Protein AF-0000000081802935 (afdb_homodimer)

Organism: Hyalella azteca (NCBI:txid294128)

Nearest PDB structures (foldseek):
  7zl1-assembly1_B  TM=8.829E-01  e=3.192E-15  Homo sapiens
  4pbo-assembly1_A  TM=8.922E-01  e=1.931E-14  Danio rerio
  6n44-assembly3_C  TM=5.858E-01  e=1.082E-03  Ovis aries
  6n44-assembly4_G-3  TM=5.837E-01  e=2.979E-03  Ovis aries
  6n44-assembly4_F  TM=5.702E-01  e=2.979E-03  Ovis aries

pLDDT: mean 83.43, std 23.5, range [22.34, 98.88]

Radius of gyration: 29.26 Å; Cα contacts (8 Å, |Δi|>4): 1319; chains: 2; bounding box: 99×101×83 Å

InterPro domains:
  IPR001759 Pentraxin domain [PF00354] (55-205)
  IPR001759 Pentraxin domain [PR00895] (57-71)
  IPR001759 Pentraxin domain [PR00895] (126-144)
  IPR001759 Pentraxin domain [PR00895] (154-173)
  IPR001759 Pentraxin domain [PS51828] (30-249)
  IPR001759 Pentraxin domain [SM00159] (28-249)
  IPR013320 Concanavalin A-like lectin/glucanase domain superfamily [SSF49899] (53-204)
  IPR051360 Neuronal Pentraxin and Related [PTHR19277] (35-244)

Secondary structure (DSSP, 8-state):
-----------------------------TT--EEEEE----SS--EEEE--PPPPBSEEEEEEEEEES-TTS-EEEEEEES-TTS---SEEEEEEGGGTEEEEEETTEEEEEEE-PPPPTT--EEEEEEEETTT-EEEEEETTEEEEEEE-GGGTT--BPSS-EEEESS-HHHHHHTTT---S-S--EEEEEEEEESS---SSHHHHHHHHHHHH--S-----SSEETTTS-EEEETTEEEEEE-SSTT--/-----------------------------TT--EEEE-----SS--EEEE--PPPPBSEEEEEEEEEES-TTS-EEEEEEES-TTS---SEEEEEEGGGTEEEEEETTEEEEEEE-PPPPTT--EEEEEEEETTT-EEEEEETTEEEEEEE-GGGTT--BPSS-EEEESS-HHHHHHTTT---S-S--EEEEEEEEESS---SSHHHHHHHHHHHH--S-----SSEETTTS-EEEETTEEEEEE-SSTT--

Structure (mmCIF, N/CA/C/O backbone):
data_AF-0000000081802935-model_v1
#
loop_
_entity.id
_entity.type
_entity.pdbx_description
1 polymer 'Pentraxin-related protein PTX3-like'
#
loop_
_atom_site.group_PDB
_atom_site.id
_atom_site.type_symbol
_atom_site.label_atom_id
_atom_site.label_alt_id
_atom_site.label_comp_id
_atom_site.label_asym_id
_atom_site.label_entity_id
_atom_site.label_seq_id
_atom_site.pdbx_PDB_ins_code
_atom_site.Cartn_x
_atom_site.Cartn_y
_atom_site.Cartn_z
_atom_site.occupancy
_atom_site.B_iso_or_equiv
_atom_site.auth_seq_id
_atom_site.auth_comp_id
_atom_site.auth_asym_id
_atom_site.auth_atom_id
_atom_site.pdbx_PDB_model_num
ATOM 1 N N . MET A 1 1 ? 71.75 4.586 55.125 1 24.58 1 MET A N 1
ATOM 2 C CA . MET A 1 1 ? 70.375 4.246 55.312 1 24.58 1 MET A CA 1
ATOM 3 C C . MET A 1 1 ? 69.562 4.336 54.031 1 24.58 1 MET A C 1
ATOM 5 O O . MET A 1 1 ? 69.375 5.43 53.5 1 24.58 1 MET A O 1
ATOM 9 N N . MET A 1 2 ? 69.875 3.359 53.094 1 26.55 2 MET A N 1
ATOM 10 C CA . MET A 1 2 ? 69.5 3.166 51.688 1 26.55 2 MET A CA 1
ATOM 11 C C . MET A 1 2 ? 68 3.018 51.531 1 26.55 2 MET A C 1
ATOM 13 O O . MET A 1 2 ? 67.375 2.172 52.188 1 26.55 2 MET A O 1
ATOM 17 N N . ILE A 1 3 ? 67.312 4.129 51.281 1 27.7 3 ILE A N 1
ATOM 18 C CA . ILE A 1 3 ? 65.875 4.406 51.094 1 27.7 3 ILE A CA 1
ATOM 19 C C . ILE A 1 3 ? 65.312 3.531 49.969 1 27.7 3 ILE A C 1
ATOM 21 O O . ILE A 1 3 ? 65.75 3.654 48.812 1 27.7 3 ILE A O 1
ATOM 25 N N . VAL A 1 4 ? 65.188 2.189 50.219 1 25.77 4 VAL A N 1
ATOM 26 C CA . VAL A 1 4 ? 64.688 1.19 49.312 1 25.77 4 VAL A CA 1
ATOM 27 C C . VAL A 1 4 ? 63.281 1.629 48.812 1 25.77 4 VAL A C 1
ATOM 29 O O . VAL A 1 4 ? 62.406 1.929 49.594 1 25.77 4 VAL A O 1
ATOM 32 N N . ASN A 1 5 ? 63.25 2.406 47.719 1 23.14 5 ASN A N 1
ATOM 33 C CA . ASN A 1 5 ? 62.156 2.947 46.969 1 23.14 5 ASN A CA 1
ATOM 34 C C . ASN A 1 5 ? 61.188 1.846 46.531 1 23.14 5 ASN A C 1
ATOM 36 O O . ASN A 1 5 ? 61.531 0.995 45.719 1 23.14 5 ASN A O 1
ATOM 40 N N . CYS A 1 6 ? 60.594 1.143 47.531 1 23.02 6 CYS A N 1
ATOM 41 C CA . CYS A 1 6 ? 59.594 0.101 47.25 1 23.02 6 CYS A CA 1
ATOM 42 C C . CYS A 1 6 ? 58.562 0.59 46.281 1 23.02 6 CYS A C 1
ATOM 44 O O . CYS A 1 6 ? 57.844 1.569 46.531 1 23.02 6 CYS A O 1
ATOM 46 N N . SER A 1 7 ? 58.875 0.511 44.969 1 22.84 7 SER A N 1
ATOM 47 C CA . SER A 1 7 ? 58.062 0.754 43.781 1 22.84 7 SER A CA 1
ATOM 48 C C . SER A 1 7 ? 56.75 0.011 43.875 1 22.84 7 SER A C 1
ATOM 50 O O . SER A 1 7 ? 56.719 -1.215 44 1 22.84 7 SER A O 1
ATOM 52 N N . LEU A 1 8 ? 55.781 0.571 44.625 1 23.53 8 LEU A N 1
ATOM 53 C CA . LEU A 1 8 ? 54.406 0.115 44.75 1 23.53 8 LEU A CA 1
ATOM 54 C C . LEU A 1 8 ? 53.781 -0.191 43.406 1 23.53 8 LEU A C 1
ATOM 56 O O . LEU A 1 8 ? 53.688 0.694 42.562 1 23.53 8 LEU A O 1
ATOM 60 N N . ILE A 1 9 ? 54.25 -1.286 42.812 1 24.98 9 ILE A N 1
ATOM 61 C CA . ILE A 1 9 ? 53.625 -1.734 41.562 1 24.98 9 ILE A CA 1
ATOM 62 C C . ILE A 1 9 ? 52.125 -1.859 41.781 1 24.98 9 ILE A C 1
ATOM 64 O O . ILE A 1 9 ? 51.656 -2.656 42.625 1 24.98 9 ILE A O 1
ATOM 68 N N . LEU A 1 10 ? 51.438 -0.684 41.781 1 22.34 10 LEU A N 1
ATOM 69 C CA . LEU A 1 10 ? 49.969 -0.64 41.781 1 22.34 10 LEU A CA 1
ATOM 70 C C . LEU A 1 10 ? 49.406 -1.601 40.75 1 22.34 10 LEU A C 1
ATOM 72 O O . LEU A 1 10 ? 49.688 -1.452 39.531 1 22.34 10 LEU A O 1
ATOM 76 N N . LEU A 1 11 ? 49.438 -2.871 41.156 1 24.11 11 LEU A N 1
ATOM 77 C CA . LEU A 1 11 ? 48.688 -3.848 40.375 1 24.11 11 LEU A CA 1
ATOM 78 C C . LEU A 1 11 ? 47.281 -3.33 40.062 1 24.11 11 LEU A C 1
ATOM 80 O O . LEU A 1 11 ? 46.5 -3.08 40.969 1 24.11 11 LEU A O 1
ATOM 84 N N . MET A 1 12 ? 47.25 -2.428 39.062 1 23.48 12 MET A N 1
ATOM 85 C CA . MET A 1 12 ? 45.969 -2.018 38.5 1 23.48 12 MET A CA 1
ATOM 86 C C . MET A 1 12 ? 45.094 -3.23 38.188 1 23.48 12 MET A C 1
ATOM 88 O O . MET A 1 12 ? 45.469 -4.109 37.406 1 23.48 12 MET A O 1
ATOM 92 N N . ALA A 1 13 ? 44.562 -3.854 39.281 1 24.55 13 ALA A N 1
ATOM 93 C CA . ALA A 1 13 ? 43.469 -4.809 39.062 1 24.55 13 ALA A CA 1
ATOM 94 C C . ALA A 1 13 ? 42.469 -4.289 38.031 1 24.55 13 ALA A C 1
ATOM 96 O O . ALA A 1 13 ? 41.844 -3.26 38.219 1 24.55 13 ALA A O 1
ATOM 97 N N . VAL A 1 14 ? 42.906 -4.383 36.781 1 26.78 14 VAL A N 1
ATOM 98 C CA . VAL A 1 14 ? 41.938 -4.199 35.688 1 26.78 14 VAL A CA 1
ATOM 99 C C . VAL A 1 14 ? 40.719 -5.062 35.938 1 26.78 14 VAL A C 1
ATOM 101 O O . VAL A 1 14 ? 40.781 -6.293 35.906 1 26.78 14 VAL A O 1
ATOM 104 N N . LEU A 1 15 ? 39.969 -4.754 37.031 1 26.61 15 LEU A N 1
ATOM 105 C CA . LEU A 1 15 ? 38.625 -5.352 37.094 1 26.61 15 LEU A CA 1
ATOM 106 C C . LEU A 1 15 ? 37.938 -5.312 35.75 1 26.61 15 LEU A C 1
ATOM 108 O O . LEU A 1 15 ? 37.688 -4.234 35.219 1 26.61 15 LEU A O 1
ATOM 112 N N . ILE A 1 16 ? 38.375 -6.262 34.906 1 27.19 16 ILE A N 1
ATOM 113 C CA . ILE A 1 16 ? 37.594 -6.566 33.75 1 27.19 16 ILE A CA 1
ATOM 114 C C . ILE A 1 16 ? 36.125 -6.754 34.125 1 27.19 16 ILE A C 1
ATOM 116 O O . ILE A 1 16 ? 35.781 -7.746 34.781 1 27.19 16 ILE A O 1
ATOM 120 N N . GLN A 1 17 ? 35.5 -5.781 34.875 1 25.23 17 GLN A N 1
ATOM 121 C CA . GLN A 1 17 ? 34.031 -5.895 34.906 1 25.23 17 GLN A CA 1
ATOM 122 C C . GLN A 1 17 ? 33.5 -6.16 33.5 1 25.23 17 GLN A C 1
ATOM 124 O O . GLN A 1 17 ? 33.562 -5.297 32.625 1 25.23 17 GLN A O 1
ATOM 129 N N . GLY A 1 18 ? 33.688 -7.387 33.062 1 27.3 18 GLY A N 1
ATOM 130 C CA . GLY A 1 18 ? 32.875 -7.84 31.922 1 27.3 18 GLY A CA 1
ATOM 131 C C . GLY A 1 18 ? 31.422 -7.457 32.062 1 27.3 18 GLY A C 1
ATOM 132 O O . GLY A 1 18 ? 30.688 -8.023 32.875 1 27.3 18 GLY A O 1
ATOM 133 N N . GLN A 1 19 ? 31.172 -6.121 32.094 1 26.55 19 GLN A N 1
ATOM 134 C CA . GLN A 1 19 ? 29.766 -5.793 31.922 1 26.55 19 GLN A CA 1
ATOM 135 C C . GLN A 1 19 ? 29.172 -6.551 30.75 1 26.55 19 GLN A C 1
ATOM 137 O O . GLN A 1 19 ? 29.578 -6.34 29.594 1 26.55 19 GLN A O 1
ATOM 142 N N . PHE A 1 20 ? 28.859 -7.809 31.016 1 26.83 20 PHE A N 1
ATOM 143 C CA . PHE A 1 20 ? 27.859 -8.422 30.156 1 26.83 20 PHE A CA 1
ATOM 144 C C . PHE A 1 20 ? 26.688 -7.48 29.906 1 26.83 20 PHE A C 1
ATOM 146 O O . PHE A 1 20 ? 25.812 -7.34 30.766 1 26.83 20 PHE A O 1
ATOM 153 N N . GLN A 1 21 ? 26.969 -6.34 29.422 1 25.42 21 GLN A N 1
ATOM 154 C CA . GLN A 1 21 ? 25.797 -5.652 28.891 1 25.42 21 GLN A CA 1
ATOM 155 C C . GLN A 1 21 ? 24.969 -6.59 28.031 1 25.42 21 GLN A C 1
ATOM 157 O O . GLN A 1 21 ? 25.391 -6.988 26.938 1 25.42 21 GLN A O 1
ATOM 162 N N . SER A 1 22 ? 24.328 -7.488 28.734 1 28.14 22 SER A N 1
ATOM 163 C CA . SER A 1 22 ? 23.203 -8.117 28.031 1 28.14 22 SER A CA 1
ATOM 164 C C . SER A 1 22 ? 22.469 -7.105 27.156 1 28.14 22 SER A C 1
ATOM 166 O O . SER A 1 22 ? 21.797 -6.211 27.672 1 28.14 22 SER A O 1
ATOM 168 N N . SER A 1 23 ? 23.188 -6.625 26.219 1 28.7 23 SER A N 1
ATOM 169 C CA . SER A 1 23 ? 22.406 -5.895 25.234 1 28.7 23 SER A CA 1
ATOM 170 C C . SER A 1 23 ? 21.094 -6.609 24.938 1 28.7 23 SER A C 1
ATOM 172 O O . SER A 1 23 ? 21.094 -7.695 24.344 1 28.7 23 SER A O 1
ATOM 174 N N . ILE A 1 24 ? 20.328 -6.652 25.984 1 29.48 24 ILE A N 1
ATOM 175 C CA . ILE A 1 24 ? 18.969 -7.02 25.625 1 29.48 24 ILE A CA 1
ATOM 176 C C . ILE A 1 24 ? 18.625 -6.473 24.25 1 29.48 24 ILE A C 1
ATOM 178 O O . ILE A 1 24 ? 18.531 -5.258 24.062 1 29.48 24 ILE A O 1
ATOM 182 N N . ARG A 1 25 ? 19.281 -7.082 23.281 1 31.66 25 ARG A N 1
ATOM 183 C CA . ARG A 1 25 ? 18.719 -6.762 21.969 1 31.66 25 ARG A CA 1
ATOM 184 C C . ARG A 1 25 ? 17.203 -6.652 22.031 1 31.66 25 ARG A C 1
ATOM 186 O O . ARG A 1 25 ? 16.531 -7.562 22.531 1 31.66 25 ARG A O 1
ATOM 193 N N . PRO A 1 26 ? 16.75 -5.434 22.297 1 33.34 26 PRO A N 1
ATOM 194 C CA . PRO A 1 26 ? 15.289 -5.414 22.312 1 33.34 26 PRO A CA 1
ATOM 195 C C . PRO A 1 26 ? 14.688 -6.543 21.469 1 33.34 26 PRO A C 1
ATOM 197 O O . PRO A 1 26 ? 15.219 -6.891 20.422 1 33.34 26 PRO A O 1
ATOM 200 N N . ARG A 1 27 ? 14.211 -7.449 22.094 1 32.41 27 ARG A N 1
ATOM 201 C CA . ARG A 1 27 ? 13.531 -8.539 21.406 1 32.41 27 ARG A CA 1
ATOM 202 C C . ARG A 1 27 ? 12.789 -8.031 20.172 1 32.41 27 ARG A C 1
ATOM 204 O O . ARG A 1 27 ? 11.914 -7.164 20.281 1 32.41 27 ARG A O 1
ATOM 211 N N . GLN A 1 28 ? 13.469 -7.84 19.094 1 36.47 28 GLN A N 1
ATOM 212 C CA . GLN A 1 28 ? 12.805 -7.574 17.828 1 36.47 28 GLN A CA 1
ATOM 213 C C . GLN A 1 28 ? 11.453 -8.273 17.75 1 36.47 28 GLN A C 1
ATOM 215 O O . GLN A 1 28 ? 11.359 -9.492 17.906 1 36.47 28 GLN A O 1
ATOM 220 N N . CYS A 1 29 ? 10.609 -7.945 18.578 1 40.19 29 CYS A N 1
ATOM 221 C CA . CYS A 1 29 ? 9.312 -8.438 18.109 1 40.19 29 CYS A CA 1
ATOM 222 C C . CYS A 1 29 ? 9.352 -8.734 16.609 1 40.19 29 CYS A C 1
ATOM 224 O O . CYS A 1 29 ? 9.375 -7.816 15.789 1 40.19 29 CYS A O 1
ATOM 226 N N . ASP A 1 30 ? 10.109 -9.461 16.047 1 46.31 30 ASP A N 1
ATOM 227 C CA . ASP A 1 30 ? 10.508 -9.984 14.75 1 46.31 30 ASP A CA 1
ATOM 228 C C . ASP A 1 30 ? 9.391 -9.789 13.719 1 46.31 30 ASP A C 1
ATOM 230 O O . ASP A 1 30 ? 9.633 -9.836 12.516 1 46.31 30 ASP A O 1
ATOM 234 N N . GLY A 1 31 ? 8.172 -9.188 14.117 1 48.97 31 GLY A N 1
ATOM 235 C CA . GLY A 1 31 ? 7.082 -9.359 13.172 1 48.97 31 GLY A CA 1
ATOM 236 C C . GLY A 1 31 ? 6.363 -8.062 12.852 1 48.97 31 GLY A C 1
ATOM 237 O O . GLY A 1 31 ? 5.414 -8.047 12.07 1 48.97 31 GLY A O 1
ATOM 238 N N . VAL A 1 32 ? 6.719 -6.895 13.75 1 51.94 32 VAL A N 1
ATOM 239 C CA . VAL A 1 32 ? 5.805 -5.766 13.594 1 51.94 32 VAL A CA 1
ATOM 240 C C . VAL A 1 32 ? 6.188 -4.965 12.352 1 51.94 32 VAL A C 1
ATOM 242 O O . VAL A 1 32 ? 7.305 -4.449 12.258 1 51.94 32 VAL A O 1
ATOM 245 N N . VAL A 1 33 ? 5.582 -5.156 11.172 1 64.12 33 VAL A N 1
ATOM 246 C CA . VAL A 1 33 ? 5.945 -4.402 9.969 1 64.12 33 VAL A CA 1
ATOM 247 C C . VAL A 1 33 ? 4.812 -3.449 9.602 1 64.12 33 VAL A C 1
ATOM 249 O O . VAL A 1 33 ? 3.652 -3.686 9.945 1 64.12 33 VAL A O 1
ATOM 252 N N . TYR A 1 34 ? 5.145 -2.086 9.555 1 79.88 34 TYR A N 1
ATOM 253 C CA . TYR A 1 34 ? 4.238 -1.259 8.766 1 79.88 34 TYR A CA 1
ATOM 254 C C . TYR A 1 34 ? 4.91 -0.784 7.48 1 79.88 34 TYR A C 1
ATOM 256 O O . TYR A 1 34 ? 6.023 -1.206 7.164 1 79.88 34 TYR A O 1
ATOM 264 N N . MET A 1 35 ? 4.137 -0.127 6.773 1 89.81 35 MET A N 1
ATOM 265 C CA . MET A 1 35 ? 4.609 0.248 5.445 1 89.81 35 MET A CA 1
ATOM 266 C C . MET A 1 35 ? 4.977 1.727 5.395 1 89.81 35 MET A C 1
ATOM 268 O O . MET A 1 35 ? 4.566 2.504 6.258 1 89.81 35 MET A O 1
ATOM 272 N N . LYS A 1 36 ? 5.844 2.029 4.5 1 95.12 36 LYS A N 1
ATOM 273 C CA . LYS A 1 36 ? 6.078 3.412 4.094 1 95.12 36 LYS A CA 1
ATOM 274 C C . LYS A 1 36 ? 5.793 3.604 2.605 1 95.12 36 LYS A C 1
ATOM 276 O O . LYS A 1 36 ? 5.891 2.656 1.822 1 95.12 36 LYS A O 1
ATOM 281 N N . MET A 1 37 ? 5.355 4.754 2.297 1 96.75 37 MET A N 1
ATOM 282 C CA . MET A 1 37 ? 5.188 5.105 0.89 1 96.75 37 MET A CA 1
ATOM 283 C C . MET A 1 37 ? 6.395 5.887 0.376 1 96.75 37 MET A C 1
ATOM 285 O O . MET A 1 37 ? 6.98 6.684 1.108 1 96.75 37 MET A O 1
ATOM 289 N N . THR A 1 38 ? 6.793 5.648 -0.879 1 97 38 THR A N 1
ATOM 290 C CA . THR A 1 38 ? 7.941 6.324 -1.473 1 97 38 THR A CA 1
ATOM 291 C C . THR A 1 38 ? 7.629 6.777 -2.895 1 97 38 THR A C 1
ATOM 293 O O . THR A 1 38 ? 8.07 6.16 -3.863 1 97 38 THR A O 1
ATOM 296 N N . PRO A 1 39 ? 6.895 7.879 -3.025 1 95.31 39 PRO A N 1
ATOM 297 C CA . PRO A 1 39 ? 6.645 8.406 -4.371 1 95.31 39 PRO A CA 1
ATOM 298 C C . PRO A 1 39 ? 7.891 9.023 -5.004 1 95.31 39 PRO A C 1
ATOM 300 O O . PRO A 1 39 ? 8.703 9.641 -4.305 1 95.31 39 PRO A O 1
ATOM 303 N N . HIS A 1 40 ? 8.062 8.906 -6.328 1 90.81 40 HIS A N 1
ATOM 304 C CA . HIS A 1 40 ? 9.148 9.531 -7.082 1 90.81 40 HIS A CA 1
ATOM 305 C C . HIS A 1 40 ? 8.602 10.547 -8.086 1 90.81 40 HIS A C 1
ATOM 307 O O . HIS A 1 40 ? 9.367 11.344 -8.641 1 90.81 40 HIS A O 1
ATOM 313 N N . GLN A 1 41 ? 7.355 10.562 -8.203 1 86.5 41 GLN A N 1
ATOM 314 C CA . GLN A 1 41 ? 6.625 11.5 -9.047 1 86.5 41 GLN A CA 1
ATOM 315 C C . GLN A 1 41 ? 7.184 11.516 -10.469 1 86.5 41 GLN A C 1
ATOM 317 O O . GLN A 1 41 ? 7.316 12.578 -11.078 1 86.5 41 GLN A O 1
ATOM 322 N N . ARG A 1 42 ? 7.594 10.289 -10.898 1 75.31 42 ARG A N 1
ATOM 323 C CA . ARG A 1 42 ? 8.102 10.203 -12.258 1 75.31 42 ARG A CA 1
ATOM 324 C C . ARG A 1 42 ? 7.008 9.766 -13.227 1 75.31 42 ARG A C 1
ATOM 326 O O . ARG A 1 42 ? 6.203 8.891 -12.906 1 75.31 42 ARG A O 1
ATOM 333 N N . MET A 1 43 ? 6.828 10.453 -14.297 1 65.75 43 MET A N 1
ATOM 334 C CA . MET A 1 43 ? 5.922 10.164 -15.398 1 65.75 43 MET A CA 1
ATOM 335 C C . MET A 1 43 ? 4.473 10.406 -14.992 1 65.75 43 MET A C 1
ATOM 337 O O . MET A 1 43 ? 3.75 11.148 -15.656 1 65.75 43 MET A O 1
ATOM 341 N N . TYR A 1 44 ? 4.082 9.594 -13.773 1 73.69 44 TYR A N 1
ATOM 342 C CA . TYR A 1 44 ? 2.719 9.773 -13.289 1 73.69 44 TYR A CA 1
ATOM 343 C C . TYR A 1 44 ? 2.717 10.336 -11.867 1 73.69 44 TYR A C 1
ATOM 345 O O . TYR A 1 44 ? 3.682 10.148 -11.117 1 73.69 44 TYR A O 1
ATOM 353 N N . VAL A 1 45 ? 1.647 11.133 -11.633 1 85.31 45 VAL A N 1
ATOM 354 C CA . VAL A 1 45 ? 1.477 11.594 -10.258 1 85.31 45 VAL A CA 1
ATOM 355 C C . VAL A 1 45 ? 1.244 10.398 -9.336 1 85.31 45 VAL A C 1
ATOM 357 O O . VAL A 1 45 ? 0.44 9.516 -9.648 1 85.31 45 VAL A O 1
ATOM 360 N N . GLN A 1 46 ? 2.033 10.375 -8.305 1 90.88 46 GLN A N 1
ATOM 361 C CA . GLN A 1 46 ? 1.928 9.305 -7.324 1 90.88 46 GLN A CA 1
ATOM 362 C C . GLN A 1 46 ? 1.406 9.828 -5.988 1 90.88 46 GLN A C 1
ATOM 364 O O . GLN A 1 46 ? 1.871 10.852 -5.496 1 90.88 46 GLN A O 1
ATOM 369 N N . TYR A 1 47 ? 0.418 9.133 -5.504 1 92.69 47 TYR A N 1
ATOM 370 C CA . TYR A 1 47 ? -0.157 9.531 -4.227 1 92.69 47 TYR A CA 1
ATOM 371 C C . TYR A 1 47 ? -0.979 8.398 -3.619 1 92.69 47 TYR A C 1
ATOM 373 O O . TYR A 1 47 ? -1.178 7.359 -4.254 1 92.69 47 TYR A O 1
ATOM 381 N N . GLU A 1 48 ? -1.336 8.594 -2.385 1 95 48 GLU A N 1
ATOM 382 C CA . GLU A 1 48 ? -2.26 7.688 -1.716 1 95 48 GLU A CA 1
ATOM 383 C C . GLU A 1 48 ? -3.461 8.438 -1.148 1 95 48 GLU A C 1
ATOM 385 O O . GLU A 1 48 ? -3.322 9.562 -0.664 1 95 48 GLU A O 1
ATOM 390 N N . GLN A 1 49 ? -4.578 7.848 -1.314 1 94.25 49 GLN A N 1
ATOM 391 C CA . GLN A 1 49 ? -5.816 8.367 -0.749 1 94.25 49 GLN A CA 1
ATOM 392 C C . GLN A 1 49 ? -6.242 7.559 0.477 1 94.25 49 GLN A C 1
ATOM 394 O O . GLN A 1 49 ? -6.25 6.328 0.444 1 94.25 49 GLN A O 1
ATOM 399 N N . PHE A 1 50 ? -6.504 8.266 1.563 1 96.88 50 PHE A N 1
ATOM 400 C CA . PHE A 1 50 ? -7.062 7.594 2.73 1 96.88 50 PHE A CA 1
ATOM 401 C C . PHE A 1 50 ? -8.531 7.262 2.514 1 96.88 50 PHE A C 1
ATOM 403 O O . PHE A 1 50 ? -9.328 8.141 2.158 1 96.88 50 PHE A O 1
ATOM 410 N N . ALA A 1 51 ? -8.852 5.996 2.695 1 96.19 51 ALA A N 1
ATOM 411 C CA . ALA A 1 51 ? -10.258 5.605 2.674 1 96.19 51 ALA A CA 1
ATOM 412 C C . ALA A 1 51 ? -10.938 5.93 4 1 96.19 51 ALA A C 1
ATOM 414 O O . ALA A 1 51 ? -11.117 5.051 4.844 1 96.19 51 ALA A O 1
ATOM 415 N N . THR A 1 52 ? -11.32 7.164 4.176 1 96.69 52 THR A N 1
ATOM 416 C CA . THR A 1 52 ? -11.93 7.641 5.41 1 96.69 52 THR A CA 1
ATOM 417 C C . THR A 1 52 ? -13.062 8.625 5.109 1 96.69 52 THR A C 1
ATOM 419 O O . THR A 1 52 ? -13.109 9.211 4.023 1 96.69 52 THR A O 1
ATOM 422 N N . ASN A 1 53 ? -13.984 8.703 6.039 1 94.88 53 ASN A N 1
ATOM 423 C CA . ASN A 1 53 ? -15.008 9.742 6 1 94.88 53 ASN A CA 1
ATOM 424 C C . ASN A 1 53 ? -14.633 10.938 6.871 1 94.88 53 ASN A C 1
ATOM 426 O O . ASN A 1 53 ? -14.383 10.781 8.07 1 94.88 53 ASN A O 1
ATOM 430 N N . VAL A 1 54 ? -14.602 12.047 6.199 1 96.62 54 VAL A N 1
ATOM 431 C CA . VAL A 1 54 ? -14.25 13.266 6.926 1 96.62 54 VAL A CA 1
ATOM 432 C C . VAL A 1 54 ? -15.516 14.047 7.258 1 96.62 54 VAL A C 1
ATOM 434 O O . VAL A 1 54 ? -16.266 14.445 6.359 1 96.62 54 VAL A O 1
ATOM 437 N N . SER A 1 55 ? -15.781 14.195 8.5 1 97.06 55 SER A N 1
ATOM 438 C CA . SER A 1 55 ? -16.875 15.055 8.945 1 97.06 55 SER A CA 1
ATOM 439 C C . SER A 1 55 ? -16.5 16.531 8.852 1 97.06 55 SER A C 1
ATOM 441 O O . SER A 1 55 ? -15.367 16.859 8.484 1 97.06 55 SER A O 1
ATOM 443 N N . GLN A 1 56 ? -17.484 17.312 9.023 1 97.62 56 GLN A N 1
ATOM 444 C CA . GLN A 1 56 ? -17.125 18.719 9.109 1 97.62 56 GLN A CA 1
ATOM 445 C C . GLN A 1 56 ? -16.156 18.969 10.258 1 97.62 56 GLN A C 1
ATOM 447 O O . GLN A 1 56 ? -16.328 18.438 11.359 1 97.62 56 GLN A O 1
ATOM 452 N N . LEU A 1 57 ? -15.172 19.812 10 1 98.06 57 LEU A N 1
ATOM 453 C CA . LEU A 1 57 ? -14.133 20.016 11 1 98.06 57 LEU A CA 1
ATOM 454 C C . LEU A 1 57 ? -13.984 21.5 11.328 1 98.06 57 LEU A C 1
ATOM 456 O O . LEU A 1 57 ? -14.055 22.344 10.43 1 98.06 57 LEU A O 1
ATOM 460 N N . ASP A 1 58 ? -13.75 21.828 12.57 1 97.69 58 ASP A N 1
ATOM 461 C CA . ASP A 1 58 ? -13.359 23.172 12.992 1 97.69 58 ASP A CA 1
ATOM 462 C C . ASP A 1 58 ? -11.906 23.203 13.453 1 97.69 58 ASP A C 1
ATOM 464 O O . ASP A 1 58 ? -11.32 24.281 13.602 1 97.69 58 ASP A O 1
ATOM 468 N N . GLU A 1 59 ? -11.391 22.016 13.727 1 98.44 59 GLU A N 1
ATOM 469 C CA . GLU A 1 59 ? -10 21.828 14.109 1 98.44 59 GLU A CA 1
ATOM 470 C C . GLU A 1 59 ? -9.375 20.641 13.391 1 98.44 59 GLU A C 1
ATOM 472 O O . GLU A 1 59 ? -10.078 19.688 13.039 1 98.44 59 GLU A O 1
ATOM 477 N N . ILE A 1 60 ? -8.062 20.734 13.203 1 98.62 60 ILE A N 1
ATOM 478 C CA . ILE A 1 60 ? -7.375 19.609 12.586 1 98.62 60 ILE A CA 1
ATOM 479 C C . ILE A 1 60 ? -5.91 19.594 13.016 1 98.62 60 ILE A C 1
ATOM 481 O O . ILE A 1 60 ? -5.316 20.656 13.234 1 98.62 60 ILE A O 1
ATOM 485 N N . SER A 1 61 ? -5.363 18.453 13.156 1 98.81 61 SER A N 1
ATOM 486 C CA . SER A 1 61 ? -3.926 18.266 13.32 1 98.81 61 SER A CA 1
ATOM 487 C C . SER A 1 61 ? -3.436 17.047 12.555 1 98.81 61 SER A C 1
ATOM 489 O O . SER A 1 61 ? -4.207 16.109 12.305 1 98.81 61 SER A O 1
ATOM 491 N N . THR A 1 62 ? -2.268 17.047 12.148 1 98.81 62 THR A N 1
ATOM 492 C CA . THR A 1 62 ? -1.618 15.906 11.5 1 98.81 62 THR A CA 1
ATOM 493 C C . THR A 1 62 ? -0.166 15.781 11.945 1 98.81 62 THR A C 1
ATOM 495 O O . THR A 1 62 ? 0.514 16.797 12.156 1 98.81 62 THR A O 1
ATOM 498 N N . CYS A 1 63 ? 0.302 14.602 12.156 1 98.5 63 CYS A N 1
ATOM 499 C CA . CYS A 1 63 ? 1.692 14.266 12.445 1 98.5 63 CYS A CA 1
ATOM 500 C C . CYS A 1 63 ? 2.201 13.18 11.508 1 98.5 63 CYS A C 1
ATOM 502 O O . CYS A 1 63 ? 1.452 12.273 11.141 1 98.5 63 CYS A O 1
ATOM 504 N N . PHE A 1 64 ? 3.432 13.258 11.164 1 98 64 PHE A N 1
ATOM 505 C CA . PHE A 1 64 ? 3.969 12.266 10.242 1 98 64 PHE A CA 1
ATOM 506 C C . PHE A 1 64 ? 5.492 12.305 10.234 1 98 64 PHE A C 1
ATOM 508 O O . PHE A 1 64 ? 6.098 13.281 10.68 1 98 64 PHE A O 1
ATOM 515 N N . TRP A 1 65 ? 6.121 11.273 9.766 1 97.56 65 TRP A N 1
ATOM 516 C CA . TRP A 1 65 ? 7.535 11.219 9.422 1 97.56 65 TRP A CA 1
ATOM 517 C C . TRP A 1 65 ? 7.734 11.375 7.914 1 97.56 65 TRP A C 1
ATOM 519 O O . TRP A 1 65 ? 7.016 10.758 7.121 1 97.56 65 TRP A O 1
ATOM 529 N N . MET A 1 66 ? 8.68 12.195 7.57 1 97.56 66 MET A N 1
ATOM 530 C CA . MET A 1 66 ? 8.93 12.445 6.156 1 97.56 66 MET A CA 1
ATOM 531 C C . MET A 1 66 ? 10.43 12.453 5.859 1 97.56 66 MET A C 1
ATOM 533 O O . MET A 1 66 ? 11.234 12.844 6.707 1 97.56 66 MET A O 1
ATOM 537 N N . MET A 1 67 ? 10.789 11.906 4.75 1 97.81 67 MET A N 1
ATOM 538 C CA . MET A 1 67 ? 12.117 11.984 4.148 1 97.81 67 MET A CA 1
ATOM 539 C C . MET A 1 67 ? 12.039 12.461 2.703 1 97.81 67 MET A C 1
ATOM 541 O O . MET A 1 67 ? 11.211 11.969 1.93 1 97.81 67 MET A O 1
ATOM 545 N N . VAL A 1 68 ? 12.852 13.461 2.35 1 97.06 68 VAL A N 1
ATOM 546 C CA . VAL A 1 68 ? 12.805 13.992 0.991 1 97.06 68 VAL A CA 1
ATOM 547 C C . VAL A 1 68 ? 14.109 13.688 0.267 1 97.06 68 VAL A C 1
ATOM 549 O O . VAL A 1 68 ? 15.18 13.664 0.884 1 97.06 68 VAL A O 1
ATOM 552 N N . ASP A 1 69 ? 14.008 13.453 -1.006 1 96.44 69 ASP A N 1
ATOM 553 C CA . ASP A 1 69 ? 15.188 13.242 -1.84 1 96.44 69 ASP A CA 1
ATOM 554 C C . ASP A 1 69 ? 15.914 14.555 -2.1 1 96.44 69 ASP A C 1
ATOM 556 O O . ASP A 1 69 ? 17.141 14.617 -2.029 1 96.44 69 ASP A O 1
ATOM 560 N N . ASN A 1 70 ? 15.156 15.617 -2.379 1 95.44 70 ASN A N 1
ATOM 561 C CA . ASN A 1 70 ? 15.633 16.984 -2.602 1 95.44 70 ASN A CA 1
ATOM 562 C C . ASN A 1 70 ? 14.938 17.969 -1.675 1 95.44 70 ASN A C 1
ATOM 564 O O . ASN A 1 70 ? 13.758 18.281 -1.858 1 95.44 70 ASN A O 1
ATOM 568 N N . PRO A 1 71 ? 15.648 18.531 -0.757 1 95.75 71 PRO A N 1
ATOM 569 C CA . PRO A 1 71 ? 15.031 19.406 0.243 1 95.75 71 PRO A CA 1
ATOM 570 C C . PRO A 1 71 ? 14.578 20.734 -0.339 1 95.75 71 PRO A C 1
ATOM 572 O O . PRO A 1 71 ? 13.875 21.5 0.328 1 95.75 71 PRO A O 1
ATOM 575 N N . LEU A 1 72 ? 14.992 21.016 -1.525 1 95 72 LEU A N 1
ATOM 576 C CA . LEU A 1 72 ? 14.617 22.281 -2.135 1 95 72 LEU A CA 1
ATOM 577 C C . LEU A 1 72 ? 13.281 22.156 -2.867 1 95 72 LEU A C 1
ATOM 579 O O . LEU A 1 72 ? 12.648 23.172 -3.189 1 95 72 LEU A O 1
ATOM 583 N N . ARG A 1 73 ? 12.844 20.891 -3.127 1 93.12 73 ARG A N 1
ATOM 584 C CA . ARG A 1 73 ? 11.625 20.656 -3.898 1 93.12 73 ARG A CA 1
ATOM 585 C C . ARG A 1 73 ? 10.391 20.734 -3.014 1 93.12 73 ARG A C 1
ATOM 587 O O . ARG A 1 73 ? 10.391 20.25 -1.882 1 93.12 73 ARG A O 1
ATOM 594 N N . PRO A 1 74 ? 9.383 21.312 -3.537 1 93 74 PRO A N 1
ATOM 595 C CA . PRO A 1 74 ? 8.141 21.328 -2.766 1 93 74 PRO A CA 1
ATOM 596 C C . PRO A 1 74 ? 7.551 19.922 -2.564 1 93 74 PRO A C 1
ATOM 598 O O . PRO A 1 74 ? 7.867 19 -3.318 1 93 74 PRO A O 1
ATOM 601 N N . ALA A 1 75 ? 6.781 19.797 -1.545 1 94.81 75 ALA A N 1
ATOM 602 C CA . ALA A 1 75 ? 6.062 18.562 -1.241 1 94.81 75 ALA A CA 1
ATOM 603 C C . ALA A 1 75 ? 4.719 18.844 -0.58 1 94.81 75 ALA A C 1
ATOM 605 O O . ALA A 1 75 ? 4.648 19.609 0.381 1 94.81 75 ALA A O 1
ATOM 606 N N . THR A 1 76 ? 3.701 18.25 -1.15 1 95 76 THR A N 1
ATOM 607 C CA . THR A 1 76 ? 2.391 18.359 -0.521 1 95 76 THR A CA 1
ATOM 608 C C . THR A 1 76 ? 2.113 17.141 0.358 1 95 76 THR A C 1
ATOM 610 O O . THR A 1 76 ? 1.962 16.031 -0.146 1 95 76 THR A O 1
ATOM 613 N N . MET A 1 77 ? 1.978 17.391 1.593 1 97.25 77 MET A N 1
ATOM 614 C CA . MET A 1 77 ? 1.899 16.281 2.533 1 97.25 77 MET A CA 1
ATOM 615 C C . MET A 1 77 ? 0.448 15.898 2.807 1 97.25 77 MET A C 1
ATOM 617 O O . MET A 1 77 ? 0.151 14.742 3.105 1 97.25 77 MET A O 1
ATOM 621 N N . LEU A 1 78 ? -0.423 16.844 2.75 1 97.06 78 LEU A N 1
ATOM 622 C CA . LEU A 1 78 ? -1.838 16.609 3.006 1 97.06 78 LEU A CA 1
ATOM 623 C C . LEU A 1 78 ? -2.711 17.484 2.117 1 97.06 78 LEU A C 1
ATOM 625 O O . LEU A 1 78 ? -2.475 18.688 2.006 1 97.06 78 LEU A O 1
ATOM 629 N N . ASN A 1 79 ? -3.617 16.891 1.507 1 94.25 79 ASN A N 1
ATOM 630 C CA . ASN A 1 79 ? -4.594 17.609 0.693 1 94.25 79 ASN A CA 1
ATOM 631 C C . ASN A 1 79 ? -5.996 17.016 0.857 1 94.25 79 ASN A C 1
ATOM 633 O O . ASN A 1 79 ? -6.16 15.797 0.902 1 94.25 79 ASN A O 1
ATOM 637 N N . TYR A 1 80 ? -6.938 17.828 1.051 1 95.06 80 TYR A N 1
ATOM 638 C CA . TYR A 1 80 ? -8.344 17.469 1.179 1 95.06 80 TYR A CA 1
ATOM 639 C C . TYR A 1 80 ? -9.219 18.375 0.319 1 95.06 80 TYR A C 1
ATOM 641 O O . TYR A 1 80 ? -9.102 19.594 0.378 1 95.06 80 TYR A O 1
ATOM 649 N N . ALA A 1 81 ? -10.109 17.672 -0.483 1 91.44 81 ALA A N 1
ATOM 650 C CA . ALA A 1 81 ? -10.977 18.438 -1.375 1 91.44 81 ALA A CA 1
ATOM 651 C C . ALA A 1 81 ? -12.289 17.703 -1.637 1 91.44 81 ALA A C 1
ATOM 653 O O . ALA A 1 81 ? -12.32 16.469 -1.696 1 91.44 81 ALA A O 1
ATOM 654 N N . LEU A 1 82 ? -13.508 18.297 -1.626 1 84.88 82 LEU A N 1
ATOM 655 C CA . LEU A 1 82 ? -14.812 17.719 -1.926 1 84.88 82 LEU A CA 1
ATOM 656 C C . LEU A 1 82 ? -14.875 17.234 -3.371 1 84.88 82 LEU A C 1
ATOM 658 O O . LEU A 1 82 ? -15.273 16.094 -3.633 1 84.88 82 LEU A O 1
ATOM 662 N N . ASP A 1 83 ? -15.062 18.094 -4.375 1 64.56 83 ASP A N 1
ATOM 663 C CA . ASP A 1 83 ? -15.266 17.719 -5.77 1 64.56 83 ASP A CA 1
ATOM 664 C C . ASP A 1 83 ? -14.117 18.234 -6.648 1 64.56 83 ASP A C 1
ATOM 666 O O . ASP A 1 83 ? -13.578 19.312 -6.402 1 64.56 83 ASP A O 1
ATOM 670 N N . GLU A 1 84 ? -13.594 17.172 -7.312 1 57.88 84 GLU A N 1
ATOM 671 C CA . GLU A 1 84 ? -12.539 17.516 -8.266 1 57.88 84 GLU A CA 1
ATOM 672 C C . GLU A 1 84 ? -12.906 18.766 -9.078 1 57.88 84 GLU A C 1
ATOM 674 O O . GLU A 1 84 ? -12.031 19.5 -9.523 1 57.88 84 GLU A O 1
ATOM 679 N N . GLU A 1 85 ? -14.18 18.891 -9.18 1 53.81 85 GLU A N 1
ATOM 680 C CA . GLU A 1 85 ? -14.586 19.953 -10.102 1 53.81 85 GLU A CA 1
ATOM 681 C C . GLU A 1 85 ? -14.438 21.312 -9.445 1 53.81 85 GLU A C 1
ATOM 683 O O . GLU A 1 85 ? -14.328 22.328 -10.141 1 53.81 85 GLU A O 1
ATOM 688 N N . VAL A 1 86 ? -14.492 21.25 -8.125 1 54.78 86 VAL A N 1
ATOM 689 C CA . VAL A 1 86 ? -14.453 22.547 -7.469 1 54.78 86 VAL A CA 1
ATOM 690 C C . VAL A 1 86 ? -13 22.938 -7.195 1 54.78 86 VAL A C 1
ATOM 692 O O . VAL A 1 86 ? -12.219 22.141 -6.672 1 54.78 86 VAL A O 1
ATOM 695 N N . ASN A 1 87 ? -12.398 23.734 -7.91 1 57.16 87 ASN A N 1
ATOM 696 C CA . ASN A 1 87 ? -11.039 24.25 -7.965 1 57.16 87 ASN A CA 1
ATOM 697 C C . ASN A 1 87 ? -10.57 24.734 -6.594 1 57.16 87 ASN A C 1
ATOM 699 O O . ASN A 1 87 ? -9.68 25.578 -6.496 1 57.16 87 ASN A O 1
ATOM 703 N N . THR A 1 88 ? -11.297 24.375 -5.496 1 70.06 88 THR A N 1
ATOM 704 C CA . THR A 1 88 ? -10.766 24.844 -4.223 1 70.06 88 THR A CA 1
ATOM 705 C C . THR A 1 88 ? -10.469 23.672 -3.293 1 70.06 88 THR A C 1
ATOM 707 O O . THR A 1 88 ? -11.352 22.844 -3.018 1 70.06 88 THR A O 1
ATOM 710 N N . ASP A 1 89 ? -9.18 23.641 -2.895 1 84.75 89 ASP A N 1
ATOM 711 C CA . ASP A 1 89 ? -8.781 22.656 -1.882 1 84.75 89 ASP A CA 1
ATOM 712 C C . ASP A 1 89 ? -9.188 23.125 -0.485 1 84.75 89 ASP A C 1
ATOM 714 O O . ASP A 1 89 ? -9.016 24.297 -0.138 1 84.75 89 ASP A O 1
ATOM 718 N N . ASN A 1 90 ? -9.75 22.281 0.23 1 92.12 90 ASN A N 1
ATOM 719 C CA . ASN A 1 90 ? -10.211 22.609 1.575 1 92.12 90 ASN A CA 1
ATOM 720 C C . ASN A 1 90 ? -9.086 22.5 2.6 1 92.12 90 ASN A C 1
ATOM 722 O O . ASN A 1 90 ? -9.133 23.141 3.648 1 92.12 90 ASN A O 1
ATOM 726 N N . ILE A 1 91 ? -8.141 21.641 2.385 1 96.38 91 ILE A N 1
ATOM 727 C CA . ILE A 1 91 ? -6.895 21.594 3.148 1 96.38 91 ILE A CA 1
ATOM 728 C C . ILE A 1 91 ? -5.715 21.406 2.201 1 96.38 91 ILE A C 1
ATOM 730 O O . ILE A 1 91 ? -5.738 20.516 1.34 1 96.38 91 ILE A O 1
ATOM 734 N N . THR A 1 92 ? -4.73 22.25 2.33 1 95.44 92 THR A N 1
ATOM 735 C CA . THR A 1 92 ? -3.451 22.031 1.663 1 95.44 92 THR A CA 1
ATOM 736 C C . THR A 1 92 ? -2.291 22.297 2.617 1 95.44 92 THR A C 1
ATOM 738 O O . THR A 1 92 ? -2.088 23.438 3.055 1 95.44 92 THR A O 1
ATOM 741 N N . LEU A 1 93 ? -1.614 21.297 2.998 1 97.88 93 LEU A N 1
ATOM 742 C CA . LEU A 1 93 ? -0.377 21.391 3.764 1 97.88 93 LEU A CA 1
ATOM 743 C C . LEU A 1 93 ? 0.834 21.109 2.881 1 97.88 93 LEU A C 1
ATOM 745 O O . LEU A 1 93 ? 0.993 19.984 2.381 1 97.88 93 LEU A O 1
ATOM 749 N N . GLN A 1 94 ? 1.736 22.109 2.746 1 96.5 94 GLN A N 1
ATOM 750 C CA . GLN A 1 94 ? 2.826 21.984 1.787 1 96.5 94 GLN A CA 1
ATOM 751 C C . GLN A 1 94 ? 4.148 22.469 2.385 1 96.5 94 GLN A C 1
ATOM 753 O O . GLN A 1 94 ? 4.18 23.453 3.107 1 96.5 94 GLN A O 1
ATOM 758 N N . TYR A 1 95 ? 5.168 21.672 2.08 1 97.19 95 TYR A N 1
ATOM 759 C CA . TYR A 1 95 ? 6.543 22.109 2.309 1 97.19 95 TYR A CA 1
ATOM 760 C C . TYR A 1 95 ? 7.098 22.828 1.089 1 97.19 95 TYR A C 1
ATOM 762 O O . TYR A 1 95 ? 7.094 22.297 -0.019 1 97.19 95 TYR A O 1
ATOM 770 N N . ARG A 1 96 ? 7.504 24.016 1.34 1 95.62 96 ARG A N 1
ATOM 771 C CA . ARG A 1 96 ? 8.148 24.797 0.293 1 95.62 96 ARG A CA 1
ATOM 772 C C . ARG A 1 96 ? 9.664 24.828 0.485 1 95.62 96 ARG A C 1
ATOM 774 O O . ARG A 1 96 ? 10.203 25.797 1.044 1 95.62 96 ARG A O 1
ATOM 781 N N . GLY A 1 97 ? 10.32 23.922 -0.074 1 94.31 97 GLY A N 1
ATOM 782 C CA . GLY A 1 97 ? 11.719 23.641 0.218 1 94.31 97 GLY A CA 1
ATOM 783 C C . GLY A 1 97 ? 12.648 24.781 -0.142 1 94.31 97 GLY A C 1
ATOM 784 O O . GLY A 1 97 ? 13.562 25.109 0.618 1 94.31 97 GLY A O 1
ATOM 785 N N . SER A 1 98 ? 12.414 25.375 -1.252 1 93.38 98 SER A N 1
ATOM 786 C CA . SER A 1 98 ? 13.305 26.453 -1.694 1 93.38 98 SER A CA 1
ATOM 787 C C . SER A 1 98 ? 13.234 27.656 -0.765 1 93.38 98 SER A C 1
ATOM 789 O O . SER A 1 98 ? 14.203 28.406 -0.64 1 93.38 98 SER A O 1
ATOM 791 N N . GLU A 1 99 ? 12.125 27.844 -0.094 1 94.69 99 GLU A N 1
ATOM 792 C CA . GLU A 1 99 ? 11.93 28.969 0.818 1 94.69 99 GLU A CA 1
ATOM 793 C C . GLU A 1 99 ? 12.086 28.531 2.271 1 94.69 99 GLU A C 1
ATOM 795 O O . GLU A 1 99 ? 12.008 29.359 3.186 1 94.69 99 GLU A O 1
ATOM 800 N N . SER A 1 100 ? 12.211 27.203 2.48 1 92.75 100 SER A N 1
ATOM 801 C CA . SER A 1 100 ? 12.297 26.641 3.822 1 92.75 100 SER A CA 1
ATOM 802 C C . SER A 1 100 ? 11.086 27.016 4.668 1 92.75 100 SER A C 1
ATOM 804 O O . SER A 1 100 ? 11.234 27.5 5.789 1 92.75 100 SER A O 1
ATOM 806 N N . LEU A 1 101 ? 9.961 26.875 4.059 1 96.69 101 LEU A N 1
ATOM 807 C CA . LEU A 1 101 ? 8.727 27.234 4.738 1 96.69 101 LEU A CA 1
ATOM 808 C C . LEU A 1 101 ? 7.699 26.109 4.633 1 96.69 101 LEU A C 1
ATOM 810 O O . LEU A 1 101 ? 7.711 25.328 3.672 1 96.69 101 LEU A O 1
ATOM 814 N N . TRP A 1 102 ? 6.844 26.062 5.648 1 98 102 TRP A N 1
ATOM 815 C CA . TRP A 1 102 ? 5.594 25.312 5.594 1 98 102 TRP A CA 1
ATOM 816 C C . TRP A 1 102 ? 4.41 26.234 5.352 1 98 102 TRP A C 1
ATOM 818 O O . TRP A 1 102 ? 4.352 27.328 5.914 1 98 102 TRP A O 1
ATOM 828 N N . THR A 1 103 ? 3.5 25.766 4.578 1 97.94 103 THR A N 1
ATOM 829 C CA . THR A 1 103 ? 2.275 26.547 4.398 1 97.94 103 THR A CA 1
ATOM 830 C C . THR A 1 103 ? 1.046 25.672 4.648 1 97.94 103 THR A C 1
ATOM 832 O O . THR A 1 103 ? 1.028 24.5 4.285 1 97.94 103 THR A O 1
ATOM 835 N N . LEU A 1 104 ? 0.079 26.25 5.289 1 98.38 104 LEU A N 1
ATOM 836 C CA . LEU A 1 104 ? -1.243 25.641 5.422 1 98.38 104 LEU A CA 1
ATOM 837 C C . LEU A 1 104 ? -2.32 26.562 4.867 1 98.38 104 LEU A C 1
ATOM 839 O O . LEU A 1 104 ? -2.408 27.734 5.262 1 98.38 104 LEU A O 1
ATOM 843 N N . ASP A 1 105 ? -3.064 26.047 3.951 1 96.88 105 ASP A N 1
ATOM 844 C CA . ASP A 1 105 ? -4.254 26.719 3.451 1 96.88 105 ASP A CA 1
ATOM 845 C C . ASP A 1 105 ? -5.523 25.969 3.842 1 96.88 105 ASP A C 1
ATOM 847 O O . ASP A 1 105 ? -5.582 24.75 3.744 1 96.88 105 ASP A O 1
ATOM 851 N N . ILE A 1 106 ? -6.5 26.734 4.312 1 97.19 106 ILE A N 1
ATOM 852 C CA . ILE A 1 106 ? -7.832 26.203 4.586 1 97.19 106 ILE A CA 1
ATOM 853 C C . ILE A 1 106 ? -8.852 26.906 3.693 1 97.19 106 ILE A C 1
ATOM 855 O O . ILE A 1 106 ? -8.922 28.141 3.662 1 97.19 106 ILE A O 1
ATOM 859 N N . ASN A 1 107 ? -9.57 26.141 2.963 1 93.12 107 ASN A N 1
ATOM 860 C CA . ASN A 1 107 ? -10.578 26.656 2.039 1 93.12 107 ASN A CA 1
ATOM 861 C C . ASN A 1 107 ? -9.984 27.656 1.059 1 93.12 107 ASN A C 1
ATOM 863 O O . ASN A 1 107 ? -10.57 28.703 0.808 1 93.12 107 ASN A O 1
ATOM 867 N N . GLY A 1 108 ? -8.773 27.328 0.666 1 91.06 108 GLY A N 1
ATOM 868 C CA . GLY A 1 108 ? -8.117 28.141 -0.353 1 91.06 108 GLY A CA 1
ATOM 869 C C . GLY A 1 108 ? -7.469 29.391 0.202 1 91.06 108 GLY A C 1
ATOM 870 O O . GLY A 1 108 ? -6.902 30.188 -0.55 1 91.06 108 GLY A O 1
ATOM 871 N N . GLN A 1 109 ? -7.551 29.578 1.486 1 95.62 109 GLN A N 1
ATOM 872 C CA . GLN A 1 109 ? -6.98 30.766 2.119 1 95.62 109 GLN A CA 1
ATOM 873 C C . GLN A 1 109 ? -5.824 30.391 3.041 1 95.62 109 GLN A C 1
ATOM 875 O O . GLN A 1 109 ? -5.91 29.422 3.795 1 95.62 109 GLN A O 1
ATOM 880 N N . ASN A 1 110 ? -4.84 31.203 3.014 1 97.5 110 ASN A N 1
ATOM 881 C CA . ASN A 1 110 ? -3.639 30.891 3.785 1 97.5 110 ASN A CA 1
ATOM 882 C C . ASN A 1 110 ? -3.863 31.109 5.277 1 97.5 110 ASN A C 1
ATOM 884 O O . ASN A 1 110 ? -4.363 32.156 5.688 1 97.5 110 ASN A O 1
ATOM 888 N N . VAL A 1 111 ? -3.502 30.172 6 1 98.5 111 VAL A N 1
ATOM 889 C CA . VAL A 1 111 ? -3.578 30.266 7.453 1 98.5 111 VAL A CA 1
ATOM 890 C C . VAL A 1 111 ? -2.219 30.672 8.016 1 98.5 111 VAL A C 1
ATOM 892 O O . VAL A 1 111 ? -2.127 31.609 8.812 1 98.5 111 VAL A O 1
ATOM 895 N N . TYR A 1 112 ? -1.165 29.969 7.574 1 98.44 112 TYR A N 1
ATOM 896 C CA . TYR A 1 112 ? 0.159 30.359 8.047 1 98.44 112 TYR A CA 1
ATOM 897 C C . TYR A 1 112 ? 1.222 30.047 6.996 1 98.44 112 TYR A C 1
ATOM 899 O O . TYR A 1 112 ? 1.011 29.219 6.113 1 98.44 112 TYR A O 1
ATOM 907 N N . ARG A 1 113 ? 2.34 30.703 7.066 1 97.94 113 ARG A N 1
ATOM 908 C CA . ARG A 1 113 ? 3.66 30.453 6.5 1 97.94 113 ARG A CA 1
ATOM 909 C C . ARG A 1 113 ? 4.723 30.391 7.59 1 97.94 113 ARG A C 1
ATOM 911 O O . ARG A 1 113 ? 5.148 31.438 8.102 1 97.94 113 ARG A O 1
ATOM 918 N N . SER A 1 114 ? 4.977 29.219 7.957 1 97.44 114 SER A N 1
ATOM 919 C CA . SER A 1 114 ? 5.887 29.016 9.078 1 97.44 114 SER A CA 1
ATOM 920 C C . SER A 1 114 ? 7.277 28.609 8.594 1 97.44 114 SER A C 1
ATOM 922 O O . SER A 1 114 ? 7.414 27.859 7.633 1 97.44 114 SER A O 1
ATOM 924 N N . LYS A 1 115 ? 8.242 29.094 9.297 1 93.81 115 LYS A N 1
ATOM 925 C CA . LYS A 1 115 ? 9.602 28.641 9.023 1 93.81 115 LYS A CA 1
ATOM 926 C C . LYS A 1 115 ? 9.766 27.156 9.289 1 93.81 115 LYS A C 1
ATOM 928 O O . LYS A 1 115 ? 9.125 26.609 10.188 1 93.81 115 LYS A O 1
ATOM 933 N N . ALA A 1 116 ? 10.508 26.531 8.438 1 92.19 116 ALA A N 1
ATOM 934 C CA . ALA A 1 116 ? 10.898 25.125 8.625 1 92.19 116 ALA A CA 1
ATOM 935 C C . ALA A 1 116 ? 12.398 25.016 8.906 1 92.19 116 ALA A C 1
ATOM 937 O O . ALA A 1 116 ? 13.203 25.734 8.312 1 92.19 116 ALA A O 1
ATOM 938 N N . ARG A 1 117 ? 12.688 24.328 9.883 1 91.62 117 ARG A N 1
ATOM 939 C CA . ARG A 1 117 ? 14.109 24.016 10 1 91.62 117 ARG A CA 1
ATOM 940 C C . ARG A 1 117 ? 14.609 23.25 8.773 1 91.62 117 ARG A C 1
ATOM 942 O O . ARG A 1 117 ? 13.898 22.391 8.242 1 91.62 117 ARG A O 1
ATOM 949 N N . ARG A 1 118 ? 15.727 23.562 8.398 1 88.12 118 ARG A N 1
ATOM 950 C CA . ARG A 1 118 ? 16.281 23.016 7.164 1 88.12 118 ARG A CA 1
ATOM 951 C C . ARG A 1 118 ? 16.281 21.484 7.199 1 88.12 118 ARG A C 1
ATOM 953 O O . ARG A 1 118 ? 16.75 20.891 8.164 1 88.12 118 ARG A O 1
ATOM 960 N N . LEU A 1 119 ? 15.828 21 6.133 1 94.19 119 LEU A N 1
ATOM 961 C CA . LEU A 1 119 ? 15.844 19.547 5.98 1 94.19 119 LEU A CA 1
ATOM 962 C C . LEU A 1 119 ? 17.094 19.094 5.242 1 94.19 119 LEU A C 1
ATOM 964 O O . LEU A 1 119 ? 17.672 19.844 4.449 1 94.19 119 LEU A O 1
ATOM 968 N N . GLN A 1 120 ? 17.531 17.953 5.598 1 94.94 120 GLN A N 1
ATOM 969 C CA . GLN A 1 120 ? 18.609 17.297 4.863 1 94.94 120 GLN A CA 1
ATOM 970 C C . GLN A 1 120 ? 18.094 16.172 3.979 1 94.94 120 GLN A C 1
ATOM 972 O O . GLN A 1 120 ? 17.188 15.445 4.375 1 94.94 120 GLN A O 1
ATOM 977 N N . ALA A 1 121 ? 18.688 16.109 2.785 1 96.5 121 ALA A N 1
ATOM 978 C CA . ALA A 1 121 ? 18.297 15.062 1.85 1 96.5 121 ALA A CA 1
ATOM 979 C C . ALA A 1 121 ? 18.469 13.68 2.475 1 96.5 121 ALA A C 1
ATOM 981 O O . ALA A 1 121 ? 19.469 13.398 3.121 1 96.5 121 ALA A O 1
ATOM 982 N N . ARG A 1 122 ? 17.438 12.852 2.375 1 95.88 122 ARG A N 1
ATOM 983 C CA . ARG A 1 122 ? 17.453 11.43 2.729 1 95.88 122 ARG A CA 1
ATOM 984 C C . ARG A 1 122 ? 17.609 11.25 4.234 1 95.88 122 ARG A C 1
ATOM 986 O O . ARG A 1 122 ? 18.234 10.297 4.691 1 95.88 122 ARG A O 1
ATOM 993 N N . MET A 1 123 ? 17.156 12.289 4.945 1 97.25 123 MET A N 1
ATOM 994 C CA . MET A 1 123 ? 17.078 12.195 6.398 1 97.25 123 MET A CA 1
ATOM 995 C C . MET A 1 123 ? 15.633 12.344 6.871 1 97.25 123 MET A C 1
ATOM 997 O O . MET A 1 123 ? 14.922 13.25 6.438 1 97.25 123 MET A O 1
ATOM 1001 N N . TRP A 1 124 ? 15.312 11.438 7.781 1 97.56 124 TRP A N 1
ATOM 1002 C CA . TRP A 1 124 ? 13.945 11.445 8.305 1 97.56 124 TRP A CA 1
ATOM 1003 C C . TRP A 1 124 ? 13.766 12.547 9.344 1 97.56 124 TRP A C 1
ATOM 1005 O O . TRP A 1 124 ? 14.648 12.773 10.172 1 97.56 124 TRP A O 1
ATOM 1015 N N . SER A 1 125 ? 12.633 13.172 9.32 1 97.12 125 SER A N 1
ATOM 1016 C CA . SER A 1 125 ? 12.203 14.133 10.336 1 97.12 125 SER A CA 1
ATOM 1017 C C . SER A 1 125 ? 10.719 13.992 10.648 1 97.12 125 SER A C 1
ATOM 1019 O O . SER A 1 125 ? 9.938 13.602 9.781 1 97.12 125 SER A O 1
ATOM 1021 N N . HIS A 1 126 ? 10.398 14.281 11.852 1 98.06 126 HIS A N 1
ATOM 1022 C CA . HIS A 1 126 ? 9.016 14.203 12.305 1 98.06 126 HIS A CA 1
ATOM 1023 C C . HIS A 1 126 ? 8.375 15.586 12.336 1 98.06 126 HIS A C 1
ATOM 1025 O O . HIS A 1 126 ? 9 16.562 12.773 1 98.06 126 HIS A O 1
ATOM 1031 N N . PHE A 1 127 ? 7.105 15.648 11.93 1 98.5 127 PHE A N 1
ATOM 1032 C CA . PHE A 1 127 ? 6.402 16.922 11.891 1 98.5 127 PHE A CA 1
ATOM 1033 C C . PHE A 1 127 ? 4.996 16.781 12.469 1 98.5 127 PHE A C 1
ATOM 1035 O O . PHE A 1 127 ? 4.352 15.75 12.297 1 98.5 127 PHE A O 1
ATOM 1042 N N . CYS A 1 128 ? 4.516 17.812 13.078 1 98.75 128 CYS A N 1
ATOM 1043 C CA . CYS A 1 128 ? 3.104 17.984 13.398 1 98.75 128 CYS A CA 1
ATOM 1044 C C . CYS A 1 128 ? 2.627 19.391 13.031 1 98.75 128 CYS A C 1
ATOM 1046 O O . CYS A 1 128 ? 3.344 20.375 13.25 1 98.75 128 CYS A O 1
ATOM 1048 N N . HIS A 1 129 ? 1.526 19.469 12.422 1 98.88 129 HIS A N 1
ATOM 1049 C CA . HIS A 1 129 ? 0.853 20.719 12.062 1 98.88 129 HIS A CA 1
ATOM 1050 C C . HIS A 1 129 ? -0.567 20.75 12.617 1 98.88 129 HIS A C 1
ATOM 1052 O O . HIS A 1 129 ? -1.258 19.734 12.633 1 98.88 129 HIS A O 1
ATOM 1058 N N . SER A 1 130 ? -1.021 21.938 13.008 1 98.81 130 SER A N 1
ATOM 1059 C CA . SER A 1 130 ? -2.34 21.984 13.625 1 98.81 130 SER A CA 1
ATOM 1060 C C . SER A 1 130 ? -2.967 23.375 13.477 1 98.81 130 SER A C 1
ATOM 1062 O O . SER A 1 130 ? -2.258 24.375 13.391 1 98.81 130 SER A O 1
ATOM 1064 N N . TRP A 1 131 ? -4.273 23.359 13.438 1 98.81 131 TRP A N 1
ATOM 1065 C CA . TRP A 1 131 ? -5.055 24.578 13.289 1 98.81 131 TRP A CA 1
ATOM 1066 C C . TRP A 1 131 ? -6.418 24.438 13.961 1 98.81 131 TRP A C 1
ATOM 1068 O O . TRP A 1 131 ? -7.035 23.375 13.906 1 98.81 131 TRP A O 1
ATOM 1078 N N . SER A 1 132 ? -6.844 25.547 14.555 1 98.75 132 SER A N 1
ATOM 1079 C CA . SER A 1 132 ? -8.18 25.625 15.133 1 98.75 132 SER A CA 1
ATOM 1080 C C . SER A 1 132 ? -8.992 26.75 14.508 1 98.75 132 SER A C 1
ATOM 1082 O O . SER A 1 132 ? -8.664 27.922 14.68 1 98.75 132 SER A O 1
ATOM 1084 N N . GLY A 1 133 ? -10.047 26.391 13.891 1 98.25 133 GLY A N 1
ATOM 1085 C CA . GLY A 1 133 ? -10.969 27.391 13.367 1 98.25 133 GLY A CA 1
ATOM 1086 C C . GLY A 1 133 ? -11.789 28.062 14.453 1 98.25 133 GLY A C 1
ATOM 1087 O O . GLY A 1 133 ? -12.398 29.109 14.211 1 98.25 133 GLY A O 1
ATOM 1088 N N . GLU A 1 134 ? -11.828 27.516 15.586 1 97.44 134 GLU A N 1
ATOM 1089 C CA . GLU A 1 134 ? -12.539 28.109 16.719 1 97.44 134 GLU A CA 1
ATOM 1090 C C . GLU A 1 134 ? -11.82 29.359 17.234 1 97.44 134 GLU A C 1
ATOM 1092 O O . GLU A 1 134 ? -12.453 30.391 17.469 1 97.44 134 GLU A O 1
ATOM 1097 N N . THR A 1 135 ? -10.484 29.266 17.328 1 97.62 135 THR A N 1
ATOM 1098 C CA . THR A 1 135 ? -9.719 30.328 17.953 1 97.62 135 THR A CA 1
ATOM 1099 C C . THR A 1 135 ? -8.852 31.047 16.922 1 97.62 135 THR A C 1
ATOM 1101 O O . THR A 1 135 ? -8.352 32.156 17.172 1 97.62 135 THR A O 1
ATOM 1104 N N . GLY A 1 136 ? -8.586 30.375 15.805 1 98.31 136 GLY A N 1
ATOM 1105 C CA . GLY A 1 136 ? -7.648 30.891 14.82 1 98.31 136 GLY A CA 1
ATOM 1106 C C . GLY A 1 136 ? -6.215 30.5 15.102 1 98.31 136 GLY A C 1
ATOM 1107 O O . GLY A 1 136 ? -5.312 30.812 14.32 1 98.31 136 GLY A O 1
ATOM 1108 N N . GLU A 1 137 ? -5.957 29.734 16.172 1 98.62 137 GLU A N 1
ATOM 1109 C CA . GLU A 1 137 ? -4.609 29.359 16.578 1 98.62 137 GLU A CA 1
ATOM 1110 C C . GLU A 1 137 ? -4.043 28.281 15.664 1 98.62 137 GLU A C 1
ATOM 1112 O O . GLU A 1 137 ? -4.785 27.438 15.156 1 98.62 137 GLU A O 1
ATOM 1117 N N . TRP A 1 138 ? -2.764 28.297 15.477 1 98.75 138 TRP A N 1
ATOM 1118 C CA . TRP A 1 138 ? -2.062 27.25 14.727 1 98.75 138 TRP A CA 1
ATOM 1119 C C . TRP A 1 138 ? -0.697 26.969 15.344 1 98.75 138 TRP A C 1
ATOM 1121 O O . TRP A 1 138 ? -0.173 27.781 16.109 1 98.75 138 TRP A O 1
ATOM 1131 N N . SER A 1 139 ? -0.162 25.828 15.133 1 98.75 139 SER A N 1
ATOM 1132 C CA . SER A 1 139 ? 1.149 25.438 15.633 1 98.75 139 SER A CA 1
ATOM 1133 C C . SER A 1 139 ? 1.871 24.516 14.656 1 98.75 139 SER A C 1
ATOM 1135 O O . SER A 1 139 ? 1.237 23.719 13.961 1 98.75 139 SER A O 1
ATOM 1137 N N . VAL A 1 140 ? 3.158 24.625 14.57 1 98.69 140 VAL A N 1
ATOM 1138 C CA . VAL A 1 140 ? 4.043 23.828 13.727 1 98.69 140 VAL A CA 1
ATOM 1139 C C . VAL A 1 140 ? 5.172 23.25 14.57 1 98.69 140 VAL A C 1
ATOM 1141 O O . VAL A 1 140 ? 5.844 23.969 15.305 1 98.69 140 VAL A O 1
ATOM 1144 N N . TRP A 1 141 ? 5.293 21.969 14.484 1 98.56 141 TRP A N 1
ATOM 1145 C CA . TRP A 1 141 ? 6.273 21.25 15.289 1 98.56 141 TRP A CA 1
ATOM 1146 C C . TRP A 1 141 ? 7.219 20.438 14.406 1 98.56 141 TRP A C 1
ATOM 1148 O O . TRP A 1 141 ? 6.805 19.891 13.383 1 98.56 141 TRP A O 1
ATOM 1158 N N . GLN A 1 142 ? 8.445 20.344 14.805 1 97.88 142 GLN A N 1
ATOM 1159 C CA . GLN A 1 142 ? 9.453 19.531 14.141 1 97.88 142 GLN A CA 1
ATOM 1160 C C . GLN A 1 142 ? 10.305 18.766 15.156 1 97.88 142 GLN A C 1
ATOM 1162 O O . GLN A 1 142 ? 10.867 19.375 16.078 1 97.88 142 GLN A O 1
ATOM 1167 N N . SER A 1 143 ? 10.297 17.438 14.977 1 96.44 143 SER A N 1
ATOM 1168 C CA . SER A 1 143 ? 11.078 16.531 15.828 1 96.44 143 SER A CA 1
ATOM 1169 C C . SER A 1 143 ? 10.75 16.75 17.297 1 96.44 143 SER A C 1
ATOM 1171 O O . SER A 1 143 ? 11.656 16.891 18.125 1 96.44 143 SER A O 1
ATOM 1173 N N . GLY A 1 144 ? 9.477 16.969 17.562 1 97.12 144 GLY A N 1
ATOM 1174 C CA . GLY A 1 144 ? 8.977 17.016 18.922 1 97.12 144 GLY A CA 1
ATOM 1175 C C . GLY A 1 144 ? 9.039 18.406 19.531 1 97.12 144 GLY A C 1
ATOM 1176 O O . GLY A 1 144 ? 8.625 18.609 20.688 1 97.12 144 GLY A O 1
ATOM 1177 N N . GLN A 1 145 ? 9.523 19.344 18.781 1 96.75 145 GLN A N 1
ATOM 1178 C CA . GLN A 1 145 ? 9.695 20.688 19.297 1 96.75 145 GLN A CA 1
ATOM 1179 C C . GLN A 1 145 ? 8.82 21.688 18.547 1 96.75 145 GLN A C 1
ATOM 1181 O O . GLN A 1 145 ? 8.695 21.609 17.328 1 96.75 145 GLN A O 1
ATOM 1186 N N . LEU A 1 146 ? 8.328 22.609 19.312 1 97.94 146 LEU A N 1
ATOM 1187 C CA . LEU A 1 146 ? 7.566 23.688 18.703 1 97.94 146 LEU A CA 1
ATOM 1188 C C . LEU A 1 146 ? 8.477 24.594 17.875 1 97.94 146 LEU A C 1
ATOM 1190 O O . LEU A 1 146 ? 9.461 25.125 18.391 1 97.94 146 LEU A O 1
ATOM 1194 N N . VAL A 1 147 ? 8.203 24.719 16.641 1 98 147 VAL A N 1
ATOM 1195 C CA . VAL A 1 147 ? 8.992 25.594 15.773 1 98 147 VAL A CA 1
ATOM 1196 C C . VAL A 1 147 ? 8.383 26.984 15.742 1 98 147 VAL A C 1
ATOM 1198 O O . VAL A 1 147 ? 9.086 27.984 15.922 1 98 147 VAL A O 1
ATOM 1201 N N . GLU A 1 148 ? 7.086 27 15.469 1 98.12 148 GLU A N 1
ATOM 1202 C CA . GLU A 1 148 ? 6.363 28.266 15.398 1 98.12 148 GLU A CA 1
ATOM 1203 C C . GLU A 1 148 ? 4.887 28.094 15.734 1 98.12 148 GLU A C 1
ATOM 1205 O O . GLU A 1 148 ? 4.344 26.984 15.586 1 98.12 148 GLU A O 1
ATOM 1210 N N . SER A 1 149 ? 4.234 29.094 16.297 1 98.12 149 SER A N 1
ATOM 1211 C CA . SER A 1 149 ? 2.799 29.141 16.547 1 98.12 149 SER A CA 1
ATOM 1212 C C . SER A 1 149 ? 2.252 30.547 16.406 1 98.12 149 SER A C 1
ATOM 1214 O O . SER A 1 149 ? 3.016 31.516 16.391 1 98.12 149 SER A O 1
ATOM 1216 N N . GLY A 1 150 ? 1.012 30.672 16.156 1 98.12 150 GLY A N 1
ATOM 1217 C CA . GLY A 1 150 ? 0.395 31.984 16.016 1 98.12 150 GLY A CA 1
ATOM 1218 C C . GLY A 1 150 ? -1.119 31.922 15.953 1 98.12 150 GLY A C 1
ATOM 1219 O O . GLY A 1 150 ? -1.719 30.875 16.234 1 98.12 150 GLY A O 1
ATOM 1220 N N . ILE A 1 151 ? -1.657 33.125 15.734 1 98.31 151 ILE A N 1
ATOM 1221 C CA . ILE A 1 151 ? -3.104 33.25 15.586 1 98.31 151 ILE A CA 1
ATOM 1222 C C . ILE A 1 151 ? -3.43 33.938 14.258 1 98.31 151 ILE A C 1
ATOM 1224 O O . ILE A 1 151 ? -2.873 35 13.938 1 98.31 151 ILE A O 1
ATOM 1228 N N . ASN A 1 152 ? -4.145 33.281 13.469 1 98.5 152 ASN A N 1
ATOM 1229 C CA . ASN A 1 152 ? -4.773 33.906 12.305 1 98.5 152 ASN A CA 1
ATOM 1230 C C . ASN A 1 152 ? -6.227 34.281 12.586 1 98.5 152 ASN A C 1
ATOM 1232 O O . ASN A 1 152 ? -7.125 33.438 12.43 1 98.5 152 ASN A O 1
ATOM 1236 N N . LYS A 1 153 ? -6.457 35.531 12.922 1 98.06 153 LYS A N 1
ATOM 1237 C CA . LYS A 1 153 ? -7.77 36 13.375 1 98.06 153 LYS A CA 1
ATOM 1238 C C . LYS A 1 153 ? -8.812 35.844 12.266 1 98.06 153 LYS A C 1
ATOM 1240 O O . LYS A 1 153 ? -9.984 35.562 12.547 1 98.06 153 LYS A O 1
ATOM 1245 N N . ALA A 1 154 ? -8.359 35.969 11.078 1 98.06 154 ALA A N 1
ATOM 1246 C CA . ALA A 1 154 ? -9.289 35.906 9.945 1 98.06 154 ALA A CA 1
ATOM 1247 C C . ALA A 1 154 ? -9.883 34.531 9.797 1 98.06 154 ALA A C 1
ATOM 1249 O O . ALA A 1 154 ? -10.969 34.375 9.234 1 98.06 154 ALA A O 1
ATOM 1250 N N . SER A 1 155 ? -9.188 33.5 10.305 1 98 155 SER A N 1
ATOM 1251 C CA . SER A 1 155 ? -9.633 32.125 10.086 1 98 155 SER A CA 1
ATOM 1252 C C . SER A 1 155 ? -10.586 31.672 11.18 1 98 155 SER A C 1
ATOM 1254 O O . SER A 1 155 ? -11.109 30.562 11.133 1 98 155 SER A O 1
ATOM 1256 N N . ARG A 1 156 ? -10.844 32.625 12.156 1 97.88 156 ARG A N 1
ATOM 1257 C CA . ARG A 1 156 ? -11.789 32.281 13.219 1 97.88 156 ARG A CA 1
ATOM 1258 C C . ARG A 1 156 ? -13.18 32.031 12.648 1 97.88 156 ARG A C 1
ATOM 1260 O O . ARG A 1 156 ? -13.672 32.812 11.828 1 97.88 156 ARG A O 1
ATOM 1267 N N . GLY A 1 157 ? -13.773 30.922 13.07 1 97.69 157 GLY A N 1
ATOM 1268 C CA . GLY A 1 157 ? -15.109 30.594 12.617 1 97.69 157 GLY A CA 1
ATOM 1269 C C . GLY A 1 157 ? -15.125 29.75 11.352 1 97.69 157 GLY A C 1
ATOM 1270 O O . GLY A 1 157 ? -16.172 29.234 10.953 1 97.69 157 GLY A O 1
ATOM 1271 N N . TRP A 1 158 ? -13.953 29.656 10.641 1 97.56 158 TRP A N 1
ATOM 1272 C CA . TRP A 1 158 ? -13.898 28.812 9.445 1 97.56 158 TRP A CA 1
ATOM 1273 C C . TRP A 1 158 ? -14.18 27.359 9.789 1 97.56 158 TRP A C 1
ATOM 1275 O O . TRP A 1 158 ? -13.875 26.906 10.898 1 97.56 158 TRP A O 1
ATOM 1285 N N . LYS A 1 159 ? -14.867 26.703 8.859 1 97.69 159 LYS A N 1
ATOM 1286 C CA . LYS A 1 159 ? -15.109 25.266 8.938 1 97.69 159 LYS A CA 1
ATOM 1287 C C . LYS A 1 159 ? -14.633 24.547 7.672 1 97.69 159 LYS A C 1
ATOM 1289 O O . LYS A 1 159 ? -14.703 25.109 6.574 1 97.69 159 LYS A O 1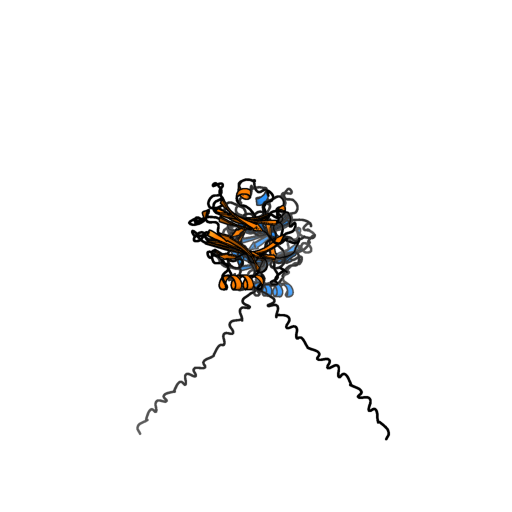
ATOM 1294 N N . ILE A 1 160 ? -14.102 23.375 7.844 1 96.75 160 ILE A N 1
ATOM 1295 C CA . ILE A 1 160 ? -13.781 22.516 6.711 1 96.75 160 ILE A CA 1
ATOM 1296 C C . ILE A 1 160 ? -14.977 21.609 6.398 1 96.75 160 ILE A C 1
ATOM 1298 O O . ILE A 1 160 ? -15.438 20.859 7.258 1 96.75 160 ILE A O 1
ATOM 1302 N N . PRO A 1 161 ? -15.508 21.656 5.184 1 95.56 161 PRO A N 1
ATOM 1303 C CA . PRO A 1 161 ? -16.719 20.891 4.875 1 95.56 161 PRO A CA 1
ATOM 1304 C C . PRO A 1 161 ? -16.469 19.375 4.887 1 95.56 161 PRO A C 1
ATOM 1306 O O . PRO A 1 161 ? -15.344 18.938 4.684 1 95.56 161 PRO A O 1
ATOM 1309 N N . ALA A 1 162 ? -17.578 18.609 5.098 1 95.69 162 ALA A N 1
ATOM 1310 C CA . ALA A 1 162 ? -17.547 17.156 5.117 1 95.69 162 ALA A CA 1
ATOM 1311 C C . ALA A 1 162 ? -17.625 16.578 3.705 1 95.69 162 ALA A C 1
ATOM 1313 O O . ALA A 1 162 ? -18.016 17.281 2.768 1 95.69 162 ALA A O 1
ATOM 1314 N N . GLY A 1 163 ? -17.188 15.336 3.59 1 92 163 GLY A N 1
ATOM 1315 C CA . GLY A 1 163 ? -17.531 14.555 2.406 1 92 163 GLY A CA 1
ATOM 1316 C C . GLY A 1 163 ? -16.469 14.625 1.326 1 92 163 GLY A C 1
ATOM 1317 O O . GLY A 1 163 ? -16.703 14.211 0.189 1 92 163 GLY A O 1
ATOM 1318 N N . GLY A 1 164 ? -15.297 15.18 1.646 1 91.81 164 GLY A N 1
ATOM 1319 C CA . GLY A 1 164 ? -14.242 15.266 0.647 1 91.81 164 GLY A CA 1
ATOM 1320 C C . GLY A 1 164 ? -13.328 14.055 0.643 1 91.81 164 GLY A C 1
ATOM 1321 O O . GLY A 1 164 ? -13.641 13.031 1.26 1 91.81 164 GLY A O 1
ATOM 1322 N N . VAL A 1 165 ? -12.25 14.211 -0.201 1 92.25 165 VAL A N 1
ATOM 1323 C CA . VAL A 1 165 ? -11.242 13.164 -0.342 1 92.25 165 VAL A CA 1
ATOM 1324 C C . VAL A 1 165 ? -9.93 13.625 0.286 1 92.25 165 VAL A C 1
ATOM 1326 O O . VAL A 1 165 ? -9.461 14.727 0.017 1 92.25 165 VAL A O 1
ATOM 1329 N N . LEU A 1 166 ? -9.398 12.773 1.163 1 95.12 166 LEU A N 1
ATOM 1330 C CA . LEU A 1 166 ? -8.156 13.055 1.861 1 95.12 166 LEU A CA 1
ATOM 1331 C C . LEU A 1 166 ? -6.988 12.312 1.213 1 95.12 166 LEU A C 1
ATOM 1333 O O . LEU A 1 166 ? -7.008 11.086 1.105 1 95.12 166 LEU A O 1
ATOM 1337 N N . VAL A 1 167 ? -5.934 13.102 0.824 1 94.38 167 VAL A N 1
ATOM 1338 C CA . VAL A 1 167 ? -4.832 12.531 0.059 1 94.38 167 VAL A CA 1
ATOM 1339 C C . VAL A 1 167 ? -3.5 12.961 0.673 1 94.38 167 VAL A C 1
ATOM 1341 O O . VAL A 1 167 ? -3.41 14.023 1.298 1 94.38 167 VAL A O 1
ATOM 1344 N N . THR A 1 168 ? -2.494 12.078 0.477 1 96.19 168 THR A N 1
ATOM 1345 C CA . THR A 1 168 ? -1.134 12.43 0.869 1 96.19 168 THR A CA 1
ATOM 1346 C C . THR A 1 168 ? -0.165 12.219 -0.291 1 96.19 168 THR A C 1
ATOM 1348 O O . THR A 1 168 ? -0.393 11.359 -1.148 1 96.19 168 THR A O 1
ATOM 1351 N N . GLY A 1 169 ? 0.84 13 -0.369 1 94.94 169 GLY A N 1
ATOM 1352 C CA . GLY A 1 169 ? 1.925 12.836 -1.323 1 94.94 169 GLY A CA 1
ATOM 1353 C C . GLY A 1 169 ? 1.745 13.672 -2.576 1 94.94 169 GLY A C 1
ATOM 1354 O O . GLY A 1 169 ? 2.654 13.766 -3.404 1 94.94 169 GLY A O 1
ATOM 1355 N N . GLN A 1 170 ? 0.547 14.227 -2.711 1 89.69 170 GLN A N 1
ATOM 1356 C CA . GLN A 1 170 ? 0.292 15.016 -3.914 1 89.69 170 GLN A CA 1
ATOM 1357 C C . GLN A 1 170 ? -0.89 15.961 -3.713 1 89.69 170 GLN A C 1
ATOM 1359 O O . GLN A 1 170 ? -1.652 15.812 -2.756 1 89.69 170 GLN A O 1
ATOM 1364 N N . HIS A 1 171 ? -0.983 16.812 -4.645 1 82.62 171 HIS A N 1
ATOM 1365 C CA . HIS A 1 171 ? -2.131 17.719 -4.719 1 82.62 171 HIS A CA 1
ATOM 1366 C C . HIS A 1 171 ? -3.186 17.172 -5.68 1 82.62 171 HIS A C 1
ATOM 1368 O O . HIS A 1 171 ? -2.873 16.828 -6.824 1 82.62 171 HIS A O 1
ATOM 1374 N N . GLN A 1 172 ? -4.395 17.016 -5.258 1 70.69 172 GLN A N 1
ATOM 1375 C CA . GLN A 1 172 ? -5.469 16.406 -6.023 1 70.69 172 GLN A CA 1
ATOM 1376 C C . GLN A 1 172 ? -5.664 17.109 -7.367 1 70.69 172 GLN A C 1
ATOM 1378 O O . GLN A 1 172 ? -6.023 16.469 -8.359 1 70.69 172 GLN A O 1
ATOM 1383 N N . ASN A 1 173 ? -5.672 18.391 -7.312 1 61.34 173 ASN A N 1
ATOM 1384 C CA . ASN A 1 173 ? -5.945 19.094 -8.555 1 61.34 173 ASN A CA 1
ATOM 1385 C C . ASN A 1 173 ? -4.988 18.672 -9.664 1 61.34 173 ASN A C 1
ATOM 1387 O O . ASN A 1 173 ? -5.34 18.734 -10.844 1 61.34 173 ASN A O 1
ATOM 1391 N N . THR A 1 174 ? -3.848 18.344 -9.297 1 51.88 174 THR A N 1
ATOM 1392 C CA . THR A 1 174 ? -2.896 17.891 -10.312 1 51.88 174 THR A CA 1
ATOM 1393 C C . THR A 1 174 ? -3.354 16.578 -10.93 1 51.88 174 THR A C 1
ATOM 1395 O O . THR A 1 174 ? -3.143 16.344 -12.125 1 51.88 174 THR A O 1
ATOM 1398 N N . ILE A 1 175 ? -4.09 15.852 -10.219 1 52.62 175 ILE A N 1
ATOM 1399 C CA . ILE A 1 175 ? -4.531 14.539 -10.664 1 52.62 175 ILE A CA 1
ATOM 1400 C C . ILE A 1 175 ? -5.527 14.695 -11.812 1 52.62 175 ILE A C 1
ATOM 1402 O O . ILE A 1 175 ? -5.414 14.016 -12.836 1 52.62 175 ILE A O 1
ATOM 1406 N N . VAL A 1 176 ? -6.422 15.57 -11.547 1 51.25 176 VAL A N 1
ATOM 1407 C CA . VAL A 1 176 ? -7.508 15.742 -12.508 1 51.25 176 VAL A CA 1
ATOM 1408 C C . VAL A 1 176 ? -7.027 16.594 -13.68 1 51.25 176 VAL A C 1
ATOM 1410 O O . VAL A 1 176 ? -7.32 16.281 -14.836 1 51.25 176 VAL A O 1
ATOM 1413 N N . ASN A 1 177 ? -6.289 17.578 -13.297 1 47.69 177 ASN A N 1
ATOM 1414 C CA . ASN A 1 177 ? -6.059 18.609 -14.305 1 47.69 177 ASN A CA 1
ATOM 1415 C C . ASN A 1 177 ? -4.883 18.25 -15.211 1 47.69 177 ASN A C 1
ATOM 1417 O O . ASN A 1 177 ? -4.797 18.734 -16.344 1 47.69 177 ASN A O 1
ATOM 1421 N N . ASN A 1 178 ? -3.863 17.578 -14.625 1 43.5 178 ASN A N 1
ATOM 1422 C CA . ASN A 1 178 ? -2.658 17.422 -15.43 1 43.5 178 ASN A CA 1
ATOM 1423 C C . ASN A 1 178 ? -2.523 16.016 -15.984 1 43.5 178 ASN A C 1
ATOM 1425 O O . ASN A 1 178 ? -1.411 15.5 -16.125 1 43.5 178 ASN A O 1
ATOM 1429 N N . ARG A 1 179 ? -3.57 15.68 -16.297 1 46.69 179 ARG A N 1
ATOM 1430 C CA . ARG A 1 179 ? -3.59 14.375 -16.953 1 46.69 179 ARG A CA 1
ATOM 1431 C C . ARG A 1 179 ? -2.701 13.383 -16.219 1 46.69 179 ARG A C 1
ATOM 1433 O O . ARG A 1 179 ? -1.967 12.617 -16.844 1 46.69 179 ARG A O 1
ATOM 1440 N N . GLY A 1 180 ? -2.51 13.859 -14.969 1 56.69 180 GLY A N 1
ATOM 1441 C CA . GLY A 1 180 ? -1.797 12.859 -14.18 1 56.69 180 GLY A CA 1
ATOM 1442 C C . GLY A 1 180 ? -0.323 13.18 -14.016 1 56.69 180 GLY A C 1
ATOM 1443 O O . GLY A 1 180 ? 0.419 12.398 -13.414 1 56.69 180 GLY A O 1
ATOM 1444 N N . MET A 1 181 ? 0.135 14.43 -14.492 1 50.88 181 MET A N 1
ATOM 1445 C CA . MET A 1 181 ? 1.556 14.758 -14.43 1 50.88 181 MET A CA 1
ATOM 1446 C C . MET A 1 181 ? 1.858 15.633 -13.219 1 50.88 181 MET A C 1
ATOM 1448 O O . MET A 1 181 ? 1.058 16.5 -12.852 1 50.88 181 MET A O 1
ATOM 1452 N N . ASP A 1 182 ? 2.963 15.359 -12.688 1 63.06 182 ASP A N 1
ATOM 1453 C CA . ASP A 1 182 ? 3.393 16.109 -11.508 1 63.06 182 ASP A CA 1
ATOM 1454 C C . ASP A 1 182 ? 3.787 17.531 -11.875 1 63.06 182 ASP A C 1
ATOM 1456 O O . ASP A 1 182 ? 4.547 17.75 -12.82 1 63.06 182 ASP A O 1
ATOM 1460 N N . ASN A 1 183 ? 3.193 18.406 -11.195 1 64.12 183 ASN A N 1
ATOM 1461 C CA . ASN A 1 183 ? 3.531 19.812 -11.391 1 64.12 183 ASN A CA 1
ATOM 1462 C C . ASN A 1 183 ? 4.59 20.281 -10.391 1 64.12 183 ASN A C 1
ATOM 1464 O O . ASN A 1 183 ? 4.777 21.484 -10.195 1 64.12 183 ASN A O 1
ATOM 1468 N N . GLY A 1 184 ? 5.211 19.328 -9.891 1 76.19 184 GLY A N 1
ATOM 1469 C CA . GLY A 1 184 ? 6.332 19.688 -9.039 1 76.19 184 GLY A CA 1
ATOM 1470 C C . GLY A 1 184 ? 5.934 19.891 -7.59 1 76.19 184 GLY A C 1
ATOM 1471 O O . GLY A 1 184 ? 6.664 20.531 -6.824 1 76.19 184 GLY A O 1
ATOM 1472 N N . GLU A 1 185 ? 4.832 19.422 -7.195 1 85.19 185 GLU A N 1
ATOM 1473 C CA . GLU A 1 185 ? 4.379 19.672 -5.832 1 85.19 185 GLU A CA 1
ATOM 1474 C C . GLU A 1 185 ? 4.199 18.375 -5.051 1 85.19 185 GLU A C 1
ATOM 1476 O O . GLU A 1 185 ? 3.82 18.406 -3.877 1 85.19 185 GLU A O 1
ATOM 1481 N N . GLY A 1 186 ? 4.512 17.344 -5.715 1 91.75 186 GLY A N 1
ATOM 1482 C CA . GLY A 1 186 ? 4.379 16.062 -5.059 1 91.75 186 GLY A CA 1
ATOM 1483 C C . GLY A 1 186 ? 5.602 15.672 -4.246 1 91.75 186 GLY A C 1
ATOM 1484 O O . GLY A 1 186 ? 6.703 16.156 -4.512 1 91.75 186 GLY A O 1
ATOM 1485 N N . LEU A 1 187 ? 5.422 14.891 -3.314 1 95.62 187 LEU A N 1
ATOM 1486 C CA . LEU A 1 187 ? 6.512 14.383 -2.484 1 95.62 187 LEU A CA 1
ATOM 1487 C C . LEU A 1 187 ? 7.434 13.477 -3.293 1 95.62 187 LEU A C 1
ATOM 1489 O O . LEU A 1 187 ? 6.969 12.539 -3.945 1 95.62 187 LEU A O 1
ATOM 1493 N N . GLU A 1 188 ? 8.633 13.828 -3.416 1 95.94 188 GLU A N 1
ATOM 1494 C CA . GLU A 1 188 ? 9.695 12.898 -3.795 1 95.94 188 GLU A CA 1
ATOM 1495 C C . GLU A 1 188 ? 10.508 12.469 -2.578 1 95.94 188 GLU A C 1
ATOM 1497 O O . GLU A 1 188 ? 11.25 13.273 -2.008 1 95.94 188 GLU A O 1
ATOM 1502 N N . GLY A 1 189 ? 10.312 11.258 -2.119 1 97.12 189 GLY A N 1
ATOM 1503 C CA . GLY A 1 189 ? 10.859 10.742 -0.875 1 97.12 189 GLY A CA 1
ATOM 1504 C C . GLY A 1 189 ? 9.977 9.688 -0.229 1 97.12 189 GLY A C 1
ATOM 1505 O O . GLY A 1 189 ? 9.445 8.812 -0.913 1 97.12 189 GLY A O 1
ATOM 1506 N N . SER A 1 190 ? 9.938 9.766 1.157 1 97.75 190 SER A N 1
ATOM 1507 C CA . SER A 1 190 ? 9.172 8.75 1.867 1 97.75 190 SER A CA 1
ATOM 1508 C C . SER A 1 190 ? 8.32 9.367 2.971 1 97.75 190 SER A C 1
ATOM 1510 O O . SER A 1 190 ? 8.641 10.445 3.475 1 97.75 190 SER A O 1
ATOM 1512 N N . LEU A 1 191 ? 7.266 8.758 3.24 1 97.94 191 LEU A N 1
ATOM 1513 C CA . LEU A 1 191 ? 6.332 9.156 4.289 1 97.94 191 LEU A CA 1
ATOM 1514 C C . LEU A 1 191 ? 5.805 7.941 5.039 1 97.94 191 LEU A C 1
ATOM 1516 O O . LEU A 1 191 ? 5.504 6.914 4.43 1 97.94 191 LEU A O 1
ATOM 1520 N N . THR A 1 192 ? 5.703 8.023 6.363 1 95.94 192 THR A N 1
ATOM 1521 C CA . THR A 1 192 ? 5.074 6.969 7.156 1 95.94 192 THR A CA 1
ATOM 1522 C C . THR A 1 192 ? 4.496 7.539 8.445 1 95.94 192 THR A C 1
ATOM 1524 O O . THR A 1 192 ? 4.762 8.695 8.797 1 95.94 192 THR A O 1
ATOM 1527 N N . LEU A 1 193 ? 3.578 6.82 9.039 1 95.38 193 LEU A N 1
ATOM 1528 C CA . LEU A 1 193 ? 2.988 7.086 10.352 1 95.38 193 LEU A CA 1
ATOM 1529 C C . LEU A 1 193 ? 2.26 8.43 10.352 1 95.38 193 LEU A C 1
ATOM 1531 O O . LEU A 1 193 ? 2.291 9.156 11.352 1 95.38 193 LEU A O 1
ATOM 1535 N N . MET A 1 194 ? 1.671 8.711 9.242 1 97.19 194 MET A N 1
ATOM 1536 C CA . MET A 1 194 ? 0.82 9.898 9.227 1 97.19 194 MET A CA 1
ATOM 1537 C C . MET A 1 194 ? -0.457 9.664 10.023 1 97.19 194 MET A C 1
ATOM 1539 O O . MET A 1 194 ? -1.092 8.617 9.891 1 97.19 194 MET A O 1
ATOM 1543 N N . SER A 1 195 ? -0.794 10.609 10.836 1 97.69 195 SER A N 1
ATOM 1544 C CA . SER A 1 195 ? -2.061 10.625 11.562 1 97.69 195 SER A CA 1
ATOM 1545 C C . SER A 1 195 ? -2.799 11.945 11.359 1 97.69 195 SER A C 1
ATOM 1547 O O . SER A 1 195 ? -2.174 13 11.281 1 97.69 195 SER A O 1
ATOM 1549 N N . VAL A 1 196 ? -4.039 11.906 11.195 1 98.69 196 VAL A N 1
ATOM 1550 C CA . VAL A 1 196 ? -4.887 13.086 11.07 1 98.69 196 VAL A CA 1
ATOM 1551 C C . VAL A 1 196 ? -5.977 13.062 12.141 1 98.69 196 VAL A C 1
ATOM 1553 O O . VAL A 1 196 ? -6.711 12.07 12.258 1 98.69 196 VAL A O 1
ATOM 1556 N N . SER A 1 197 ? -6.074 14.133 12.93 1 98.44 197 SER A N 1
ATOM 1557 C CA . SER A 1 197 ? -7.02 14.211 14.031 1 98.44 197 SER A CA 1
ATOM 1558 C C . SER A 1 197 ? -7.895 15.453 13.93 1 98.44 197 SER A C 1
ATOM 1560 O O . SER A 1 197 ? -7.516 16.438 13.281 1 98.44 197 SER A O 1
ATOM 1562 N N . ASP A 1 198 ? -8.977 15.398 14.578 1 98 198 ASP A N 1
ATOM 1563 C CA . ASP A 1 198 ? -9.914 16.531 14.555 1 98 198 ASP A CA 1
ATOM 1564 C C . ASP A 1 198 ? -9.727 17.422 15.781 1 98 198 ASP A C 1
ATOM 1566 O O . ASP A 1 198 ? -10.672 18.078 16.219 1 98 198 ASP A O 1
ATOM 1570 N N . GLU A 1 199 ? -8.578 17.375 16.297 1 97.12 199 GLU A N 1
ATOM 1571 C CA . GLU A 1 199 ? -8.242 18.188 17.453 1 97.12 199 GLU A CA 1
ATOM 1572 C C . GLU A 1 199 ? -7.02 19.062 17.172 1 97.12 199 GLU A C 1
ATOM 1574 O O . GLU A 1 199 ? -6.078 18.625 16.516 1 97.12 199 GLU A O 1
ATOM 1579 N N . HIS A 1 200 ? -7.035 20.203 17.797 1 98 200 HIS A N 1
ATOM 1580 C CA . HIS A 1 200 ? -5.918 21.125 17.672 1 98 200 HIS A CA 1
ATOM 1581 C C . HIS A 1 200 ? -4.828 20.812 18.688 1 98 200 HIS A C 1
ATOM 1583 O O . HIS A 1 200 ? -5.121 20.5 19.859 1 98 200 HIS A O 1
ATOM 1589 N N . LEU A 1 201 ? -3.607 20.781 18.234 1 98.38 201 LEU A N 1
ATOM 1590 C CA . LEU A 1 201 ? -2.451 20.719 19.125 1 98.38 201 LEU A CA 1
ATOM 1591 C C . LEU A 1 201 ? -1.991 22.109 19.531 1 98.38 201 LEU A C 1
ATOM 1593 O O . LEU A 1 201 ? -1.15 22.703 18.844 1 98.38 201 LEU A O 1
ATOM 1597 N N . SER A 1 202 ? -2.445 22.516 20.625 1 96.44 202 SER A N 1
ATOM 1598 C CA . SER A 1 202 ? -2.074 23.844 21.125 1 96.44 202 SER A CA 1
ATOM 1599 C C . SER A 1 202 ? -0.669 23.828 21.719 1 96.44 202 SER A C 1
ATOM 1601 O O . SER A 1 202 ? 0.075 22.859 21.547 1 96.44 202 SER A O 1
ATOM 1603 N N . THR A 1 203 ? -0.229 24.953 22.328 1 96.31 203 THR A N 1
ATOM 1604 C CA . THR A 1 203 ? 1.104 25.031 22.906 1 96.31 203 THR A CA 1
ATOM 1605 C C . THR A 1 203 ? 1.057 24.688 24.391 1 96.31 203 THR A C 1
ATOM 1607 O O . THR A 1 203 ? 1.978 25.016 25.141 1 96.31 203 THR A O 1
ATOM 1610 N N . ASP A 1 204 ? -0.03 24.047 24.812 1 96.5 204 ASP A N 1
ATOM 1611 C CA . ASP A 1 204 ? -0.176 23.656 26.219 1 96.5 204 ASP A CA 1
ATOM 1612 C C . ASP A 1 204 ? 0.66 22.422 26.531 1 96.5 204 ASP A C 1
ATOM 1614 O O . ASP A 1 204 ? 1.196 21.766 25.625 1 96.5 204 ASP A O 1
ATOM 1618 N N . PRO A 1 205 ? 0.803 22.109 27.781 1 96.81 205 PRO A N 1
ATOM 1619 C CA . PRO A 1 205 ? 1.651 20.984 28.188 1 96.81 205 PRO A CA 1
ATOM 1620 C C . PRO A 1 205 ? 1.145 19.641 27.656 1 96.81 205 PRO A C 1
ATOM 1622 O O . PRO A 1 205 ? 1.944 18.781 27.312 1 96.81 205 PRO A O 1
ATOM 1625 N N . LYS A 1 206 ? -0.115 19.484 27.609 1 96.88 206 LYS A N 1
ATOM 1626 C CA . LYS A 1 206 ? -0.68 18.234 27.109 1 96.88 206 LYS A CA 1
ATOM 1627 C C . LYS A 1 206 ? -0.29 18 25.656 1 96.88 206 LYS A C 1
ATOM 1629 O O . LYS A 1 206 ? 0.167 16.906 25.297 1 96.88 206 LYS A O 1
ATOM 1634 N N . SER A 1 207 ? -0.511 19 24.828 1 97.56 207 SER A N 1
ATOM 1635 C CA . SER A 1 207 ? -0.143 18.906 23.406 1 97.56 207 SER A CA 1
ATOM 1636 C C . SER A 1 207 ? 1.358 18.703 23.25 1 97.56 207 SER A C 1
ATOM 1638 O O . SER A 1 207 ? 1.79 17.891 22.422 1 97.56 207 SER A O 1
ATOM 1640 N N . ARG A 1 208 ? 2.131 19.359 24.062 1 97.56 208 ARG A N 1
ATOM 1641 C CA . ARG A 1 208 ? 3.584 19.234 23.984 1 97.56 208 ARG A CA 1
ATOM 1642 C C . ARG A 1 208 ? 4.02 17.797 24.328 1 97.56 208 ARG A C 1
ATOM 1644 O O . ARG A 1 208 ? 4.891 17.25 23.656 1 97.56 208 ARG A O 1
ATOM 1651 N N . ARG A 1 209 ? 3.416 17.281 25.344 1 97.19 209 ARG A N 1
ATOM 1652 C CA . ARG A 1 209 ? 3.725 15.906 25.719 1 97.19 209 ARG A CA 1
ATOM 1653 C C . ARG A 1 209 ? 3.355 14.938 24.609 1 97.19 209 ARG A C 1
ATOM 1655 O O . ARG A 1 209 ? 4.113 14.008 24.312 1 97.19 209 ARG A O 1
ATOM 1662 N N . TYR A 1 210 ? 2.203 15.172 24.078 1 97.44 210 TYR A N 1
ATOM 1663 C CA . TYR A 1 210 ? 1.742 14.297 23.016 1 97.44 210 TYR A CA 1
ATOM 1664 C C . TYR A 1 210 ? 2.703 14.328 21.828 1 97.44 210 TYR A C 1
ATOM 1666 O O . TYR A 1 210 ? 3.125 13.281 21.328 1 97.44 210 TYR A O 1
ATOM 1674 N N . VAL A 1 211 ? 3.082 15.5 21.344 1 98.19 211 VAL A N 1
ATOM 1675 C CA . VAL A 1 211 ? 3.965 15.656 20.203 1 98.19 211 VAL A CA 1
ATOM 1676 C C . VAL A 1 211 ? 5.324 15.023 20.5 1 98.19 211 VAL A C 1
ATOM 1678 O O . VAL A 1 211 ? 5.91 14.359 19.641 1 98.19 211 VAL A O 1
ATOM 1681 N N . ASP A 1 212 ? 5.793 15.273 21.703 1 97.62 212 ASP A N 1
ATOM 1682 C CA . ASP A 1 212 ? 7.051 14.664 22.125 1 97.62 212 ASP A CA 1
ATOM 1683 C C . ASP A 1 212 ? 6.977 13.141 22.047 1 97.62 212 ASP A C 1
ATOM 1685 O O . ASP A 1 212 ? 7.879 12.492 21.516 1 97.62 212 ASP A O 1
ATOM 1689 N N . GLN A 1 213 ? 5.91 12.625 22.484 1 96.31 213 GLN A N 1
ATOM 1690 C CA . GLN A 1 213 ? 5.719 11.18 22.516 1 96.31 213 GLN A CA 1
ATOM 1691 C C . GLN A 1 213 ? 5.688 10.602 21.094 1 96.31 213 GLN A C 1
ATOM 1693 O O . GLN A 1 213 ? 6.383 9.633 20.797 1 96.31 213 GLN A O 1
ATOM 1698 N N . VAL A 1 214 ? 4.922 11.203 20.219 1 95.88 214 VAL A N 1
ATOM 1699 C CA . VAL A 1 214 ? 4.727 10.609 18.891 1 95.88 214 VAL A CA 1
ATOM 1700 C C . VAL A 1 214 ? 5.98 10.812 18.047 1 95.88 214 VAL A C 1
ATOM 1702 O O . VAL A 1 214 ? 6.188 10.109 17.062 1 95.88 214 VAL A O 1
ATOM 1705 N N . SER A 1 215 ? 6.848 11.781 18.422 1 97 215 SER A N 1
ATOM 1706 C CA . SER A 1 215 ? 8.102 12 17.703 1 97 215 SER A CA 1
ATOM 1707 C C . SER A 1 215 ? 9.148 10.969 18.109 1 97 215 SER A C 1
ATOM 1709 O O . SER A 1 215 ? 10.148 10.789 17.406 1 97 215 SER A O 1
ATOM 1711 N N . LYS A 1 216 ? 8.875 10.266 19.25 1 95.5 216 LYS A N 1
ATOM 1712 C CA . LYS A 1 216 ? 9.883 9.352 19.781 1 95.5 216 LYS A CA 1
ATOM 1713 C C . LYS A 1 216 ? 9.367 7.914 19.797 1 95.5 216 LYS A C 1
ATOM 1715 O O . LYS A 1 216 ? 10.133 6.973 20.016 1 95.5 216 LYS A O 1
ATOM 1720 N N . ASP A 1 217 ? 8.117 7.77 19.594 1 92.38 217 ASP A N 1
ATOM 1721 C CA . ASP A 1 217 ? 7.508 6.445 19.547 1 92.38 217 ASP A CA 1
ATOM 1722 C C . ASP A 1 217 ? 7.184 6.051 18.094 1 92.38 217 ASP A C 1
ATOM 1724 O O . ASP A 1 217 ? 6.172 6.48 17.547 1 92.38 217 ASP A O 1
ATOM 1728 N N . CYS A 1 218 ? 7.961 5.137 17.594 1 90.75 218 CYS A N 1
ATOM 1729 C CA . CYS A 1 218 ? 7.801 4.73 16.203 1 90.75 218 CYS A CA 1
ATOM 1730 C C . CYS A 1 218 ? 7.23 3.32 16.109 1 90.75 218 CYS A C 1
ATOM 1732 O O . CYS A 1 218 ? 7.398 2.643 15.086 1 90.75 218 CYS A O 1
ATOM 1734 N N . SER A 1 219 ? 6.613 2.945 17.188 1 83 219 SER A N 1
ATOM 1735 C CA . SER A 1 219 ? 5.906 1.67 17.172 1 83 219 SER A CA 1
ATOM 1736 C C . SER A 1 219 ? 4.625 1.757 16.344 1 83 219 SER A C 1
ATOM 1738 O O . SER A 1 219 ? 4.086 2.848 16.141 1 83 219 SER A O 1
ATOM 1740 N N . PRO A 1 220 ? 4.246 0.666 15.797 1 79.94 220 PRO A N 1
ATOM 1741 C CA . PRO A 1 220 ? 2.996 0.661 15.031 1 79.94 220 PRO A CA 1
ATOM 1742 C C . PRO A 1 220 ? 1.76 0.807 15.922 1 79.94 220 PRO A C 1
ATOM 1744 O O . PRO A 1 220 ? 1.168 -0.194 16.328 1 79.94 220 PRO A O 1
ATOM 1747 N N . ARG A 1 221 ? 1.377 1.947 16.219 1 81.81 221 ARG A N 1
ATOM 1748 C CA . ARG A 1 221 ? 0.195 2.238 17.016 1 81.81 221 ARG A CA 1
ATOM 1749 C C . ARG A 1 221 ? -0.781 3.129 16.25 1 81.81 221 ARG A C 1
ATOM 1751 O O . ARG A 1 221 ? -0.366 3.988 15.477 1 81.81 221 ARG A O 1
ATOM 1758 N N . ALA A 1 222 ? -1.978 2.746 16.547 1 84.44 222 ALA A N 1
ATOM 1759 C CA . ALA A 1 222 ? -3.027 3.551 15.922 1 84.44 222 ALA A CA 1
ATOM 1760 C C . ALA A 1 222 ? -3.076 4.949 16.531 1 84.44 222 ALA A C 1
ATOM 1762 O O . ALA A 1 222 ? -3.143 5.102 17.75 1 84.44 222 ALA A O 1
ATOM 1763 N N . ARG A 1 223 ? -2.969 5.895 15.609 1 91.12 223 ARG A N 1
ATOM 1764 C CA . ARG A 1 223 ? -3.08 7.301 15.992 1 91.12 223 ARG A CA 1
ATOM 1765 C C . ARG A 1 223 ? -3.943 8.07 15 1 91.12 223 ARG A C 1
ATOM 1767 O O . ARG A 1 223 ? -3.924 7.785 13.797 1 91.12 223 ARG A O 1
ATOM 1774 N N . GLY A 1 224 ? -4.746 9.031 15.406 1 95.19 224 GLY A N 1
ATOM 1775 C CA . GLY A 1 224 ? -5.559 9.859 14.531 1 95.19 224 GLY A CA 1
ATOM 1776 C C . GLY A 1 224 ? -6.98 9.352 14.383 1 95.19 224 GLY A C 1
ATOM 1777 O O . GLY A 1 224 ? -7.199 8.172 14.086 1 95.19 224 GLY A O 1
ATOM 1778 N N . GLU A 1 225 ? -7.918 10.133 14.586 1 95.94 225 GLU A N 1
ATOM 1779 C CA . GLU A 1 225 ? -9.328 9.758 14.516 1 95.94 225 GLU A CA 1
ATOM 1780 C C . GLU A 1 225 ? -9.836 9.797 13.078 1 95.94 225 GLU A C 1
ATOM 1782 O O . GLU A 1 225 ? -10.727 9.023 12.711 1 95.94 225 GLU A O 1
ATOM 1787 N N . ILE A 1 226 ? -9.305 10.727 12.32 1 98 226 ILE A N 1
ATOM 1788 C CA . ILE A 1 226 ? -9.734 10.859 10.938 1 98 226 ILE A CA 1
ATOM 1789 C C . ILE A 1 226 ? -8.992 9.852 10.062 1 98 226 ILE A C 1
ATOM 1791 O O . ILE A 1 226 ? -9.602 9.133 9.273 1 98 226 ILE A O 1
ATOM 1795 N N . ALA A 1 227 ? -7.723 9.797 10.172 1 97.94 227 ALA A N 1
ATOM 1796 C CA . ALA A 1 227 ? -6.883 8.828 9.461 1 97.94 227 ALA A CA 1
ATOM 1797 C C . ALA A 1 227 ? -5.738 8.352 10.352 1 97.94 227 ALA A C 1
ATOM 1799 O O . ALA A 1 227 ? -5.102 9.148 11.047 1 97.94 227 ALA A O 1
ATOM 1800 N N . ASP A 1 228 ? -5.559 7.129 10.32 1 94.25 228 ASP A N 1
ATOM 1801 C CA . ASP A 1 228 ? -4.5 6.414 11.031 1 94.25 228 ASP A CA 1
ATOM 1802 C C . ASP A 1 228 ? -3.674 5.562 10.07 1 94.25 228 ASP A C 1
ATOM 1804 O O . ASP A 1 228 ? -4.227 4.754 9.32 1 94.25 228 ASP A O 1
ATOM 1808 N N . TRP A 1 229 ? -2.385 5.629 10.148 1 93.62 229 TRP A N 1
ATOM 1809 C CA . TRP A 1 229 ? -1.506 5.023 9.156 1 93.62 229 TRP A CA 1
ATOM 1810 C C . TRP A 1 229 ? -1.643 3.504 9.164 1 93.62 229 TRP A C 1
ATOM 1812 O O . TRP A 1 229 ? -1.449 2.852 8.141 1 93.62 229 TRP A O 1
ATOM 1822 N N . LEU A 1 230 ? -1.991 2.955 10.273 1 88.56 230 LEU A N 1
ATOM 1823 C CA . LEU A 1 230 ? -2.006 1.505 10.43 1 88.56 230 LEU A CA 1
ATOM 1824 C C . LEU A 1 230 ? -3.367 0.93 10.055 1 88.56 230 LEU A C 1
ATOM 1826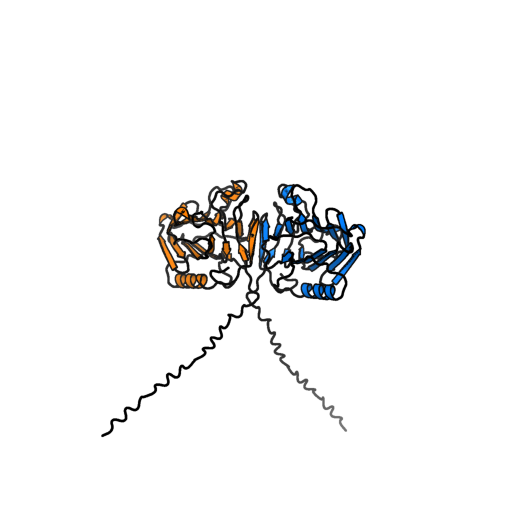 O O . LEU A 1 230 ? -3.443 -0.122 9.414 1 88.56 230 LEU A O 1
ATOM 1830 N N . ASN A 1 231 ? -4.383 1.635 10.367 1 90.56 231 ASN A N 1
ATOM 1831 C CA . ASN A 1 231 ? -5.699 1.008 10.297 1 90.56 231 ASN A CA 1
ATOM 1832 C C . ASN A 1 231 ? -6.527 1.568 9.141 1 90.56 231 ASN A C 1
ATOM 1834 O O . ASN A 1 231 ? -7.418 0.893 8.625 1 90.56 231 ASN A O 1
ATOM 1838 N N . THR A 1 232 ? -6.34 2.822 8.789 1 95.5 232 THR A N 1
ATOM 1839 C CA . THR A 1 232 ? -7.102 3.383 7.68 1 95.5 232 THR A CA 1
ATOM 1840 C C . THR A 1 232 ? -6.594 2.844 6.348 1 95.5 232 THR A C 1
ATOM 1842 O O . THR A 1 232 ? -5.426 3.035 6 1 95.5 232 THR A O 1
ATOM 1845 N N . PRO A 1 233 ? -7.469 2.217 5.59 1 95.69 233 PRO A N 1
ATOM 1846 C CA . PRO A 1 233 ? -7.023 1.749 4.273 1 95.69 233 PRO A CA 1
ATOM 1847 C C . PRO A 1 233 ? -6.57 2.889 3.365 1 95.69 233 PRO A C 1
ATOM 1849 O O . PRO A 1 233 ? -7.105 3.998 3.445 1 95.69 233 PRO A O 1
ATOM 1852 N N . ARG A 1 234 ? -5.598 2.551 2.539 1 96.31 234 ARG A N 1
ATOM 1853 C CA . ARG A 1 234 ? -5.082 3.543 1.6 1 96.31 234 ARG A CA 1
ATOM 1854 C C . ARG A 1 234 ? -5.18 3.039 0.163 1 96.31 234 ARG A C 1
ATOM 1856 O O . ARG A 1 234 ? -4.922 1.864 -0.106 1 96.31 234 ARG A O 1
ATOM 1863 N N . LEU A 1 235 ? -5.574 3.936 -0.676 1 94.38 235 LEU A N 1
ATOM 1864 C CA . LEU A 1 235 ? -5.668 3.66 -2.105 1 94.38 235 LEU A CA 1
ATOM 1865 C C . LEU A 1 235 ? -4.457 4.219 -2.848 1 94.38 235 LEU A C 1
ATOM 1867 O O . LEU A 1 235 ? -4.191 5.422 -2.793 1 94.38 235 LEU A O 1
ATOM 1871 N N . GLY A 1 236 ? -3.746 3.326 -3.527 1 91.94 236 GLY A N 1
ATOM 1872 C CA . GLY A 1 236 ? -2.541 3.756 -4.219 1 91.94 236 GLY A CA 1
ATOM 1873 C C . GLY A 1 236 ? -2.783 4.109 -5.676 1 91.94 236 GLY A C 1
ATOM 1874 O O . GLY A 1 236 ? -3.5 3.4 -6.383 1 91.94 236 GLY A O 1
ATOM 1875 N N . TYR A 1 237 ? -2.195 5.219 -6.102 1 89.12 237 TYR A N 1
ATOM 1876 C CA . TYR A 1 237 ? -2.359 5.691 -7.473 1 89.12 237 TYR A CA 1
ATOM 1877 C C . TYR A 1 237 ? -1.008 5.984 -8.117 1 89.12 237 TYR A C 1
ATOM 1879 O O . TYR A 1 237 ? -0.058 6.367 -7.426 1 89.12 237 TYR A O 1
ATOM 1887 N N . GLY A 1 238 ? -0.944 5.77 -9.43 1 87.31 238 GLY A N 1
ATOM 1888 C CA . GLY A 1 238 ? 0.191 6.199 -10.234 1 87.31 238 GLY A CA 1
ATOM 1889 C C . GLY A 1 238 ? 1.421 5.332 -10.039 1 87.31 238 GLY A C 1
ATOM 1890 O O . GLY A 1 238 ? 2.527 5.723 -10.414 1 87.31 238 GLY A O 1
ATOM 1891 N N . GLY A 1 239 ? 1.286 4.289 -9.43 1 90 239 GLY A N 1
ATOM 1892 C CA . GLY A 1 239 ? 2.422 3.428 -9.141 1 90 239 GLY A CA 1
ATOM 1893 C C . GLY A 1 239 ? 3.191 3.857 -7.902 1 90 239 GLY A C 1
ATOM 1894 O O . GLY A 1 239 ? 4.422 3.773 -7.871 1 90 239 GLY A O 1
ATOM 1895 N N . VAL A 1 240 ? 2.502 4.391 -6.992 1 93.12 240 VAL A N 1
ATOM 1896 C CA . VAL A 1 240 ? 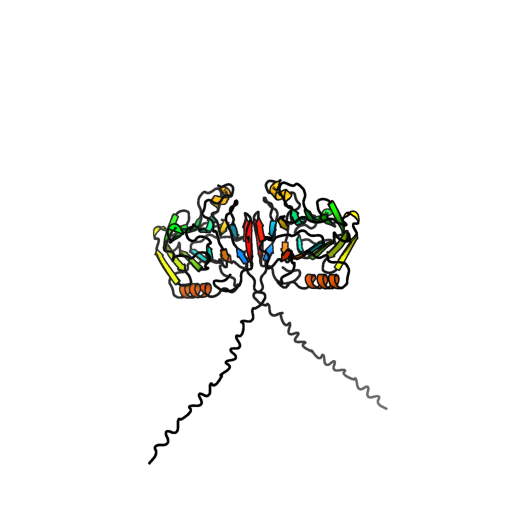3.16 4.793 -5.754 1 93.12 240 VAL A CA 1
ATOM 1897 C C . VAL A 1 240 ? 3.725 3.561 -5.047 1 93.12 240 VAL A C 1
ATOM 1899 O O . VAL A 1 240 ? 3.021 2.561 -4.875 1 93.12 240 VAL A O 1
ATOM 1902 N N . ARG A 1 241 ? 4.957 3.742 -4.68 1 95.5 241 ARG A N 1
ATOM 1903 C CA . ARG A 1 241 ? 5.688 2.619 -4.094 1 95.5 241 ARG A CA 1
ATOM 1904 C C . ARG A 1 241 ? 5.391 2.49 -2.604 1 95.5 241 ARG A C 1
ATOM 1906 O O . ARG A 1 241 ? 5.438 3.477 -1.868 1 95.5 241 ARG A O 1
ATOM 1913 N N . SER A 1 242 ? 5.051 1.295 -2.211 1 94.69 242 SER A N 1
ATOM 1914 C CA . SER A 1 242 ? 4.902 0.933 -0.806 1 94.69 242 SER A CA 1
ATOM 1915 C C . SER A 1 242 ? 5.879 -0.169 -0.413 1 94.69 242 SER A C 1
ATOM 1917 O O . SER A 1 242 ? 6.051 -1.146 -1.146 1 94.69 242 SER A O 1
ATOM 1919 N N . SER A 1 243 ? 6.578 0.037 0.683 1 93.38 243 SER A N 1
ATOM 1920 C CA . SER A 1 243 ? 7.547 -0.955 1.141 1 93.38 243 SER A CA 1
ATOM 1921 C C . SER A 1 243 ? 7.566 -1.045 2.662 1 93.38 243 SER A C 1
ATOM 1923 O O . SER A 1 243 ? 7.082 -0.144 3.35 1 93.38 243 SER A O 1
ATOM 1925 N N . ARG A 1 244 ? 8.125 -2.098 3.107 1 89.06 244 ARG A N 1
ATOM 1926 C CA . ARG A 1 244 ? 8.219 -2.342 4.543 1 89.06 244 ARG A CA 1
ATOM 1927 C C . ARG A 1 244 ? 9.039 -1.257 5.23 1 89.06 244 ARG A C 1
ATOM 1929 O O . ARG A 1 244 ? 10.102 -0.869 4.738 1 89.06 244 ARG A O 1
ATOM 1936 N N . ALA A 1 245 ? 8.445 -0.777 6.297 1 90.12 245 ALA A N 1
ATOM 1937 C CA . ALA A 1 245 ? 9.156 0.193 7.129 1 90.12 245 ALA A CA 1
ATOM 1938 C C . ALA A 1 245 ? 9.672 -0.456 8.406 1 90.12 245 ALA A C 1
ATOM 1940 O O . ALA A 1 245 ? 8.977 -1.273 9.023 1 90.12 245 ALA A O 1
ATOM 1941 N N . GLN A 1 246 ? 10.883 -0.153 8.828 1 83.44 246 GLN A N 1
ATOM 1942 C CA . GLN A 1 246 ? 11.398 -0.579 10.125 1 83.44 246 GLN A CA 1
ATOM 1943 C C . GLN A 1 246 ? 10.906 0.335 11.242 1 83.44 246 GLN A C 1
ATOM 1945 O O . GLN A 1 246 ? 10.867 1.557 11.086 1 83.44 246 GLN A O 1
ATOM 1950 N N . PRO A 1 247 ? 10.484 -0.273 12.336 1 84.25 247 PRO A N 1
ATOM 1951 C CA . PRO A 1 247 ? 9.938 0.553 13.414 1 84.25 247 PRO A CA 1
ATOM 1952 C C . PRO A 1 247 ? 11.023 1.215 14.266 1 84.25 247 PRO A C 1
ATOM 1954 O O . PRO A 1 247 ? 11.031 1.06 15.484 1 84.25 247 PRO A O 1
ATOM 1957 N N . VAL A 1 248 ? 11.914 1.872 13.617 1 87.38 248 VAL A N 1
ATOM 1958 C CA . VAL A 1 248 ? 12.992 2.627 14.25 1 87.38 248 VAL A CA 1
ATOM 1959 C C . VAL A 1 248 ? 12.914 4.09 13.828 1 87.38 248 VAL A C 1
ATOM 1961 O O . VAL A 1 248 ? 13.078 4.414 12.648 1 87.38 248 VAL A O 1
ATOM 1964 N N . CYS A 1 249 ? 12.75 4.875 14.852 1 91.88 249 CYS A N 1
ATOM 1965 C CA . CYS A 1 249 ? 12.602 6.293 14.555 1 91.88 249 CYS A CA 1
ATOM 1966 C C . CYS A 1 249 ? 13.812 6.816 13.789 1 91.88 249 CYS A C 1
ATOM 1968 O O . CYS A 1 249 ? 14.953 6.59 14.188 1 91.88 249 CYS A O 1
ATOM 1970 N N . GLY A 1 250 ? 13.555 7.426 12.648 1 91.12 250 GLY A N 1
ATOM 1971 C CA . GLY A 1 250 ? 14.625 8 11.836 1 91.12 250 GLY A CA 1
ATOM 1972 C C . GLY A 1 250 ? 15.242 7.004 10.875 1 91.12 250 GLY A C 1
ATOM 1973 O O . GLY A 1 250 ? 16.125 7.355 10.094 1 91.12 250 GLY A O 1
ATOM 1974 N N . ASN A 1 251 ? 14.805 5.77 10.992 1 89.44 251 ASN A N 1
ATOM 1975 C CA . ASN A 1 251 ? 15.297 4.734 10.086 1 89.44 251 ASN A CA 1
ATOM 1976 C C . ASN A 1 251 ? 14.18 3.773 9.68 1 89.44 251 ASN A C 1
ATOM 1978 O O . ASN A 1 251 ? 14.234 2.584 10 1 89.44 251 ASN A O 1
ATOM 1982 N N . PHE A 1 252 ? 13.336 4.344 8.891 1 91.38 252 PHE A N 1
ATOM 1983 C CA . PHE A 1 252 ? 12.195 3.545 8.469 1 91.38 252 PHE A CA 1
ATOM 1984 C C . PHE A 1 252 ? 12.492 2.811 7.168 1 91.38 252 PHE A C 1
ATOM 1986 O O . PHE A 1 252 ? 13.297 3.271 6.359 1 91.38 252 PHE A O 1
ATOM 1993 N N . MET B 1 1 ? -28.797 -65 56.719 1 26 1 MET B N 1
ATOM 1994 C CA . MET B 1 1 ? -27.578 -64.562 56.031 1 26 1 MET B CA 1
ATOM 1995 C C . MET B 1 1 ? -27.844 -63.375 55.156 1 26 1 MET B C 1
ATOM 1997 O O . MET B 1 1 ? -28.547 -63.469 54.156 1 26 1 MET B O 1
ATOM 2001 N N . MET B 1 2 ? -28.109 -62.219 55.875 1 26.67 2 MET B N 1
ATOM 2002 C CA . MET B 1 2 ? -28.547 -60.875 55.469 1 26.67 2 MET B CA 1
ATOM 2003 C C . MET B 1 2 ? -27.562 -60.25 54.5 1 26.67 2 MET B C 1
ATOM 2005 O O . MET B 1 2 ? -26.375 -60.094 54.812 1 26.67 2 MET B O 1
ATOM 2009 N N . ILE B 1 3 ? -27.766 -60.438 53.188 1 28.3 3 ILE B N 1
ATOM 2010 C CA . ILE B 1 3 ? -27.062 -60 52 1 28.3 3 ILE B CA 1
ATOM 2011 C C . ILE B 1 3 ? -27.016 -58.469 51.969 1 28.3 3 ILE B C 1
ATOM 2013 O O . ILE B 1 3 ? -28.062 -57.812 51.906 1 28.3 3 ILE B O 1
ATOM 2017 N N . VAL B 1 4 ? -26.125 -57.844 52.812 1 25.52 4 VAL B N 1
ATOM 2018 C CA . VAL B 1 4 ? -25.859 -56.406 52.969 1 25.52 4 VAL B CA 1
ATOM 2019 C C . VAL B 1 4 ? -25.5 -55.781 51.656 1 25.52 4 VAL B C 1
ATOM 2021 O O . VAL B 1 4 ? -24.547 -56.188 50.969 1 25.52 4 VAL B O 1
ATOM 2024 N N . ASN B 1 5 ? -26.531 -55.531 50.812 1 23.75 5 ASN B N 1
ATOM 2025 C CA . ASN B 1 5 ? -26.422 -54.938 49.5 1 23.75 5 ASN B CA 1
ATOM 2026 C C . ASN B 1 5 ? -25.766 -53.562 49.562 1 23.75 5 ASN B C 1
ATOM 2028 O O . ASN B 1 5 ? -26.328 -52.594 50.094 1 23.75 5 ASN B O 1
ATOM 2032 N N . CYS B 1 6 ? -24.516 -53.531 50.062 1 23.09 6 CYS B N 1
ATOM 2033 C CA . CYS B 1 6 ? -23.766 -52.281 50.188 1 23.09 6 CYS B CA 1
ATOM 2034 C C . CYS B 1 6 ? -23.766 -51.531 48.844 1 23.09 6 CYS B C 1
ATOM 2036 O O . CYS B 1 6 ? -23.328 -52.062 47.844 1 23.09 6 CYS B O 1
ATOM 2038 N N . SER B 1 7 ? -24.859 -50.75 48.625 1 23.77 7 SER B N 1
ATOM 2039 C CA . SER B 1 7 ? -25.078 -49.781 47.531 1 23.77 7 SER B CA 1
ATOM 2040 C C . SER B 1 7 ? -23.875 -48.875 47.344 1 23.77 7 SER B C 1
ATOM 2042 O O . SER B 1 7 ? -23.469 -48.188 48.281 1 23.77 7 SER B O 1
ATOM 2044 N N . LEU B 1 8 ? -22.828 -49.375 46.625 1 23.83 8 LEU B N 1
ATOM 2045 C CA . LEU B 1 8 ? -21.609 -48.656 46.219 1 23.83 8 LEU B CA 1
ATOM 2046 C C . LEU B 1 8 ? -21.953 -47.312 45.594 1 23.83 8 LEU B C 1
ATOM 2048 O O . LEU B 1 8 ? -22.656 -47.25 44.594 1 23.83 8 LEU B O 1
ATOM 2052 N N . ILE B 1 9 ? -22.359 -46.375 46.5 1 25.33 9 ILE B N 1
ATOM 2053 C CA . ILE B 1 9 ? -22.547 -45 46.062 1 25.33 9 ILE B CA 1
ATOM 2054 C C . ILE B 1 9 ? -21.312 -44.531 45.281 1 25.33 9 ILE B C 1
ATOM 2056 O O . ILE B 1 9 ? -20.219 -44.469 45.844 1 25.33 9 ILE B O 1
ATOM 2060 N N . LEU B 1 10 ? -21.172 -45.031 44.031 1 22.44 10 LEU B N 1
ATOM 2061 C CA . LEU B 1 10 ? -20.141 -44.531 43.156 1 22.44 10 LEU B CA 1
ATOM 2062 C C . LEU B 1 10 ? -20.141 -43.031 43.094 1 22.44 10 LEU B C 1
ATOM 2064 O O . LEU B 1 10 ? -21.125 -42.406 42.656 1 22.44 10 LEU B O 1
ATOM 2068 N N . LEU B 1 11 ? -19.75 -42.438 44.25 1 24.45 11 LEU B N 1
ATOM 2069 C CA . LEU B 1 11 ? -19.5 -41 44.188 1 24.45 11 LEU B CA 1
ATOM 2070 C C . LEU B 1 11 ? -18.672 -40.625 42.969 1 24.45 11 LEU B C 1
ATOM 2072 O O . LEU B 1 11 ? -17.547 -41.094 42.812 1 24.45 11 LEU B O 1
ATOM 2076 N N . MET B 1 12 ? -19.406 -40.531 41.812 1 23.89 12 MET B N 1
ATOM 2077 C CA . MET B 1 12 ? -18.797 -40 40.594 1 23.89 12 MET B CA 1
ATOM 2078 C C . MET B 1 12 ? -18.062 -38.688 40.906 1 23.89 12 MET B C 1
ATOM 2080 O O . MET B 1 12 ? -18.688 -37.719 41.344 1 23.89 12 MET B O 1
ATOM 2084 N N . ALA B 1 13 ? -16.906 -38.75 41.656 1 24.75 13 ALA B N 1
ATOM 2085 C CA . ALA B 1 13 ? -16.031 -37.594 41.719 1 24.75 13 ALA B CA 1
ATOM 2086 C C . ALA B 1 13 ? -15.883 -36.969 40.344 1 24.75 13 ALA B C 1
ATOM 2088 O O . ALA B 1 13 ? -15.367 -37.562 39.406 1 24.75 13 ALA B O 1
ATOM 2089 N N . VAL B 1 14 ? -16.953 -36.219 39.938 1 26.5 14 VAL B N 1
ATOM 2090 C CA . VAL B 1 14 ? -16.781 -35.344 38.812 1 26.5 14 VAL B CA 1
ATOM 2091 C C . VAL B 1 14 ? -15.531 -34.469 39 1 26.5 14 VAL B C 1
ATOM 2093 O O . VAL B 1 14 ? -15.469 -33.656 39.906 1 26.5 14 VAL B O 1
ATOM 2096 N N . LEU B 1 15 ? -14.336 -35.125 39 1 26.53 15 LEU B N 1
ATOM 2097 C CA . LEU B 1 15 ? -13.141 -34.312 38.844 1 26.53 15 LEU B CA 1
ATOM 2098 C C . LEU B 1 15 ? -13.336 -33.219 37.812 1 26.53 15 LEU B C 1
ATOM 2100 O O . LEU B 1 15 ? -13.547 -33.5 36.625 1 26.53 15 LEU B O 1
ATOM 2104 N N . ILE B 1 16 ? -14.031 -32.188 38.281 1 27.5 16 ILE B N 1
ATOM 2105 C CA . ILE B 1 16 ? -13.977 -30.938 37.531 1 27.5 16 ILE B CA 1
ATOM 2106 C C . ILE B 1 16 ? -12.523 -30.594 37.219 1 27.5 16 ILE B C 1
ATOM 2108 O O . ILE B 1 16 ? -11.742 -30.25 38.094 1 27.5 16 ILE B O 1
ATOM 2112 N N . GLN B 1 17 ? -11.742 -31.547 36.594 1 25.09 17 GLN B N 1
ATOM 2113 C CA . GLN B 1 17 ? -10.508 -31.016 36.031 1 25.09 17 GLN B CA 1
ATOM 2114 C C . GLN B 1 17 ? -10.773 -29.719 35.281 1 25.09 17 GLN B C 1
ATOM 2116 O O . GLN B 1 17 ? -11.398 -29.719 34.219 1 25.09 17 GLN B O 1
ATOM 2121 N N . GLY B 1 18 ? -11.07 -28.672 36.031 1 27.47 18 GLY B N 1
ATOM 2122 C CA . GLY B 1 18 ? -10.945 -27.359 35.406 1 27.47 18 GLY B CA 1
ATOM 2123 C C . GLY B 1 18 ? -9.68 -27.219 34.562 1 27.47 18 GLY B C 1
ATOM 2124 O O . GLY B 1 18 ? -8.578 -27.188 35.125 1 27.47 18 GLY B O 1
ATOM 2125 N N . GLN B 1 19 ? -9.625 -28.031 33.5 1 27.06 19 GLN B N 1
ATOM 2126 C CA . GLN B 1 19 ? -8.57 -27.688 32.562 1 27.06 19 GLN B CA 1
ATOM 2127 C C . GLN B 1 19 ? -8.516 -26.172 32.312 1 27.06 19 GLN B C 1
ATOM 2129 O O . GLN B 1 19 ? -9.469 -25.594 31.797 1 27.06 19 GLN B O 1
ATOM 2134 N N . PHE B 1 20 ? -7.902 -25.5 33.281 1 26.92 20 PHE B N 1
ATOM 2135 C CA . PHE B 1 20 ? -7.379 -24.203 32.906 1 26.92 20 PHE B CA 1
ATOM 2136 C C . PHE B 1 20 ? -6.688 -24.266 31.547 1 26.92 20 PHE B C 1
ATOM 2138 O O . PHE B 1 20 ? -5.551 -24.734 31.453 1 26.92 20 PHE B O 1
ATOM 2145 N N . GLN B 1 21 ? -7.41 -24.703 30.594 1 25.66 21 GLN B N 1
ATOM 2146 C CA . GLN B 1 21 ? -6.82 -24.391 29.297 1 25.66 21 GLN B CA 1
ATOM 2147 C C . GLN B 1 21 ? -6.348 -22.938 29.25 1 25.66 21 GLN B C 1
ATOM 2149 O O . GLN B 1 21 ? -7.164 -22.016 29.25 1 25.66 21 GLN B O 1
ATOM 2154 N N . SER B 1 22 ? -5.309 -22.719 30.047 1 28.41 22 SER B N 1
ATOM 2155 C CA . SER B 1 22 ? -4.609 -21.484 29.703 1 28.41 22 SER B CA 1
ATOM 2156 C C . SER B 1 22 ? -4.598 -21.266 28.188 1 28.41 22 SER B C 1
ATOM 2158 O O . SER B 1 22 ? -3.943 -22 27.453 1 28.41 22 SER B O 1
ATOM 2160 N N . SER B 1 23 ? -5.762 -21.047 27.719 1 28.98 23 SER B N 1
ATOM 2161 C CA . SER B 1 23 ? -5.719 -20.531 26.344 1 28.98 23 SER B CA 1
ATOM 2162 C C . SER B 1 23 ? -4.578 -19.531 26.172 1 28.98 23 SER B C 1
ATOM 2164 O O . SER B 1 23 ? -4.609 -18.438 26.734 1 28.98 23 SER B O 1
ATOM 2166 N N . ILE B 1 24 ? -3.391 -20.078 26.391 1 29.72 24 ILE B N 1
ATOM 2167 C CA . ILE B 1 24 ? -2.309 -19.234 25.891 1 29.72 24 ILE B CA 1
ATOM 2168 C C . ILE B 1 24 ? -2.785 -18.453 24.672 1 29.72 24 ILE B C 1
ATOM 2170 O O . ILE B 1 24 ? -3.049 -19.031 23.625 1 29.72 24 ILE B O 1
ATOM 2174 N N . ARG B 1 25 ? -3.688 -17.531 25 1 31.94 25 ARG B N 1
ATOM 2175 C CA . ARG B 1 25 ? -3.896 -16.609 23.891 1 31.94 25 ARG B CA 1
ATOM 2176 C C . ARG B 1 25 ? -2.588 -16.328 23.156 1 31.94 25 ARG B C 1
ATOM 2178 O O . ARG B 1 25 ? -1.587 -15.969 23.781 1 31.94 25 ARG B O 1
ATOM 2185 N N . PRO B 1 26 ? -2.338 -17.156 22.156 1 33.69 26 PRO B N 1
ATOM 2186 C CA . PRO B 1 26 ? -1.094 -16.781 21.484 1 33.69 26 PRO B CA 1
ATOM 2187 C C . PRO B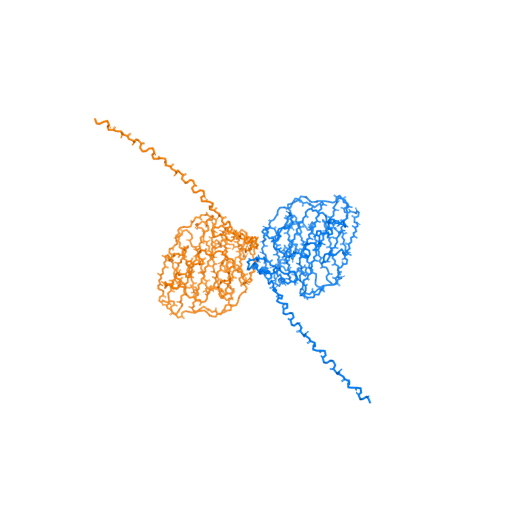 1 26 ? -0.728 -15.312 21.672 1 33.69 26 PRO B C 1
ATOM 2189 O O . PRO B 1 26 ? -1.609 -14.453 21.688 1 33.69 26 PRO B O 1
ATOM 2192 N N . ARG B 1 27 ? 0.165 -15.094 22.453 1 32.72 27 ARG B N 1
ATOM 2193 C CA . ARG B 1 27 ? 0.658 -13.734 22.656 1 32.72 27 ARG B CA 1
ATOM 2194 C C . ARG B 1 27 ? 0.601 -12.93 21.359 1 32.72 27 ARG B C 1
ATOM 2196 O O . ARG B 1 27 ? 1.188 -13.328 20.359 1 32.72 27 ARG B O 1
ATOM 2203 N N . GLN B 1 28 ? -0.526 -12.375 21.062 1 36.66 28 GLN B N 1
ATOM 2204 C CA . GLN B 1 28 ? -0.624 -11.406 19.984 1 36.66 28 GLN B CA 1
ATOM 2205 C C . GLN B 1 28 ? 0.664 -10.602 19.844 1 36.66 28 GLN B C 1
ATOM 2207 O O . GLN B 1 28 ? 1.107 -9.969 20.812 1 36.66 28 GLN B O 1
ATOM 2212 N N . CYS B 1 29 ? 1.687 -11.203 19.578 1 39.69 29 CYS B N 1
ATOM 2213 C CA . CYS B 1 29 ? 2.684 -10.234 19.141 1 39.69 29 CYS B CA 1
ATOM 2214 C C . CYS B 1 29 ? 2.025 -8.922 18.719 1 39.69 29 CYS B C 1
ATOM 2216 O O . CYS B 1 29 ? 1.391 -8.859 17.656 1 39.69 29 CYS B O 1
ATOM 2218 N N . ASP B 1 30 ? 1.333 -8.25 19.391 1 46.34 30 ASP B N 1
ATOM 2219 C CA . ASP B 1 30 ? 0.51 -7.047 19.375 1 46.34 30 ASP B CA 1
ATOM 2220 C C . ASP B 1 30 ? 0.911 -6.121 18.234 1 46.34 30 ASP B C 1
ATOM 2222 O O . ASP B 1 30 ? 0.115 -5.289 17.797 1 46.34 30 ASP B O 1
ATOM 2226 N N . GLY B 1 31 ? 1.931 -6.52 17.359 1 49.34 31 GLY B N 1
ATOM 2227 C CA . GLY B 1 31 ? 2.434 -5.453 16.516 1 49.34 31 GLY B CA 1
ATOM 2228 C C . GLY B 1 31 ? 2.656 -5.891 15.07 1 49.34 31 GLY B C 1
ATOM 2229 O O . GLY B 1 31 ? 3.105 -5.098 14.242 1 49.34 31 GLY B O 1
ATOM 2230 N N . VAL B 1 32 ? 2.49 -7.367 14.844 1 52.34 32 VAL B N 1
ATOM 2231 C CA . VAL B 1 32 ? 2.959 -7.797 13.531 1 52.34 32 VAL B CA 1
ATOM 2232 C C . VAL B 1 32 ? 1.903 -7.48 12.477 1 52.34 32 VAL B C 1
ATOM 2234 O O . VAL B 1 32 ? 0.771 -7.961 12.555 1 52.34 32 VAL B O 1
ATOM 2237 N N . VAL B 1 33 ? 1.97 -6.379 11.695 1 64.06 33 VAL B N 1
ATOM 2238 C CA . VAL B 1 33 ? 0.958 -6.062 10.695 1 64.06 33 VAL B CA 1
ATOM 2239 C C . VAL B 1 33 ? 1.559 -6.199 9.297 1 64.06 33 VAL B C 1
ATOM 2241 O O . VAL B 1 33 ? 2.771 -6.062 9.117 1 64.06 33 VAL B O 1
ATOM 2244 N N . TYR B 1 34 ? 0.921 -7.121 8.453 1 80.12 34 TYR B N 1
ATOM 2245 C CA . TYR B 1 34 ? 1.167 -6.902 7.031 1 80.12 34 TYR B CA 1
ATOM 2246 C C . TYR B 1 34 ? -0.101 -6.441 6.324 1 80.12 34 TYR B C 1
ATOM 2248 O O . TYR B 1 34 ? -1.118 -6.176 6.969 1 80.12 34 TYR B O 1
ATOM 2256 N N . MET B 1 35 ? 0.1 -6.199 5.129 1 89.62 35 MET B N 1
ATOM 2257 C CA . MET B 1 35 ? -0.996 -5.59 4.379 1 89.62 35 MET B CA 1
ATOM 2258 C C . MET B 1 35 ? -1.663 -6.613 3.465 1 89.62 35 MET B C 1
ATOM 2260 O O . MET B 1 35 ? -1.086 -7.66 3.174 1 89.62 35 MET B O 1
ATOM 2264 N N . LYS B 1 36 ? -2.881 -6.359 3.191 1 95.12 36 LYS B N 1
ATOM 2265 C CA . LYS B 1 36 ? -3.574 -7.027 2.096 1 95.12 36 LYS B CA 1
ATOM 2266 C C . LYS B 1 36 ? -4.055 -6.023 1.053 1 95.12 36 LYS B C 1
ATOM 2268 O O . LYS B 1 36 ? -4.285 -4.855 1.37 1 95.12 36 LYS B O 1
ATOM 2273 N N . MET B 1 37 ? -4.082 -6.469 -0.141 1 96.75 37 MET B N 1
ATOM 2274 C CA . MET B 1 37 ? -4.664 -5.656 -1.202 1 96.75 37 MET B CA 1
ATOM 2275 C C . MET B 1 37 ? -6.109 -6.062 -1.472 1 96.75 37 MET B C 1
ATOM 2277 O O . MET B 1 37 ? -6.449 -7.246 -1.398 1 96.75 37 MET B O 1
ATOM 2281 N N . THR B 1 38 ? -6.98 -5.09 -1.769 1 97 38 THR B N 1
ATOM 2282 C CA . THR B 1 38 ? -8.391 -5.355 -2.031 1 97 38 THR B CA 1
ATOM 2283 C C . THR B 1 38 ? -8.875 -4.57 -3.246 1 97 38 THR B C 1
ATOM 2285 O O . THR B 1 38 ? -9.57 -3.562 -3.102 1 97 38 THR B O 1
ATOM 2288 N N . PRO B 1 39 ? -8.547 -5.051 -4.434 1 95.25 39 PRO B N 1
ATOM 2289 C CA . PRO B 1 39 ? -9.062 -4.375 -5.629 1 95.25 39 PRO B CA 1
ATOM 2290 C C . PRO B 1 39 ? -10.562 -4.598 -5.832 1 95.25 39 PRO B C 1
ATOM 2292 O O . PRO B 1 39 ? -11.07 -5.684 -5.543 1 95.25 39 PRO B O 1
ATOM 2295 N N . HIS B 1 40 ? -11.289 -3.609 -6.363 1 90.81 40 HIS B N 1
ATOM 2296 C CA . HIS B 1 40 ? -12.703 -3.705 -6.711 1 90.81 40 HIS B CA 1
ATOM 2297 C C . HIS B 1 40 ? -12.914 -3.547 -8.211 1 90.81 40 HIS B C 1
ATOM 2299 O O . HIS B 1 40 ? -13.992 -3.84 -8.727 1 90.81 40 HIS B O 1
ATOM 2305 N N . GLN B 1 41 ? -11.906 -3.195 -8.859 1 86.19 41 GLN B N 1
ATOM 2306 C CA . GLN B 1 41 ? -11.867 -3.051 -10.312 1 86.19 41 GLN B CA 1
ATOM 2307 C C . GLN B 1 41 ? -13.008 -2.156 -10.805 1 86.19 41 GLN B C 1
ATOM 2309 O O . GLN B 1 41 ? -13.602 -2.422 -11.844 1 86.19 41 GLN B O 1
ATOM 2314 N N . ARG B 1 42 ? -13.305 -1.131 -9.945 1 75.12 42 ARG B N 1
ATOM 2315 C CA . ARG B 1 42 ? -14.352 -0.205 -10.359 1 75.12 42 ARG B CA 1
ATOM 2316 C C . ARG B 1 42 ? -13.758 1.017 -11.055 1 75.12 42 ARG B C 1
ATOM 2318 O O . ARG B 1 42 ? -12.742 1.559 -10.609 1 75.12 42 ARG B O 1
ATOM 2325 N N . MET B 1 43 ? -14.258 1.346 -12.203 1 65.25 43 MET B N 1
ATOM 2326 C CA . MET B 1 43 ? -13.93 2.521 -13 1 65.25 43 MET B CA 1
ATOM 2327 C C . MET B 1 43 ? -12.539 2.389 -13.617 1 65.25 43 MET B C 1
ATOM 2329 O O . MET B 1 43 ? -12.383 2.516 -14.836 1 65.25 43 MET B O 1
ATOM 2333 N N . TYR B 1 44 ? -11.461 2.152 -12.578 1 73.19 44 TYR B N 1
ATOM 2334 C CA . TYR B 1 44 ? -10.102 1.989 -13.078 1 73.19 44 TYR B CA 1
ATOM 2335 C C . TYR B 1 44 ? -9.562 0.606 -12.742 1 73.19 44 TYR B C 1
ATOM 2337 O O . TYR B 1 44 ? -10 -0.019 -11.773 1 73.19 44 TYR B O 1
ATOM 2345 N N . VAL B 1 45 ? -8.711 0.136 -13.688 1 85.38 45 VAL B N 1
ATOM 2346 C CA . VAL B 1 45 ? -8.023 -1.113 -13.383 1 85.38 45 VAL B CA 1
ATOM 2347 C C . VAL B 1 45 ? -7.145 -0.933 -12.148 1 85.38 45 VAL B C 1
ATOM 2349 O O . VAL B 1 45 ? -6.41 0.052 -12.039 1 85.38 45 VAL B O 1
ATOM 2352 N N . GLN B 1 46 ? -7.344 -1.833 -11.242 1 90.94 46 GLN B N 1
ATOM 2353 C CA . GLN B 1 46 ? -6.57 -1.805 -10 1 90.94 46 GLN B CA 1
ATOM 2354 C C . GLN B 1 46 ? -5.617 -2.996 -9.922 1 90.94 46 GLN B C 1
ATOM 2356 O O . GLN B 1 46 ? -6.016 -4.133 -10.195 1 90.94 46 GLN B O 1
ATOM 2361 N N . TYR B 1 47 ? -4.387 -2.682 -9.625 1 92.62 47 TYR B N 1
ATOM 2362 C CA . TYR B 1 47 ? -3.391 -3.74 -9.508 1 92.62 47 TYR B CA 1
ATOM 2363 C C . TYR B 1 47 ? -2.158 -3.248 -8.758 1 92.62 47 TYR B C 1
ATOM 2365 O O . TYR B 1 47 ? -2.051 -2.064 -8.438 1 92.62 47 TYR B O 1
ATOM 2373 N N . GLU B 1 48 ? -1.328 -4.184 -8.422 1 95.06 48 GLU B N 1
ATOM 2374 C CA . GLU B 1 48 ? -0.025 -3.861 -7.848 1 95.06 48 GLU B CA 1
ATOM 2375 C C . GLU B 1 48 ? 1.104 -4.508 -8.648 1 95.06 48 GLU B C 1
ATOM 2377 O O . GLU B 1 48 ? 0.964 -5.629 -9.133 1 95.06 48 GLU B O 1
ATOM 2382 N N . GLN B 1 49 ? 2.115 -3.75 -8.82 1 94.44 49 GLN B N 1
ATOM 2383 C CA . GLN B 1 49 ? 3.332 -4.227 -9.469 1 94.44 49 GLN B CA 1
ATOM 2384 C C . GLN B 1 49 ? 4.438 -4.48 -8.453 1 94.44 49 GLN B C 1
ATOM 2386 O O . GLN B 1 49 ? 4.695 -3.645 -7.582 1 94.44 49 GLN B O 1
ATOM 2391 N N . PHE B 1 50 ? 5.02 -5.668 -8.516 1 96.88 50 PHE B N 1
ATOM 2392 C CA . PHE B 1 50 ? 6.184 -5.938 -7.68 1 96.88 50 PHE B CA 1
ATOM 2393 C C . PHE B 1 50 ? 7.422 -5.246 -8.234 1 96.88 50 PHE B C 1
ATOM 2395 O O . PHE B 1 50 ? 7.746 -5.395 -9.414 1 96.88 50 PHE B O 1
ATOM 2402 N N . ALA B 1 51 ? 8.062 -4.469 -7.383 1 96.25 51 ALA B N 1
ATOM 2403 C CA . ALA B 1 51 ? 9.344 -3.891 -7.762 1 96.25 51 ALA B CA 1
ATOM 2404 C C . ALA B 1 51 ? 10.469 -4.91 -7.617 1 96.25 51 ALA B C 1
ATOM 2406 O O . ALA B 1 51 ? 11.203 -4.898 -6.621 1 96.25 51 ALA B O 1
ATOM 2407 N N . THR B 1 52 ? 10.609 -5.773 -8.578 1 96.75 52 THR B N 1
ATOM 2408 C CA . THR B 1 52 ? 11.594 -6.844 -8.562 1 96.75 52 THR B CA 1
ATOM 2409 C C . THR B 1 52 ? 12.219 -7.031 -9.945 1 96.75 52 THR B C 1
ATOM 2411 O O . THR B 1 52 ? 11.648 -6.602 -10.953 1 96.75 52 THR B O 1
ATOM 2414 N N . ASN B 1 53 ? 13.414 -7.559 -9.938 1 94.75 53 ASN B N 1
ATOM 2415 C CA . ASN B 1 53 ? 14.055 -7.992 -11.18 1 94.75 53 ASN B CA 1
ATOM 2416 C C . ASN B 1 53 ? 13.875 -9.484 -11.406 1 94.75 53 ASN B C 1
ATOM 2418 O O . ASN B 1 53 ? 14.266 -10.305 -10.57 1 94.75 53 ASN B O 1
ATOM 2422 N N . VAL B 1 54 ? 13.273 -9.758 -12.547 1 96.69 54 VAL B N 1
ATOM 2423 C CA . VAL B 1 54 ? 13.047 -11.156 -12.883 1 96.69 54 VAL B CA 1
ATOM 2424 C C . VAL B 1 54 ? 14.125 -11.641 -13.852 1 96.69 54 VAL B C 1
ATOM 2426 O O . VAL B 1 54 ? 14.273 -11.086 -14.945 1 96.69 54 VAL B O 1
ATOM 2429 N N . SER B 1 55 ? 14.883 -12.57 -13.43 1 97.06 55 SER B N 1
ATOM 2430 C CA . SER B 1 55 ? 15.844 -13.219 -14.32 1 97.06 55 SER B CA 1
ATOM 2431 C C . SER B 1 55 ? 15.156 -14.211 -15.25 1 97.06 55 SER B C 1
ATOM 2433 O O . SER B 1 55 ? 13.945 -14.414 -15.164 1 97.06 55 SER B O 1
ATOM 2435 N N . GLN B 1 56 ? 15.906 -14.633 -16.188 1 97.62 56 GLN B N 1
ATOM 2436 C CA . GLN B 1 56 ? 15.336 -15.711 -16.984 1 97.62 56 GLN B CA 1
ATOM 2437 C C . GLN B 1 56 ? 14.969 -16.906 -16.125 1 97.62 56 GLN B C 1
ATOM 2439 O O . GLN B 1 56 ? 15.742 -17.297 -15.242 1 97.62 56 GLN B O 1
ATOM 2444 N N . LEU B 1 57 ? 13.82 -17.484 -16.406 1 98.12 57 LEU B N 1
ATOM 2445 C CA . LEU B 1 57 ? 13.344 -18.562 -15.555 1 98.12 57 LEU B CA 1
ATOM 2446 C C . LEU B 1 57 ? 13.047 -19.812 -16.375 1 98.12 57 LEU B C 1
ATOM 2448 O O . LEU B 1 57 ? 12.508 -19.719 -17.484 1 98.12 57 LEU B O 1
ATOM 2452 N N . ASP B 1 58 ? 13.344 -20.984 -15.852 1 97.69 58 ASP B N 1
ATOM 2453 C CA . ASP B 1 58 ? 12.914 -22.25 -16.422 1 97.69 58 ASP B CA 1
ATOM 2454 C C . ASP B 1 58 ? 11.875 -22.922 -15.523 1 97.69 58 ASP B C 1
ATOM 2456 O O . ASP B 1 58 ? 11.203 -23.875 -15.945 1 97.69 58 ASP B O 1
ATOM 2460 N N . GLU B 1 59 ? 11.82 -22.453 -14.305 1 98.44 59 GLU B N 1
ATOM 2461 C CA . GLU B 1 59 ? 10.836 -22.906 -13.328 1 98.44 59 GLU B CA 1
ATOM 2462 C C . GLU B 1 59 ? 10.234 -21.75 -12.555 1 98.44 59 GLU B C 1
ATOM 2464 O O . GLU B 1 59 ? 10.883 -20.703 -12.383 1 98.44 59 GLU B O 1
ATOM 2469 N N . ILE B 1 60 ? 9 -21.953 -12.117 1 98.69 60 ILE B N 1
ATOM 2470 C CA . ILE B 1 60 ? 8.367 -20.922 -11.312 1 98.69 60 ILE B CA 1
ATOM 2471 C C . ILE B 1 60 ? 7.309 -21.547 -10.406 1 98.69 60 ILE B C 1
ATOM 2473 O O . ILE B 1 60 ? 6.664 -22.516 -10.773 1 98.69 60 ILE B O 1
ATOM 2477 N N . SER B 1 61 ? 7.152 -20.984 -9.258 1 98.81 61 SER B N 1
ATOM 2478 C CA . SER B 1 61 ? 6.035 -21.297 -8.375 1 98.81 61 SER B CA 1
ATOM 2479 C C . SER B 1 61 ? 5.527 -20.047 -7.664 1 98.81 61 SER B C 1
ATOM 2481 O O . SER B 1 61 ? 6.277 -19.078 -7.488 1 98.81 61 SER B O 1
ATOM 2483 N N . THR B 1 62 ? 4.332 -20 -7.336 1 98.81 62 THR B N 1
ATOM 2484 C CA . THR B 1 62 ? 3.723 -18.938 -6.559 1 98.81 62 THR B CA 1
ATOM 2485 C C . THR B 1 62 ? 2.709 -19.484 -5.566 1 98.81 62 THR B C 1
ATOM 2487 O O . THR B 1 62 ? 1.997 -20.453 -5.867 1 98.81 62 THR B O 1
ATOM 2490 N N . CYS B 1 63 ? 2.672 -18.953 -4.391 1 98.5 63 CYS B N 1
ATOM 2491 C CA . CYS B 1 63 ? 1.681 -19.25 -3.361 1 98.5 63 CYS B CA 1
ATOM 2492 C C . CYS B 1 63 ? 1.05 -17.969 -2.832 1 98.5 63 CYS B C 1
ATOM 2494 O O . CYS B 1 63 ? 1.725 -16.938 -2.713 1 98.5 63 CYS B O 1
ATOM 2496 N N . PHE B 1 64 ? -0.189 -18.031 -2.504 1 97.94 64 PHE B N 1
ATOM 2497 C CA . PHE B 1 64 ? -0.86 -16.828 -2.023 1 97.94 64 PHE B CA 1
ATOM 2498 C C . PHE B 1 64 ? -2.182 -17.188 -1.353 1 97.94 64 PHE B C 1
ATOM 2500 O O . PHE B 1 64 ? -2.701 -18.281 -1.53 1 97.94 64 PHE B O 1
ATOM 2507 N N . TRP B 1 65 ? -2.705 -16.297 -0.573 1 97.56 65 TRP B N 1
ATOM 2508 C CA . TRP B 1 65 ? -4.07 -16.312 -0.056 1 97.56 65 TRP B CA 1
ATOM 2509 C C . TRP B 1 65 ? -4.969 -15.383 -0.859 1 97.56 65 TRP B C 1
ATOM 2511 O O . TRP B 1 65 ? -4.582 -14.25 -1.165 1 97.56 65 TRP B O 1
ATOM 2521 N N . MET B 1 66 ? -6.129 -15.898 -1.191 1 97.56 66 MET B N 1
ATOM 2522 C CA . MET B 1 66 ? -7.047 -15.094 -1.994 1 97.56 66 MET B CA 1
ATOM 2523 C C . MET B 1 66 ? -8.477 -15.219 -1.466 1 97.56 66 MET B C 1
ATOM 2525 O O . MET B 1 66 ? -8.859 -16.266 -0.942 1 97.56 66 MET B O 1
ATOM 2529 N N . MET B 1 67 ? -9.18 -14.133 -1.487 1 97.81 67 MET B N 1
ATOM 2530 C CA . MET B 1 67 ? -10.617 -14.039 -1.242 1 97.81 67 MET B CA 1
ATOM 2531 C C . MET B 1 67 ? -11.32 -13.305 -2.377 1 97.81 67 MET B C 1
ATOM 2533 O O . MET B 1 67 ? -10.859 -12.242 -2.809 1 97.81 67 MET B O 1
ATOM 2537 N N . VAL B 1 68 ? -12.414 -13.883 -2.891 1 97.12 68 VAL B N 1
ATOM 2538 C CA . VAL B 1 68 ? -13.109 -13.242 -4.004 1 97.12 68 VAL B CA 1
ATOM 2539 C C . VAL B 1 68 ? -14.508 -12.805 -3.557 1 97.12 68 VAL B C 1
ATOM 2541 O O . VAL B 1 68 ? -15.133 -13.469 -2.729 1 97.12 68 VAL B O 1
ATOM 2544 N N . ASP B 1 69 ? -14.945 -11.719 -4.09 1 96.44 69 ASP B N 1
ATOM 2545 C CA . ASP B 1 69 ? -16.297 -11.234 -3.834 1 96.44 69 ASP B CA 1
ATOM 2546 C C . ASP B 1 69 ? -17.328 -12.078 -4.586 1 96.44 69 ASP B C 1
ATOM 2548 O O . ASP B 1 69 ? -18.375 -12.43 -4.027 1 96.44 69 ASP B O 1
ATOM 2552 N N . ASN B 1 70 ? -17.047 -12.406 -5.84 1 95.5 70 ASN B N 1
ATOM 2553 C CA . ASN B 1 70 ? -17.844 -13.25 -6.719 1 95.5 70 ASN B CA 1
ATOM 2554 C C . ASN B 1 70 ? -17.031 -14.422 -7.266 1 95.5 70 ASN B C 1
ATOM 2556 O O . ASN B 1 70 ? -16.172 -14.234 -8.125 1 95.5 70 ASN B O 1
ATOM 2560 N N . PRO B 1 71 ? -17.359 -15.602 -6.855 1 95.81 71 PRO B N 1
ATOM 2561 C CA . PRO B 1 71 ? -16.547 -16.766 -7.246 1 95.81 71 PRO B CA 1
ATOM 2562 C C . PRO B 1 71 ? -16.719 -17.125 -8.719 1 95.81 71 PRO B C 1
ATOM 2564 O O . PRO B 1 71 ? -15.977 -17.969 -9.242 1 95.81 71 PRO B O 1
ATOM 2567 N N . LEU B 1 72 ? -17.688 -16.562 -9.344 1 95.06 72 LEU B N 1
ATOM 2568 C CA . LEU B 1 72 ? -17.906 -16.875 -10.75 1 95.06 72 LEU B CA 1
ATOM 2569 C C . LEU B 1 72 ? -17.062 -15.984 -11.656 1 95.06 72 LEU B C 1
ATOM 2571 O O . LEU B 1 72 ? -16.875 -16.281 -12.836 1 95.06 72 LEU B O 1
ATOM 2575 N N . ARG B 1 73 ? -16.547 -14.859 -11.086 1 93.19 73 ARG B N 1
ATOM 2576 C CA . ARG B 1 73 ? -15.805 -13.883 -11.875 1 93.19 73 ARG B CA 1
ATOM 2577 C C . ARG B 1 73 ? -14.352 -14.305 -12.047 1 93.19 73 ARG B C 1
ATOM 2579 O O . ARG B 1 73 ? -13.727 -14.797 -11.102 1 93.19 73 ARG B O 1
ATOM 2586 N N . PRO B 1 74 ? -13.844 -14.102 -13.188 1 93.06 74 PRO B N 1
ATOM 2587 C CA . PRO B 1 74 ? -12.414 -14.391 -13.375 1 93.06 74 PRO B CA 1
ATOM 2588 C C . PRO B 1 74 ? -11.516 -13.484 -12.539 1 93.06 74 PRO B C 1
ATOM 2590 O O . PRO B 1 74 ? -11.938 -12.398 -12.125 1 93.06 74 PRO B O 1
ATOM 2593 N N . ALA B 1 75 ? -10.359 -13.953 -12.258 1 94.94 75 ALA B N 1
ATOM 2594 C CA . ALA B 1 75 ? -9.336 -13.203 -11.539 1 94.94 75 ALA B CA 1
ATOM 2595 C C . ALA B 1 75 ? -7.938 -13.578 -12.023 1 94.94 75 ALA B C 1
ATOM 2597 O O . ALA B 1 75 ? -7.602 -14.758 -12.102 1 94.94 75 ALA B O 1
ATOM 2598 N N . THR B 1 76 ? -7.191 -12.57 -12.367 1 95.12 76 THR B N 1
ATOM 2599 C CA . THR B 1 76 ? -5.797 -12.805 -12.719 1 95.12 76 THR B CA 1
ATOM 2600 C C . THR B 1 76 ? -4.887 -12.57 -11.516 1 95.12 76 THR B C 1
ATOM 2602 O O . THR B 1 76 ? -4.754 -11.438 -11.039 1 95.12 76 THR B O 1
ATOM 2605 N N . MET B 1 77 ? -4.25 -13.578 -11.109 1 97.31 77 MET B N 1
ATOM 2606 C CA . MET B 1 77 ? -3.504 -13.492 -9.859 1 97.31 77 MET B CA 1
ATOM 2607 C C . MET B 1 77 ? -2.047 -13.125 -10.117 1 97.31 77 MET B C 1
ATOM 2609 O O . MET B 1 77 ? -1.397 -12.516 -9.266 1 97.31 77 MET B O 1
ATOM 2613 N N . LEU B 1 78 ? -1.534 -13.523 -11.227 1 97.12 78 LEU B N 1
ATOM 2614 C CA . LEU B 1 78 ? -0.146 -13.242 -11.578 1 97.12 78 LEU B CA 1
ATOM 2615 C C . LEU B 1 78 ? 0.002 -12.992 -13.07 1 97.12 78 LEU B C 1
ATOM 2617 O O . LEU B 1 78 ? -0.52 -13.758 -13.891 1 97.12 78 LEU B O 1
ATOM 2621 N N . ASN B 1 79 ? 0.634 -11.969 -13.383 1 94.44 79 ASN B N 1
ATOM 2622 C CA . ASN B 1 79 ? 0.941 -11.641 -14.773 1 94.44 79 ASN B CA 1
ATOM 2623 C C . ASN B 1 79 ? 2.348 -11.07 -14.922 1 94.44 79 ASN B C 1
ATOM 2625 O O . ASN B 1 79 ? 2.779 -10.258 -14.094 1 94.44 79 ASN B O 1
ATOM 2629 N N . TYR B 1 80 ? 3.059 -11.539 -15.836 1 95.06 80 TYR B N 1
ATOM 2630 C CA . TYR B 1 80 ? 4.406 -11.086 -16.156 1 95.06 80 TYR B CA 1
ATOM 2631 C C . TYR B 1 80 ? 4.562 -10.875 -17.672 1 95.06 80 TYR B C 1
ATOM 2633 O O . TYR B 1 80 ? 4.219 -11.75 -18.453 1 95.06 80 TYR B O 1
ATOM 2641 N N . ALA B 1 81 ? 5.121 -9.633 -18 1 91.62 81 ALA B N 1
ATOM 2642 C CA . ALA B 1 81 ? 5.285 -9.32 -19.422 1 91.62 81 ALA B CA 1
ATOM 2643 C C . ALA B 1 81 ? 6.453 -8.359 -19.641 1 91.62 81 ALA B C 1
ATOM 2645 O O . ALA B 1 81 ? 6.727 -7.504 -18.797 1 91.62 81 ALA B O 1
ATOM 2646 N N . LEU B 1 82 ? 7.387 -8.5 -20.641 1 85.19 82 LEU B N 1
ATOM 2647 C CA . LEU B 1 82 ? 8.5 -7.625 -20.984 1 85.19 82 LEU B CA 1
ATOM 2648 C C . LEU B 1 82 ? 8 -6.254 -21.422 1 85.19 82 LEU B C 1
ATOM 2650 O O . LEU B 1 82 ? 8.5 -5.227 -20.953 1 85.19 82 LEU B O 1
ATOM 2654 N N . ASP B 1 83 ? 7.434 -6.133 -22.625 1 65.44 83 ASP B N 1
ATOM 2655 C CA . ASP B 1 83 ? 7.066 -4.844 -23.203 1 65.44 83 ASP B CA 1
ATOM 2656 C C . ASP B 1 83 ? 5.559 -4.742 -23.422 1 65.44 83 ASP B C 1
ATOM 2658 O O . ASP B 1 83 ? 4.902 -5.73 -23.75 1 65.44 83 ASP B O 1
ATOM 2662 N N . GLU B 1 84 ? 5.109 -3.625 -22.766 1 58.31 84 GLU B N 1
ATOM 2663 C CA . GLU B 1 84 ? 3.691 -3.35 -22.984 1 58.31 84 GLU B CA 1
ATOM 2664 C C . GLU B 1 84 ? 3.307 -3.516 -24.438 1 58.31 84 GLU B C 1
ATOM 2666 O O . GLU B 1 84 ? 2.162 -3.848 -24.766 1 58.31 84 GLU B O 1
ATOM 2671 N N . GLU B 1 85 ? 4.297 -3.289 -25.234 1 53.84 85 GLU B N 1
ATOM 2672 C CA . GLU B 1 85 ? 3.959 -3.238 -26.656 1 53.84 85 GLU B CA 1
ATOM 2673 C C . GLU B 1 85 ? 3.826 -4.641 -27.234 1 53.84 85 GLU B C 1
ATOM 2675 O O . GLU B 1 85 ? 3.174 -4.832 -28.266 1 53.84 85 GLU B O 1
ATOM 2680 N N . VAL B 1 86 ? 4.52 -5.535 -26.547 1 55.38 86 VAL B N 1
ATOM 2681 C CA . VAL B 1 86 ? 4.492 -6.879 -27.125 1 55.38 86 VAL B CA 1
ATOM 2682 C C . VAL B 1 86 ? 3.283 -7.641 -26.594 1 55.38 86 VAL B C 1
ATOM 2684 O O . VAL B 1 86 ? 3.027 -7.652 -25.375 1 55.38 86 VAL B O 1
ATOM 2687 N N . ASN B 1 87 ? 2.279 -7.82 -27.266 1 58.19 87 ASN B N 1
ATOM 2688 C CA . ASN B 1 87 ? 0.973 -8.43 -27.031 1 58.19 87 ASN B CA 1
ATOM 2689 C C . ASN B 1 87 ? 1.102 -9.828 -26.453 1 58.19 87 ASN B C 1
ATOM 2691 O O . ASN B 1 87 ? 0.197 -10.656 -26.594 1 58.19 87 ASN B O 1
ATOM 2695 N N . THR B 1 88 ? 2.328 -10.203 -25.938 1 72.38 88 THR B N 1
ATOM 2696 C CA . THR B 1 88 ? 2.363 -11.547 -25.359 1 72.38 88 THR B CA 1
ATOM 2697 C C . THR B 1 88 ? 2.797 -11.5 -23.906 1 72.38 88 THR B C 1
ATOM 2699 O O . THR B 1 88 ? 3.861 -10.961 -23.578 1 72.38 88 THR B O 1
ATOM 2702 N N . ASP B 1 89 ? 1.887 -12.047 -23.094 1 85.56 89 ASP B N 1
ATOM 2703 C CA . ASP B 1 89 ? 2.225 -12.219 -21.672 1 85.56 89 ASP B CA 1
ATOM 2704 C C . ASP B 1 89 ? 3.113 -13.445 -21.469 1 85.56 89 ASP B C 1
ATOM 2706 O O . ASP B 1 89 ? 2.867 -14.5 -22.062 1 85.56 89 ASP B O 1
ATOM 2710 N N . ASN B 1 90 ? 4.125 -13.289 -20.75 1 92.62 90 ASN B N 1
ATOM 2711 C CA . ASN B 1 90 ? 5.074 -14.375 -20.5 1 92.62 90 ASN B CA 1
ATOM 2712 C C . ASN B 1 90 ? 4.602 -15.281 -19.375 1 92.62 90 ASN B C 1
ATOM 2714 O O . ASN B 1 90 ? 4.977 -16.453 -19.312 1 92.62 90 ASN B O 1
ATOM 2718 N N . ILE B 1 91 ? 3.885 -14.766 -18.438 1 96.44 91 ILE B N 1
ATOM 2719 C CA . ILE B 1 91 ? 3.178 -15.555 -17.438 1 96.44 91 ILE B CA 1
ATOM 2720 C C . ILE B 1 91 ? 1.765 -15.008 -17.234 1 96.44 91 ILE B C 1
ATOM 2722 O O . ILE B 1 91 ? 1.58 -13.797 -17.062 1 96.44 91 ILE B O 1
ATOM 2726 N N . THR B 1 92 ? 0.785 -15.859 -17.328 1 95.56 92 THR B N 1
ATOM 2727 C CA . THR B 1 92 ? -0.575 -15.508 -16.922 1 95.56 92 THR B CA 1
ATOM 2728 C C .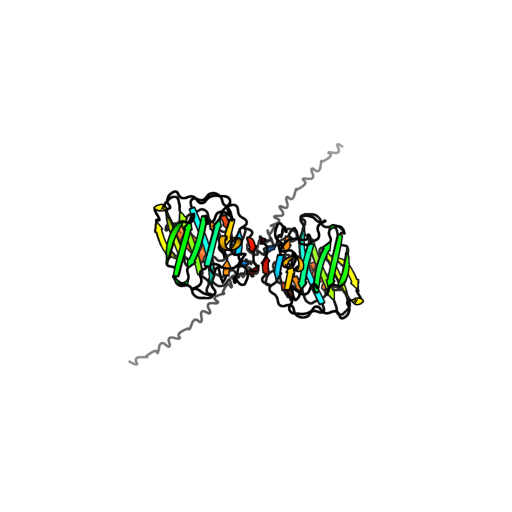 THR B 1 92 ? -1.193 -16.625 -16.078 1 95.56 92 THR B C 1
ATOM 2730 O O . THR B 1 92 ? -1.413 -17.734 -16.578 1 95.56 92 THR B O 1
ATOM 2733 N N . LEU B 1 93 ? -1.371 -16.391 -14.852 1 98 93 LEU B N 1
ATOM 2734 C CA . LEU B 1 93 ? -2.107 -17.266 -13.953 1 98 93 LEU B CA 1
ATOM 2735 C C . LEU B 1 93 ? -3.492 -16.719 -13.648 1 98 93 LEU B C 1
ATOM 2737 O O . LEU B 1 93 ? -3.615 -15.648 -13.039 1 98 93 LEU B O 1
ATOM 2741 N N . GLN B 1 94 ? -4.555 -17.469 -14.031 1 96.62 94 GLN B N 1
ATOM 2742 C CA . GLN B 1 94 ? -5.906 -16.938 -13.938 1 96.62 94 GLN B CA 1
ATOM 2743 C C . GLN B 1 94 ? -6.875 -17.969 -13.359 1 96.62 94 GLN B C 1
ATOM 2745 O O . GLN B 1 94 ? -6.789 -19.156 -13.688 1 96.62 94 GLN B O 1
ATOM 2750 N N . TYR B 1 95 ? -7.715 -17.453 -12.477 1 97.25 95 TYR B N 1
ATOM 2751 C CA . TYR B 1 95 ? -8.883 -18.203 -12.031 1 97.25 95 TYR B CA 1
ATOM 2752 C C . TYR B 1 95 ? -10.086 -17.922 -12.93 1 97.25 95 TYR B C 1
ATOM 2754 O O . TYR B 1 95 ? -10.469 -16.766 -13.125 1 97.25 95 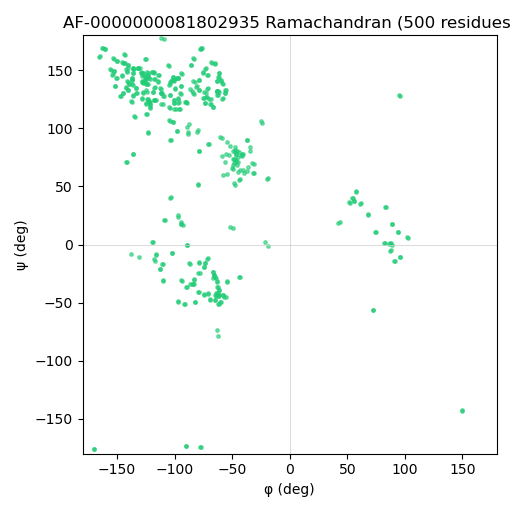TYR B O 1
ATOM 2762 N N . ARG B 1 96 ? -10.586 -18.969 -13.461 1 95.75 96 ARG B N 1
ATOM 2763 C CA . ARG B 1 96 ? -11.797 -18.875 -14.273 1 95.75 96 ARG B CA 1
ATOM 2764 C C . ARG B 1 96 ? -13.016 -19.375 -13.5 1 95.75 96 ARG B C 1
ATOM 2766 O O . ARG B 1 96 ? -13.43 -20.531 -13.648 1 95.75 96 ARG B O 1
ATOM 2773 N N . GLY B 1 97 ? -13.633 -18.516 -12.836 1 94.5 97 GLY B N 1
ATOM 2774 C CA . GLY B 1 97 ? -14.633 -18.844 -11.836 1 94.5 97 GLY B CA 1
ATOM 2775 C C . GLY B 1 97 ? -15.852 -19.547 -12.414 1 94.5 97 GLY B C 1
ATOM 2776 O O . GLY B 1 97 ? -16.359 -20.516 -11.836 1 94.5 97 GLY B O 1
ATOM 2777 N N . SER B 1 98 ? -16.297 -19.078 -13.531 1 93.56 98 SER B N 1
ATOM 2778 C CA . SER B 1 98 ? -17.5 -19.656 -14.117 1 93.56 98 SER B CA 1
ATOM 2779 C C . SER B 1 98 ? -17.266 -21.109 -14.539 1 93.56 98 SER B C 1
ATOM 2781 O O . SER B 1 98 ? -18.203 -21.906 -14.578 1 93.56 98 SER B O 1
ATOM 2783 N N . GLU B 1 99 ? -16.031 -21.484 -14.836 1 94.75 99 GLU B N 1
ATOM 2784 C CA . GLU B 1 99 ? -15.695 -22.828 -15.258 1 94.75 99 GLU B CA 1
ATOM 2785 C C . GLU B 1 99 ? -15.062 -23.625 -14.117 1 94.75 99 GLU B C 1
ATOM 2787 O O . GLU B 1 99 ? -14.758 -24.812 -14.266 1 94.75 99 GLU B O 1
ATOM 2792 N N . SER B 1 100 ? -14.797 -22.922 -13.008 1 92.81 100 SER B N 1
ATOM 2793 C CA . SER B 1 100 ? -14.141 -23.531 -11.859 1 92.81 100 SER B CA 1
ATOM 2794 C C . SER B 1 100 ? -12.789 -24.125 -12.242 1 92.81 100 SER B C 1
ATOM 2796 O O . SER B 1 100 ? -12.5 -25.281 -11.93 1 92.81 100 SER B O 1
ATOM 2798 N N . LEU B 1 101 ? -12.07 -23.344 -12.961 1 96.75 101 LEU B N 1
ATOM 2799 C CA . LEU B 1 101 ? -10.766 -23.812 -13.422 1 96.75 101 LEU B CA 1
ATOM 2800 C C . LEU B 1 101 ? -9.688 -22.766 -13.148 1 96.75 101 LEU B C 1
ATOM 2802 O O . LEU B 1 101 ? -9.977 -21.562 -13.102 1 96.75 101 LEU B O 1
ATOM 2806 N N . TRP B 1 102 ? -8.477 -23.266 -12.977 1 98.06 102 TRP B N 1
ATOM 2807 C CA . TRP B 1 102 ? -7.258 -22.469 -13.047 1 98.06 102 TRP B CA 1
ATOM 2808 C C . TRP B 1 102 ? -6.562 -22.641 -14.391 1 98.06 102 TRP B C 1
ATOM 2810 O O . TRP B 1 102 ? -6.496 -23.766 -14.914 1 98.06 102 TRP B O 1
ATOM 2820 N N . THR B 1 103 ? -6.023 -21.594 -14.883 1 98 103 THR B N 1
ATOM 2821 C CA . THR B 1 103 ? -5.223 -21.703 -16.094 1 98 103 THR B CA 1
ATOM 2822 C C . THR B 1 103 ? -3.861 -21.047 -15.906 1 98 103 THR B C 1
ATOM 2824 O O . THR B 1 103 ? -3.754 -20 -15.266 1 98 103 THR B O 1
ATOM 2827 N N . LEU B 1 104 ? -2.857 -21.672 -16.422 1 98.44 104 LEU B N 1
ATOM 2828 C CA . LEU B 1 104 ? -1.528 -21.078 -16.531 1 98.44 104 LEU B CA 1
ATOM 2829 C C . LEU B 1 104 ? -1.061 -21.062 -17.984 1 98.44 104 LEU B C 1
ATOM 2831 O O . LEU B 1 104 ? -1.059 -22.094 -18.656 1 98.44 104 LEU B O 1
ATOM 2835 N N . ASP B 1 105 ? -0.735 -19.891 -18.438 1 96.94 105 ASP B N 1
ATOM 2836 C CA . ASP B 1 105 ? -0.095 -19.719 -19.734 1 96.94 105 ASP B CA 1
ATOM 2837 C C . ASP B 1 105 ? 1.343 -19.234 -19.578 1 96.94 105 ASP B C 1
ATOM 2839 O O . ASP B 1 105 ? 1.617 -18.344 -18.781 1 96.94 105 ASP B O 1
ATOM 2843 N N . ILE B 1 106 ? 2.236 -19.875 -20.328 1 97.25 106 ILE B N 1
ATOM 2844 C CA . ILE B 1 106 ? 3.623 -19.422 -20.422 1 97.25 106 ILE B CA 1
ATOM 2845 C C . ILE B 1 106 ? 3.938 -19.031 -21.859 1 97.25 106 ILE B C 1
ATOM 2847 O O . ILE B 1 106 ? 3.719 -19.797 -22.797 1 97.25 106 ILE B O 1
ATOM 2851 N N . ASN B 1 107 ? 4.379 -17.828 -22.031 1 93.31 107 ASN B N 1
ATOM 2852 C CA . ASN B 1 107 ? 4.707 -17.281 -23.344 1 93.31 107 ASN B CA 1
ATOM 2853 C C . ASN B 1 107 ? 3.521 -17.375 -24.297 1 93.31 107 ASN B C 1
ATOM 2855 O O . ASN B 1 107 ? 3.684 -17.766 -25.453 1 93.31 107 ASN B O 1
ATOM 2859 N N . GLY B 1 108 ? 2.375 -17.156 -23.719 1 91.31 108 GLY B N 1
ATOM 2860 C CA . GLY B 1 108 ? 1.163 -17.094 -24.516 1 91.31 108 GLY B CA 1
ATOM 2861 C C . GLY B 1 108 ? 0.588 -18.469 -24.828 1 91.31 108 GLY B C 1
ATOM 2862 O O . GLY B 1 108 ? -0.416 -18.578 -25.531 1 91.31 108 GLY B O 1
ATOM 2863 N N . GLN B 1 109 ? 1.219 -19.5 -24.328 1 95.75 109 GLN B N 1
ATOM 2864 C CA . GLN B 1 109 ? 0.761 -20.859 -24.594 1 95.75 109 GLN B CA 1
ATOM 2865 C C . GLN B 1 109 ? 0.272 -21.531 -23.312 1 95.75 109 GLN B C 1
ATOM 2867 O O . GLN B 1 109 ? 0.911 -21.422 -22.266 1 95.75 109 GLN B O 1
ATOM 2872 N N . ASN B 1 110 ? -0.774 -22.234 -23.453 1 97.62 110 ASN B N 1
ATOM 2873 C CA . ASN B 1 110 ? -1.385 -22.859 -22.281 1 97.62 110 ASN B CA 1
ATOM 2874 C C . ASN B 1 110 ? -0.55 -24.031 -21.766 1 97.62 110 ASN B C 1
ATOM 2876 O O . ASN B 1 110 ? -0.159 -24.906 -22.531 1 97.62 110 ASN B O 1
ATOM 2880 N N . VAL B 1 111 ? -0.32 -24 -20.531 1 98.5 111 VAL B N 1
ATOM 2881 C CA . VAL B 1 111 ? 0.395 -25.094 -19.891 1 98.5 111 VAL B CA 1
ATOM 2882 C C . VAL B 1 111 ? -0.604 -26.062 -19.266 1 98.5 111 VAL B C 1
ATOM 2884 O O . VAL B 1 111 ? -0.516 -27.281 -19.484 1 98.5 111 VAL B O 1
ATOM 2887 N N . TYR B 1 112 ? -1.562 -25.5 -18.5 1 98.44 112 TYR B N 1
ATOM 2888 C CA . TYR B 1 112 ? -2.57 -26.391 -17.922 1 98.44 112 TYR B CA 1
ATOM 2889 C C . TYR B 1 112 ? -3.9 -25.656 -17.75 1 98.44 112 TYR B C 1
ATOM 2891 O O . TYR B 1 112 ? -3.945 -24.438 -17.719 1 98.44 112 TYR B O 1
ATOM 2899 N N . ARG B 1 113 ? -4.965 -26.391 -17.672 1 97.94 113 ARG B N 1
ATOM 2900 C CA . ARG B 1 113 ? -6.305 -26.094 -17.156 1 97.94 113 ARG B CA 1
ATOM 2901 C C . ARG B 1 113 ? -6.699 -27.078 -16.062 1 97.94 113 ARG B C 1
ATOM 2903 O O . ARG B 1 113 ? -7.043 -28.219 -16.344 1 97.94 113 ARG B O 1
ATOM 2910 N N . SER B 1 114 ? -6.484 -26.609 -14.906 1 97.5 114 SER B N 1
ATOM 2911 C CA . SER B 1 114 ? -6.707 -27.484 -13.75 1 97.5 114 SER B CA 1
ATOM 2912 C C . SER B 1 114 ? -8.039 -27.172 -13.078 1 97.5 114 SER B C 1
ATOM 2914 O O . SER B 1 114 ? -8.43 -26.016 -12.969 1 97.5 114 SER B O 1
ATOM 2916 N N . LYS B 1 115 ? -8.648 -28.203 -12.602 1 93.81 115 LYS B N 1
ATOM 2917 C CA . LYS B 1 115 ? -9.852 -28 -11.797 1 93.81 115 LYS B CA 1
ATOM 2918 C C . LYS B 1 115 ? -9.547 -27.234 -10.516 1 93.81 115 LYS B C 1
ATOM 2920 O O . LYS B 1 115 ? -8.461 -27.391 -9.945 1 93.81 115 LYS B O 1
ATOM 2925 N N . ALA B 1 116 ? -10.438 -26.375 -10.172 1 92.19 116 ALA B N 1
ATOM 2926 C CA . ALA B 1 116 ? -10.383 -25.672 -8.891 1 92.19 116 ALA B CA 1
ATOM 2927 C C . ALA B 1 116 ? -11.508 -26.125 -7.973 1 92.19 116 ALA B C 1
ATOM 2929 O O . ALA B 1 116 ? -12.633 -26.344 -8.422 1 92.19 116 ALA B O 1
ATOM 2930 N N . ARG B 1 117 ? -11.156 -26.438 -6.832 1 91.62 117 ARG B N 1
ATOM 2931 C CA . ARG B 1 117 ? -12.258 -26.625 -5.887 1 91.62 117 ARG B CA 1
ATOM 2932 C C . ARG B 1 117 ? -13.078 -25.359 -5.746 1 91.62 117 ARG B C 1
ATOM 2934 O O . ARG B 1 117 ? -12.531 -24.25 -5.727 1 91.62 117 ARG B O 1
ATOM 2941 N N . ARG B 1 118 ? -14.289 -25.531 -5.668 1 88.19 118 ARG B N 1
ATOM 2942 C CA . ARG B 1 118 ? -15.211 -24.406 -5.668 1 88.19 118 ARG B CA 1
ATOM 2943 C C . ARG B 1 118 ? -14.867 -23.422 -4.555 1 88.19 118 ARG B C 1
ATOM 2945 O O . ARG B 1 118 ? -14.695 -23.812 -3.398 1 88.19 118 ARG B O 1
ATOM 2952 N N . LEU B 1 119 ? -14.852 -22.219 -4.961 1 94.25 119 LEU B N 1
ATOM 2953 C CA . LEU B 1 119 ? -14.625 -21.156 -3.996 1 94.25 119 LEU B CA 1
ATOM 2954 C C . LEU B 1 119 ? -15.938 -20.594 -3.471 1 94.25 119 LEU B C 1
ATOM 2956 O O . LEU B 1 119 ? -16.953 -20.641 -4.168 1 94.25 119 LEU B O 1
ATOM 2960 N N . GLN B 1 120 ? -15.914 -20.203 -2.27 1 95 120 GLN B N 1
ATOM 2961 C CA . GLN B 1 120 ? -17.047 -19.484 -1.687 1 95 120 GLN B CA 1
ATOM 2962 C C . GLN B 1 120 ? -16.75 -17.984 -1.581 1 95 120 GLN B C 1
ATOM 2964 O O . GLN B 1 120 ? -15.625 -17.594 -1.26 1 95 120 GLN B O 1
ATOM 2969 N N . ALA B 1 121 ? -17.797 -17.234 -1.88 1 96.62 121 ALA B N 1
ATOM 2970 C CA . ALA B 1 121 ? -17.672 -15.773 -1.797 1 96.62 121 ALA B CA 1
ATOM 2971 C C . ALA B 1 121 ? -17.219 -15.344 -0.404 1 96.62 121 ALA B C 1
ATOM 2973 O O . ALA B 1 121 ? -17.734 -15.844 0.602 1 96.62 121 ALA B O 1
ATOM 2974 N N . ARG B 1 122 ? -16.203 -14.5 -0.321 1 95.94 122 ARG B N 1
ATOM 2975 C CA . ARG B 1 122 ? -15.742 -13.82 0.887 1 95.94 122 ARG B CA 1
ATOM 2976 C C . ARG B 1 122 ? -15.133 -14.805 1.871 1 95.94 122 ARG B C 1
ATOM 2978 O O . ARG B 1 122 ? -15.258 -14.641 3.086 1 95.94 122 ARG B O 1
ATOM 2985 N N . MET B 1 123 ? -14.648 -15.906 1.291 1 97.25 123 MET B N 1
ATOM 2986 C CA . MET B 1 123 ? -13.883 -16.875 2.078 1 97.25 123 MET B CA 1
ATOM 2987 C C . MET B 1 123 ? -12.461 -16.984 1.554 1 97.25 123 MET B C 1
ATOM 2989 O O . MET B 1 123 ? -12.242 -17.109 0.347 1 97.25 123 MET B O 1
ATOM 2993 N N . TRP B 1 124 ? -11.57 -16.984 2.525 1 97.56 124 TRP B N 1
ATOM 2994 C CA . TRP B 1 124 ? -10.156 -17.062 2.164 1 97.56 124 TRP B CA 1
ATOM 2995 C C . TRP B 1 124 ? -9.766 -18.5 1.831 1 97.56 124 TRP B C 1
ATOM 2997 O O . TRP B 1 124 ? -10.195 -19.438 2.502 1 97.56 124 TRP B O 1
ATOM 3007 N N . SER B 1 125 ? -8.93 -18.672 0.846 1 97.19 125 SER B N 1
ATOM 3008 C CA . SER B 1 125 ? -8.305 -19.938 0.492 1 97.19 125 SER B CA 1
ATOM 3009 C C . SER B 1 125 ? -6.852 -19.734 0.073 1 97.19 125 SER B C 1
ATOM 3011 O O . SER B 1 125 ? -6.492 -18.688 -0.454 1 97.19 125 SER B O 1
ATOM 3013 N N . HIS B 1 126 ? -6.086 -20.719 0.342 1 98 126 HIS B N 1
ATOM 3014 C CA . HIS B 1 126 ? -4.668 -20.688 -0.01 1 98 126 HIS B CA 1
ATOM 3015 C C . HIS B 1 126 ? -4.402 -21.484 -1.28 1 98 126 HIS B C 1
ATOM 3017 O O . HIS B 1 126 ? -4.949 -22.578 -1.459 1 98 126 HIS B O 1
ATOM 3023 N N . PHE B 1 127 ? -3.508 -20.969 -2.119 1 98.5 127 PHE B N 1
ATOM 3024 C CA . PHE B 1 127 ? -3.201 -21.625 -3.383 1 98.5 127 PHE B CA 1
ATOM 3025 C C . PHE B 1 127 ? -1.698 -21.641 -3.633 1 98.5 127 PHE B C 1
ATOM 3027 O O . PHE B 1 127 ? -0.993 -20.703 -3.275 1 98.5 127 PHE B O 1
ATOM 3034 N N . CYS B 1 128 ? -1.237 -22.656 -4.285 1 98.75 128 CYS B N 1
ATOM 3035 C CA . CYS B 1 128 ? 0.088 -22.703 -4.895 1 98.75 128 CYS B CA 1
ATOM 3036 C C . CYS B 1 128 ? 0.023 -23.25 -6.309 1 98.75 128 CYS B C 1
ATOM 3038 O O . CYS B 1 128 ? -0.709 -24.203 -6.57 1 98.75 128 CYS B O 1
ATOM 3040 N N . HIS B 1 129 ? 0.672 -22.641 -7.199 1 98.88 129 HIS B N 1
ATOM 3041 C CA . HIS B 1 129 ? 0.812 -23.047 -8.594 1 98.88 129 HIS B CA 1
ATOM 3042 C C . HIS B 1 129 ? 2.281 -23.172 -8.984 1 98.88 129 HIS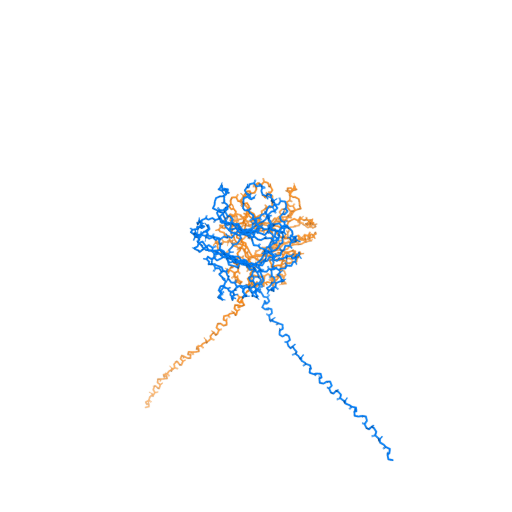 B C 1
ATOM 3044 O O . HIS B 1 129 ? 3.107 -22.359 -8.562 1 98.88 129 HIS B O 1
ATOM 3050 N N . SER B 1 130 ? 2.596 -24.125 -9.82 1 98.81 130 SER B N 1
ATOM 3051 C CA . SER B 1 130 ? 4.004 -24.328 -10.148 1 98.81 130 SER B CA 1
ATOM 3052 C C . SER B 1 130 ? 4.168 -25 -11.516 1 98.81 130 SER B C 1
ATOM 3054 O O . SER B 1 130 ? 3.297 -25.75 -11.945 1 98.81 130 SER B O 1
ATOM 3056 N N . TRP B 1 131 ? 5.27 -24.672 -12.133 1 98.81 131 TRP B N 1
ATOM 3057 C CA . TRP B 1 131 ? 5.609 -25.203 -13.445 1 98.81 131 TRP B CA 1
ATOM 3058 C C . TRP B 1 131 ? 7.121 -25.297 -13.625 1 98.81 131 TRP B C 1
ATOM 3060 O O . TRP B 1 131 ? 7.859 -24.422 -13.172 1 98.81 131 TRP B O 1
ATOM 3070 N N . SER B 1 132 ? 7.523 -26.359 -14.305 1 98.75 132 SER B N 1
ATOM 3071 C CA . SER B 1 132 ? 8.922 -26.531 -14.672 1 98.75 132 SER B CA 1
ATOM 3072 C C . SER B 1 132 ? 9.086 -26.656 -16.188 1 98.75 132 SER B C 1
ATOM 3074 O O . SER B 1 132 ? 8.633 -27.641 -16.781 1 98.75 132 SER B O 1
ATOM 3076 N N . GLY B 1 133 ? 9.773 -25.75 -16.734 1 98.25 133 GLY B N 1
ATOM 3077 C CA . GLY B 1 133 ? 10.109 -25.828 -18.156 1 98.25 133 GLY B CA 1
ATOM 3078 C C . GLY B 1 133 ? 11.172 -26.875 -18.453 1 98.25 133 GLY B C 1
ATOM 3079 O O . GLY B 1 133 ? 11.352 -27.266 -19.609 1 98.25 133 GLY B O 1
ATOM 3080 N N . GLU B 1 134 ? 11.852 -27.328 -17.469 1 97.44 134 GLU B N 1
ATOM 3081 C CA . GLU B 1 134 ? 12.852 -28.375 -17.641 1 97.44 134 GLU B CA 1
ATOM 3082 C C . GLU B 1 134 ? 12.203 -29.719 -17.938 1 97.44 134 GLU B C 1
ATOM 3084 O O . GLU B 1 134 ? 12.648 -30.453 -18.828 1 97.44 134 GLU B O 1
ATOM 3089 N N . THR B 1 135 ? 11.117 -30.016 -17.219 1 97.62 135 THR B N 1
ATOM 3090 C CA . THR B 1 135 ? 10.508 -31.344 -17.297 1 97.62 135 THR B CA 1
ATOM 3091 C C . THR B 1 135 ? 9.133 -31.266 -17.953 1 97.62 135 THR B C 1
ATOM 3093 O O . THR B 1 135 ? 8.578 -32.281 -18.375 1 97.62 135 THR B O 1
ATOM 3096 N N . GLY B 1 136 ? 8.531 -30.078 -17.938 1 98.31 136 GLY B N 1
ATOM 3097 C CA . GLY B 1 136 ? 7.156 -29.906 -18.375 1 98.31 136 GLY B CA 1
ATOM 3098 C C . GLY B 1 136 ? 6.141 -30.156 -17.281 1 98.31 136 GLY B C 1
ATOM 3099 O O . GLY B 1 136 ? 4.938 -30 -17.5 1 98.31 136 GLY B O 1
ATOM 3100 N N . GLU B 1 137 ? 6.594 -30.484 -16.062 1 98.62 137 GLU B N 1
ATOM 3101 C CA . GLU B 1 137 ? 5.711 -30.828 -14.961 1 98.62 137 GLU B CA 1
ATOM 3102 C C . GLU B 1 137 ? 5.035 -29.578 -14.391 1 98.62 137 GLU B C 1
ATOM 3104 O O . GLU B 1 137 ? 5.617 -28.484 -14.398 1 98.62 137 GLU B O 1
ATOM 3109 N N . TRP B 1 138 ? 3.838 -29.734 -13.922 1 98.75 138 TRP B N 1
ATOM 3110 C CA . TRP B 1 138 ? 3.119 -28.656 -13.234 1 98.75 138 TRP B CA 1
ATOM 3111 C C . TRP B 1 138 ? 2.289 -29.203 -12.078 1 98.75 138 TRP B C 1
ATOM 3113 O O . TRP B 1 138 ? 2.02 -30.406 -12.023 1 98.75 138 TRP B O 1
ATOM 3123 N N . SER B 1 139 ? 1.985 -28.422 -11.125 1 98.75 139 SER B N 1
ATOM 3124 C CA . SER B 1 139 ? 1.178 -28.812 -9.977 1 98.75 139 SER B CA 1
ATOM 3125 C C . SER B 1 139 ? 0.304 -27.656 -9.492 1 98.75 139 SER B C 1
ATOM 3127 O O . SER B 1 139 ? 0.701 -26.484 -9.578 1 98.75 139 SER B O 1
ATOM 3129 N N . VAL B 1 140 ? -0.873 -27.953 -9.023 1 98.69 140 VAL B N 1
ATOM 3130 C CA . VAL B 1 140 ? -1.847 -27 -8.477 1 98.69 140 VAL B CA 1
ATOM 3131 C C . VAL B 1 140 ? -2.301 -27.469 -7.098 1 98.69 140 VAL B C 1
ATOM 3133 O O . VAL B 1 140 ? -2.691 -28.625 -6.926 1 98.69 140 VAL B O 1
ATOM 3136 N N . TRP B 1 141 ? -2.162 -26.578 -6.164 1 98.56 141 TRP B N 1
ATOM 3137 C CA . TRP B 1 141 ? -2.475 -26.906 -4.773 1 98.56 141 TRP B CA 1
ATOM 3138 C C . TRP B 1 141 ? -3.521 -25.938 -4.215 1 98.56 141 TRP B C 1
ATOM 3140 O O . TRP B 1 141 ? -3.521 -24.75 -4.547 1 98.56 141 TRP B O 1
ATOM 3150 N N . GLN B 1 142 ? -4.363 -26.422 -3.369 1 97.88 142 GLN B N 1
ATOM 3151 C CA . GLN B 1 142 ? -5.363 -25.625 -2.666 1 97.88 142 GLN B CA 1
ATOM 3152 C C . GLN B 1 142 ? -5.457 -26.047 -1.198 1 97.88 142 GLN B C 1
ATOM 3154 O O . GLN B 1 142 ? -5.648 -27.219 -0.89 1 97.88 142 GLN B O 1
ATOM 3159 N N . SER B 1 143 ? -5.254 -25.031 -0.337 1 96.44 143 SER B N 1
ATOM 3160 C CA . SER B 1 143 ? -5.34 -25.219 1.107 1 96.44 143 SER B CA 1
ATOM 3161 C C . SER B 1 143 ? -4.43 -26.344 1.57 1 96.44 143 SER B C 1
ATOM 3163 O O . SER B 1 143 ? -4.855 -27.219 2.322 1 96.44 143 SER B O 1
ATOM 3165 N N . GLY B 1 144 ? -3.254 -26.391 0.971 1 97.19 144 GLY B N 1
ATOM 3166 C CA . GLY B 1 144 ? -2.205 -27.297 1.415 1 97.19 144 GLY B CA 1
ATOM 3167 C C . GLY B 1 144 ? -2.287 -28.672 0.771 1 97.19 144 GLY B C 1
ATOM 3168 O O . GLY B 1 144 ? -1.444 -29.531 1.025 1 97.19 144 GLY B O 1
ATOM 3169 N N . GLN B 1 145 ? -3.246 -28.859 -0.096 1 96.69 145 GLN B N 1
ATOM 3170 C CA . GLN B 1 145 ? -3.447 -30.172 -0.711 1 96.69 145 GLN B CA 1
ATOM 3171 C C . GLN B 1 145 ? -3.258 -30.094 -2.225 1 96.69 145 GLN B C 1
ATOM 3173 O O . GLN B 1 145 ? -3.693 -29.141 -2.865 1 96.69 145 GLN B O 1
ATOM 3178 N N . LEU B 1 146 ? -2.676 -31.141 -2.709 1 97.88 146 LEU B N 1
ATOM 3179 C CA . LEU B 1 146 ? -2.537 -31.25 -4.156 1 97.88 146 LEU B CA 1
ATOM 3180 C C . LEU B 1 146 ? -3.896 -31.453 -4.816 1 97.88 146 LEU B C 1
ATOM 3182 O O . LEU B 1 146 ? -4.621 -32.406 -4.48 1 97.88 146 LEU B O 1
ATOM 3186 N N . VAL B 1 147 ? -4.266 -30.594 -5.676 1 97.94 147 VAL B N 1
ATOM 3187 C CA . VAL B 1 147 ? -5.535 -30.719 -6.383 1 97.94 147 VAL B CA 1
ATOM 3188 C C . VAL B 1 147 ? -5.328 -31.484 -7.684 1 97.94 147 VAL B C 1
ATOM 3190 O O . VAL B 1 147 ? -6.07 -32.438 -7.98 1 97.94 147 VAL B O 1
ATOM 3193 N N . GLU B 1 148 ? -4.344 -31.016 -8.438 1 98.12 148 GLU B N 1
ATOM 3194 C CA . GLU B 1 148 ? -4.035 -31.641 -9.727 1 98.12 148 GLU B CA 1
ATOM 3195 C C . GLU B 1 148 ? -2.568 -31.438 -10.094 1 98.12 148 GLU B C 1
ATOM 3197 O O . GLU B 1 148 ? -1.931 -30.484 -9.641 1 98.12 148 GLU B O 1
ATOM 3202 N N . SER B 1 149 ? -1.969 -32.375 -10.82 1 98.12 149 SER B N 1
ATOM 3203 C CA . SER B 1 149 ? -0.626 -32.281 -11.383 1 98.12 149 SER B CA 1
ATOM 3204 C C . SER B 1 149 ? -0.534 -32.969 -12.734 1 98.12 149 SER B C 1
ATOM 3206 O O . SER B 1 149 ? -1.408 -33.781 -13.078 1 98.12 149 SER B O 1
ATOM 3208 N N . GLY B 1 150 ? 0.387 -32.594 -13.523 1 98.12 150 GLY B N 1
ATOM 3209 C CA . GLY B 1 150 ? 0.563 -33.219 -14.828 1 98.12 150 GLY B CA 1
ATOM 3210 C C . GLY B 1 150 ? 1.851 -32.812 -15.516 1 98.12 150 GLY B C 1
ATOM 3211 O O . GLY B 1 150 ? 2.723 -32.188 -14.898 1 98.12 150 GLY B O 1
ATOM 3212 N N . ILE B 1 151 ? 1.942 -33.344 -16.75 1 98.31 151 ILE B N 1
ATOM 3213 C CA . ILE B 1 151 ? 3.092 -33 -17.578 1 98.31 151 ILE B CA 1
ATOM 3214 C C . ILE B 1 151 ? 2.613 -32.438 -18.906 1 98.31 151 ILE B C 1
ATOM 3216 O O . ILE B 1 151 ? 1.756 -33 -19.578 1 98.31 151 ILE B O 1
ATOM 3220 N N . ASN B 1 152 ? 3.004 -31.281 -19.188 1 98.5 152 ASN B N 1
ATOM 3221 C CA . ASN B 1 152 ? 2.877 -30.719 -20.531 1 98.5 152 ASN B CA 1
ATOM 3222 C C . ASN B 1 152 ? 4.176 -30.844 -21.312 1 98.5 152 ASN B C 1
ATOM 3224 O O . ASN B 1 152 ? 5.059 -29.984 -21.219 1 98.5 152 ASN B O 1
ATOM 3228 N N . LYS B 1 153 ? 4.266 -31.859 -22.141 1 98.12 153 LYS B N 1
ATOM 3229 C CA . LYS B 1 153 ? 5.504 -32.219 -22.844 1 98.12 153 LYS B CA 1
ATOM 3230 C C . LYS B 1 153 ? 5.926 -31.094 -23.781 1 98.12 153 LYS B C 1
ATOM 3232 O O . LYS B 1 153 ? 7.117 -30.844 -23.984 1 98.12 153 LYS B O 1
ATOM 3237 N N . ALA B 1 154 ? 4.949 -30.422 -24.297 1 98.06 154 ALA B N 1
ATOM 3238 C CA . ALA B 1 154 ? 5.234 -29.375 -25.281 1 98.06 154 ALA B CA 1
ATOM 3239 C C . ALA B 1 154 ? 5.977 -28.219 -24.625 1 98.06 154 ALA B C 1
ATOM 3241 O O . ALA B 1 154 ? 6.688 -27.469 -25.312 1 98.06 154 ALA B O 1
ATOM 3242 N N . SER B 1 155 ? 5.836 -28.062 -23.312 1 98.06 155 SER B N 1
ATOM 3243 C CA . SER B 1 155 ? 6.41 -26.891 -22.641 1 98.06 155 SER B CA 1
ATOM 3244 C C . SER B 1 155 ? 7.84 -27.172 -22.188 1 98.06 155 SER B C 1
ATOM 3246 O O . SER B 1 155 ? 8.508 -26.281 -21.656 1 98.06 155 SER B O 1
ATOM 3248 N N . ARG B 1 156 ? 8.312 -28.438 -22.484 1 97.94 156 ARG B N 1
ATOM 3249 C CA . ARG B 1 156 ? 9.688 -28.766 -22.125 1 97.94 156 ARG B CA 1
ATOM 3250 C C . ARG B 1 156 ? 10.672 -27.891 -22.891 1 97.94 156 ARG B C 1
ATOM 3252 O O . ARG B 1 156 ? 10.547 -27.719 -24.109 1 97.94 156 ARG B O 1
ATOM 3259 N N . GLY B 1 157 ? 11.625 -27.312 -22.141 1 97.69 157 GLY B N 1
ATOM 3260 C CA . GLY B 1 157 ? 12.641 -26.484 -22.766 1 97.69 157 GLY B CA 1
ATOM 3261 C C . GLY B 1 157 ? 12.25 -25.016 -22.828 1 97.69 157 GLY B C 1
ATOM 3262 O O . GLY B 1 157 ? 13.078 -24.156 -23.156 1 97.69 157 GLY B O 1
ATOM 3263 N N . TRP B 1 158 ? 10.922 -24.688 -22.594 1 97.62 158 TRP B N 1
ATOM 3264 C CA . TRP B 1 158 ? 10.516 -23.297 -22.594 1 97.62 158 TRP B CA 1
ATOM 3265 C C . TRP B 1 158 ? 11.234 -22.516 -21.484 1 97.62 158 TRP B C 1
ATOM 3267 O O . TRP B 1 158 ? 11.586 -23.078 -20.453 1 97.62 158 TRP B O 1
ATOM 3277 N N . LYS B 1 159 ? 11.547 -21.266 -21.812 1 97.75 159 LYS B N 1
ATOM 3278 C CA . LYS B 1 159 ? 12.109 -20.328 -20.844 1 97.75 159 LYS B CA 1
ATOM 3279 C C . LYS B 1 159 ? 11.273 -19.047 -20.781 1 97.75 159 LYS B C 1
ATOM 3281 O O . LYS B 1 159 ? 10.719 -18.609 -21.781 1 97.75 159 LYS B O 1
ATOM 3286 N N . ILE B 1 160 ? 11.141 -18.516 -19.594 1 96.81 160 ILE B N 1
ATOM 3287 C CA . ILE B 1 160 ? 10.531 -17.203 -19.406 1 96.81 160 ILE B CA 1
ATOM 3288 C C . ILE B 1 160 ? 11.609 -16.125 -19.484 1 96.81 160 ILE B C 1
ATOM 3290 O O . ILE B 1 160 ? 12.57 -16.141 -18.703 1 96.81 160 ILE B O 1
ATOM 3294 N N . PRO B 1 161 ? 11.5 -15.164 -20.391 1 95.62 161 PRO B N 1
ATOM 3295 C CA . PRO B 1 161 ? 12.562 -14.172 -20.562 1 95.62 161 PRO B CA 1
ATOM 3296 C C . PRO B 1 161 ? 12.688 -13.242 -19.359 1 95.62 161 PRO B C 1
ATOM 3298 O O . PRO B 1 161 ? 11.719 -13.039 -18.625 1 95.62 161 PRO B O 1
ATOM 3301 N N . ALA B 1 162 ? 13.906 -12.648 -19.203 1 95.75 162 ALA B N 1
ATOM 3302 C CA . ALA B 1 162 ? 14.195 -11.711 -18.125 1 95.75 162 ALA B CA 1
ATOM 3303 C C . ALA B 1 162 ? 13.75 -10.297 -18.5 1 95.75 162 ALA B C 1
ATOM 3305 O O . ALA B 1 162 ? 13.5 -10.008 -19.672 1 95.75 162 ALA B O 1
ATOM 3306 N N . GLY B 1 163 ? 13.594 -9.484 -17.453 1 91.94 163 GLY B N 1
ATOM 3307 C CA . GLY B 1 163 ? 13.516 -8.047 -17.672 1 91.94 163 GLY B CA 1
ATOM 3308 C C . GLY B 1 163 ? 12.086 -7.543 -17.797 1 91.94 163 GLY B C 1
ATOM 3309 O O . GLY B 1 163 ? 11.859 -6.406 -18.203 1 91.94 163 GLY B O 1
ATOM 3310 N N . GLY B 1 164 ? 11.102 -8.391 -17.484 1 91.81 164 GLY B N 1
ATOM 3311 C CA . GLY B 1 164 ? 9.719 -7.957 -17.578 1 91.81 164 GLY B CA 1
ATOM 3312 C C . GLY B 1 164 ? 9.188 -7.352 -16.297 1 91.81 164 GLY B C 1
ATOM 3313 O O . GLY B 1 164 ? 9.953 -7.051 -15.383 1 91.81 164 GLY B O 1
ATOM 3314 N N . VAL B 1 165 ? 7.844 -7.074 -16.359 1 92.31 165 VAL B N 1
ATOM 3315 C CA . VAL B 1 165 ? 7.133 -6.504 -15.219 1 92.31 165 VAL B CA 1
ATOM 3316 C C . VAL B 1 165 ? 6.195 -7.547 -14.617 1 92.31 165 VAL B C 1
ATOM 3318 O O . VAL B 1 165 ? 5.43 -8.195 -15.336 1 92.31 165 VAL B O 1
ATOM 3321 N N . LEU B 1 166 ? 6.336 -7.738 -13.297 1 95.12 166 LEU B N 1
ATOM 3322 C CA . LEU B 1 166 ? 5.527 -8.703 -12.562 1 95.12 166 LEU B CA 1
ATOM 3323 C C . LEU B 1 166 ? 4.387 -8 -11.828 1 95.12 166 LEU B C 1
ATOM 3325 O O . LEU B 1 166 ? 4.621 -7.109 -11.008 1 95.12 166 LEU B O 1
ATOM 3329 N N . VAL B 1 167 ? 3.123 -8.469 -12.117 1 94.44 167 VAL B N 1
ATOM 3330 C CA . VAL B 1 167 ? 1.947 -7.781 -11.594 1 94.44 167 VAL B CA 1
ATOM 3331 C C . VAL B 1 167 ? 0.994 -8.797 -10.969 1 94.44 167 VAL B C 1
ATOM 3333 O O . VAL B 1 167 ? 0.979 -9.969 -11.359 1 94.44 167 VAL B O 1
ATOM 3336 N N . THR B 1 168 ? 0.226 -8.289 -9.969 1 96.25 168 THR B N 1
ATOM 3337 C CA . THR B 1 168 ? -0.841 -9.102 -9.391 1 96.25 168 THR B CA 1
ATOM 3338 C C . THR B 1 168 ? -2.162 -8.336 -9.398 1 96.25 168 THR B C 1
ATOM 3340 O O . THR B 1 168 ? -2.174 -7.102 -9.336 1 96.25 168 THR B O 1
ATOM 3343 N N . GLY B 1 169 ? -3.24 -9.016 -9.539 1 95 169 GLY B N 1
ATOM 3344 C CA . GLY B 1 169 ? -4.578 -8.453 -9.422 1 95 169 GLY B CA 1
ATOM 3345 C C . GLY B 1 169 ? -5.184 -8.07 -10.758 1 95 169 GLY B C 1
ATOM 3346 O O . GLY B 1 169 ? -6.367 -7.734 -10.836 1 95 169 GLY B O 1
ATOM 3347 N N . GLN B 1 170 ? -4.336 -8.086 -11.773 1 89.69 170 GLN B N 1
ATOM 3348 C CA . GLN B 1 170 ? -4.836 -7.688 -13.086 1 89.69 170 GLN B CA 1
ATOM 3349 C C . GLN B 1 170 ? -3.926 -8.195 -14.203 1 89.69 170 GLN B C 1
ATOM 3351 O O . GLN B 1 170 ? -2.801 -8.625 -13.945 1 89.69 170 GLN B O 1
ATOM 3356 N N . HIS B 1 171 ? -4.453 -8.078 -15.352 1 82.94 171 HIS B N 1
ATOM 3357 C CA . HIS B 1 171 ? -3.697 -8.383 -16.562 1 82.94 171 HIS B CA 1
ATOM 3358 C C . HIS B 1 171 ? -3.109 -7.109 -17.172 1 82.94 171 HIS B C 1
ATOM 3360 O O . HIS B 1 171 ? -3.82 -6.125 -17.375 1 82.94 171 HIS B O 1
ATOM 3366 N N . GLN B 1 172 ? -1.834 -7.078 -17.406 1 71.31 172 GLN B N 1
ATOM 3367 C CA . GLN B 1 172 ? -1.135 -5.887 -17.875 1 71.31 172 GLN B CA 1
ATOM 3368 C C . GLN B 1 172 ? -1.737 -5.371 -19.172 1 71.31 172 GLN B C 1
ATOM 3370 O O . GLN B 1 172 ? -1.786 -4.164 -19.406 1 71.31 172 GLN B O 1
ATOM 3375 N N . ASN B 1 173 ? -1.979 -6.273 -20.031 1 62.03 173 ASN B N 1
ATOM 3376 C CA . ASN B 1 173 ? -2.504 -5.828 -21.328 1 62.03 173 ASN B CA 1
ATOM 3377 C C . ASN B 1 173 ? -3.75 -4.965 -21.156 1 62.03 173 ASN B C 1
ATOM 3379 O O . ASN B 1 173 ? -4.008 -4.074 -21.953 1 62.03 173 ASN B O 1
ATOM 3383 N N . THR B 1 174 ? -4.477 -5.234 -20.188 1 52.75 174 THR B N 1
ATOM 3384 C CA . THR B 1 174 ? -5.656 -4.418 -19.922 1 52.75 174 THR B CA 1
ATOM 3385 C C . THR B 1 174 ? -5.254 -3.006 -19.516 1 52.75 174 THR B C 1
ATOM 3387 O O . THR B 1 174 ? -5.922 -2.035 -19.875 1 52.75 174 THR B O 1
ATOM 3390 N N . ILE B 1 175 ? -4.148 -2.92 -18.953 1 53.81 175 ILE B N 1
ATOM 3391 C CA . ILE B 1 175 ? -3.672 -1.641 -18.438 1 53.81 175 ILE B CA 1
ATOM 3392 C C . ILE B 1 175 ? -3.35 -0.706 -19.609 1 53.81 175 ILE B C 1
ATOM 3394 O O . ILE B 1 175 ? -3.75 0.461 -19.609 1 53.81 175 ILE B O 1
ATOM 3398 N N . VAL B 1 176 ? -2.662 -1.32 -20.5 1 52.41 176 VAL B N 1
ATOM 3399 C CA . VAL B 1 176 ? -2.172 -0.526 -21.625 1 52.41 176 VAL B CA 1
ATOM 3400 C C . VAL B 1 176 ? -3.297 -0.304 -22.641 1 52.41 176 VAL B C 1
ATOM 3402 O O . VAL B 1 176 ? -3.475 0.807 -23.141 1 52.41 176 VAL B O 1
ATOM 3405 N N . ASN B 1 177 ? -4.004 -1.375 -22.797 1 48.5 177 ASN B N 1
ATOM 3406 C CA . ASN B 1 177 ? -4.883 -1.354 -23.969 1 48.5 177 ASN B CA 1
ATOM 3407 C C . ASN B 1 177 ? -6.223 -0.704 -23.641 1 48.5 177 ASN B C 1
ATOM 3409 O O . ASN B 1 177 ? -6.906 -0.203 -24.531 1 48.5 177 ASN B O 1
ATOM 3413 N N . ASN B 1 178 ? -6.672 -0.903 -22.406 1 43.56 178 ASN B N 1
ATOM 3414 C CA . ASN B 1 178 ? -8.047 -0.477 -22.141 1 43.56 178 ASN B CA 1
ATOM 3415 C C . ASN B 1 178 ? -8.086 0.832 -21.359 1 43.56 178 ASN B C 1
ATOM 3417 O O . ASN B 1 178 ? -8.992 1.043 -20.547 1 43.56 178 ASN B O 1
ATOM 3421 N N . ARG B 1 179 ? -7.281 1.506 -21.781 1 47.53 179 ARG B N 1
ATOM 3422 C CA . ARG B 1 179 ? -7.266 2.846 -21.219 1 47.53 179 ARG B CA 1
ATOM 3423 C C . ARG B 1 179 ? -7.492 2.797 -19.703 1 47.53 179 ARG B C 1
ATOM 3425 O O . ARG B 1 179 ? -8.242 3.613 -19.156 1 47.53 179 ARG B O 1
ATOM 3432 N N . GLY B 1 180 ? -7.223 1.552 -19.297 1 56.91 180 GLY B N 1
ATOM 3433 C CA . GLY B 1 180 ? -7.285 1.505 -17.844 1 56.91 180 GLY B CA 1
ATOM 3434 C C . GLY B 1 180 ? -8.562 0.875 -17.312 1 56.91 180 GLY B C 1
ATOM 3435 O O . GLY B 1 180 ? -8.766 0.798 -16.109 1 56.91 180 GLY B O 1
ATOM 3436 N N . MET B 1 181 ? -9.438 0.322 -18.25 1 51.31 181 MET B N 1
ATOM 3437 C CA . MET B 1 181 ? -10.711 -0.245 -17.812 1 51.31 181 MET B CA 1
ATOM 3438 C C . MET B 1 181 ? -10.602 -1.758 -17.656 1 51.31 181 MET B C 1
ATOM 3440 O O . MET B 1 181 ? -9.922 -2.424 -18.438 1 51.31 181 MET B O 1
ATOM 3444 N N . ASP B 1 182 ? -11.281 -2.189 -16.672 1 64.19 182 ASP B N 1
ATOM 3445 C CA . ASP B 1 182 ? -11.273 -3.621 -16.375 1 64.19 182 ASP B CA 1
ATOM 3446 C C . ASP B 1 182 ? -12.094 -4.391 -17.422 1 64.19 182 ASP B C 1
ATOM 3448 O O . ASP B 1 182 ? -13.227 -4.023 -17.719 1 64.19 182 ASP B O 1
ATOM 3452 N N . ASN B 1 183 ? -11.453 -5.324 -17.938 1 64.25 183 ASN B N 1
ATOM 3453 C CA . ASN B 1 183 ? -12.133 -6.188 -18.906 1 64.25 183 ASN B CA 1
ATOM 3454 C C . ASN B 1 183 ? -12.695 -7.438 -18.234 1 64.25 183 ASN B C 1
ATOM 3456 O O . ASN B 1 183 ? -13.023 -8.422 -18.906 1 64.25 183 ASN B O 1
ATOM 3460 N N . GLY B 1 184 ? -12.773 -7.309 -17 1 76.81 184 GLY B N 1
ATOM 3461 C CA . GLY B 1 184 ? -13.422 -8.406 -16.281 1 76.81 184 GLY B CA 1
ATOM 3462 C C . GLY B 1 184 ? -12.453 -9.492 -15.867 1 76.81 184 GLY B C 1
ATOM 3463 O O . GLY B 1 184 ? -12.867 -10.609 -15.547 1 76.81 184 GLY B O 1
ATOM 3464 N N . GLU B 1 185 ? -11.211 -9.227 -15.852 1 85.31 185 GLU B N 1
ATOM 3465 C CA . GLU B 1 185 ? -10.258 -10.281 -15.539 1 85.31 185 GLU B CA 1
ATOM 3466 C C . GLU B 1 185 ? -9.453 -9.945 -14.289 1 85.31 185 GLU B C 1
ATOM 3468 O O . GLU B 1 185 ? -8.602 -10.734 -13.859 1 85.31 185 GLU B O 1
ATOM 3473 N N . GLY B 1 186 ? -9.805 -8.852 -13.75 1 91.88 186 GLY B N 1
ATOM 3474 C CA . GLY B 1 186 ? -9.102 -8.445 -12.539 1 91.88 186 GLY B CA 1
ATOM 3475 C C . GLY B 1 186 ? -9.695 -9.039 -11.281 1 91.88 186 GLY B C 1
ATOM 3476 O O . GLY B 1 186 ? -10.867 -9.414 -11.25 1 91.88 186 GLY B O 1
ATOM 3477 N N . LEU B 1 187 ? -8.93 -9.164 -10.305 1 95.69 187 LEU B N 1
ATOM 3478 C CA . LEU B 1 187 ? -9.375 -9.656 -9.008 1 95.69 187 LEU B CA 1
ATOM 3479 C C . LEU B 1 187 ? -10.344 -8.68 -8.359 1 95.69 187 LEU B C 1
ATOM 3481 O O . LEU B 1 187 ? -10.039 -7.484 -8.234 1 95.69 187 LEU B O 1
ATOM 3485 N N . GLU B 1 188 ? -11.508 -9.078 -8.117 1 95.94 188 GLU B N 1
ATOM 3486 C CA . GLU B 1 188 ? -12.391 -8.422 -7.156 1 95.94 188 GLU B CA 1
ATOM 3487 C C . GLU B 1 188 ? -12.438 -9.188 -5.84 1 95.94 188 GLU B C 1
ATOM 3489 O O . GLU B 1 188 ? -13 -10.289 -5.773 1 95.94 188 GLU B O 1
ATOM 3494 N N . GLY B 1 189 ? -11.797 -8.68 -4.82 1 97.12 189 GLY B N 1
ATOM 3495 C CA . GLY B 1 189 ? -11.578 -9.352 -3.551 1 97.12 189 GLY B CA 1
ATOM 3496 C C . GLY B 1 189 ? -10.289 -8.93 -2.865 1 97.12 189 GLY B C 1
ATOM 3497 O O . GLY B 1 189 ? -9.953 -7.742 -2.848 1 97.12 189 GLY B O 1
ATOM 3498 N N . SER B 1 190 ? -9.641 -9.953 -2.205 1 97.75 190 SER B N 1
ATOM 3499 C CA . SER B 1 190 ? -8.43 -9.625 -1.459 1 97.75 190 SER B CA 1
ATOM 3500 C C . SER B 1 190 ? -7.328 -10.641 -1.72 1 97.75 190 SER B C 1
ATOM 3502 O O . SER B 1 190 ? -7.602 -11.781 -2.08 1 97.75 190 SER B O 1
ATOM 3504 N N . LEU B 1 191 ? -6.16 -10.195 -1.631 1 97.94 191 LEU B N 1
ATOM 3505 C CA . LEU B 1 191 ? -4.961 -11.008 -1.807 1 97.94 191 LEU B CA 1
ATOM 3506 C C . LEU B 1 191 ? -3.893 -10.633 -0.785 1 97.94 191 LEU B C 1
ATOM 3508 O O . LEU B 1 191 ? -3.695 -9.453 -0.494 1 97.94 191 LEU B O 1
ATOM 3512 N N . THR B 1 192 ? -3.207 -11.617 -0.201 1 95.88 192 THR B N 1
ATOM 3513 C CA . THR B 1 192 ? -2.072 -11.359 0.677 1 95.88 192 THR B CA 1
ATOM 3514 C C . THR B 1 192 ? -1.104 -12.539 0.674 1 95.88 192 THR B C 1
ATOM 3516 O O . THR B 1 192 ? -1.416 -13.602 0.139 1 95.88 192 THR B O 1
ATOM 3519 N N . LEU B 1 193 ? 0.121 -12.289 1.091 1 95.31 193 LEU B N 1
ATOM 3520 C CA . LEU B 1 193 ? 1.171 -13.281 1.306 1 95.31 193 LEU B CA 1
ATOM 3521 C C . LEU B 1 193 ? 1.507 -14.008 0.008 1 95.31 193 LEU B C 1
ATOM 3523 O O . LEU B 1 193 ? 1.784 -15.211 0.019 1 95.31 193 LEU B O 1
ATOM 3527 N N . MET B 1 194 ? 1.437 -13.266 -1.052 1 97.12 194 MET B N 1
ATOM 3528 C CA . MET B 1 194 ? 1.898 -13.852 -2.305 1 97.12 194 MET B CA 1
ATOM 3529 C C . MET B 1 194 ? 3.418 -13.992 -2.312 1 97.12 194 MET B C 1
ATOM 3531 O O . MET B 1 194 ? 4.133 -13.07 -1.919 1 97.12 194 MET B O 1
ATOM 3535 N N . SER B 1 195 ? 3.873 -15.125 -2.729 1 97.69 195 SER B N 1
ATOM 3536 C CA . SER B 1 195 ? 5.293 -15.383 -2.947 1 97.69 195 SER B CA 1
ATOM 3537 C C . SER B 1 195 ? 5.543 -15.945 -4.344 1 97.69 195 SER B C 1
ATOM 3539 O O . SER B 1 195 ? 4.738 -16.719 -4.855 1 97.69 195 SER B O 1
ATOM 3541 N N . VAL B 1 196 ? 6.547 -15.531 -4.969 1 98.69 196 VAL B N 1
ATOM 3542 C CA . VAL B 1 196 ? 6.957 -16.047 -6.273 1 98.69 196 VAL B CA 1
ATOM 3543 C C . VAL B 1 196 ? 8.391 -16.547 -6.203 1 98.69 196 VAL B C 1
ATOM 3545 O O . VAL B 1 196 ? 9.297 -15.828 -5.77 1 98.69 196 VAL B O 1
ATOM 3548 N N . SER B 1 197 ? 8.602 -17.812 -6.602 1 98.44 197 SER B N 1
ATOM 3549 C CA . SER B 1 197 ? 9.914 -18.453 -6.52 1 98.44 197 SER B CA 1
ATOM 3550 C C . SER B 1 197 ? 10.344 -19 -7.875 1 98.44 197 SER B C 1
ATOM 3552 O O . SER B 1 197 ? 9.5 -19.266 -8.734 1 98.44 197 SER B O 1
ATOM 3554 N N . ASP B 1 198 ? 11.578 -19.203 -8.008 1 98 198 ASP B N 1
ATOM 3555 C CA . ASP B 1 198 ? 12.125 -19.719 -9.25 1 98 198 ASP B CA 1
ATOM 3556 C C . ASP B 1 198 ? 12.336 -21.234 -9.172 1 98 198 ASP B C 1
ATOM 3558 O O . ASP B 1 198 ? 13.195 -21.781 -9.859 1 98 198 ASP B O 1
ATOM 3562 N N . GLU B 1 199 ? 11.617 -21.828 -8.328 1 97.12 199 GLU B N 1
ATOM 3563 C CA . GLU B 1 199 ? 11.688 -23.281 -8.156 1 97.12 199 GLU B CA 1
ATOM 3564 C C . GLU B 1 199 ? 10.312 -23.922 -8.359 1 97.12 199 GLU B C 1
ATOM 3566 O O . GLU B 1 199 ? 9.297 -23.359 -7.957 1 97.12 199 GLU B O 1
ATOM 3571 N N . HIS B 1 200 ? 10.359 -25.109 -8.875 1 98 200 HIS B N 1
ATOM 3572 C CA . HIS B 1 200 ? 9.141 -25.891 -9.086 1 98 200 HIS B CA 1
ATOM 3573 C C . HIS B 1 200 ? 8.742 -26.641 -7.82 1 98 200 HIS B C 1
ATOM 3575 O O . HIS B 1 200 ? 9.594 -27.203 -7.133 1 98 200 HIS B O 1
ATOM 3581 N N . LEU B 1 201 ? 7.488 -26.547 -7.465 1 98.38 201 LEU B N 1
ATOM 3582 C CA . LEU B 1 201 ? 6.922 -27.406 -6.422 1 98.38 201 LEU B CA 1
ATOM 3583 C C . LEU B 1 201 ? 6.402 -28.703 -7.004 1 98.38 201 LEU B C 1
ATOM 3585 O O . LEU B 1 201 ? 5.238 -28.797 -7.391 1 98.38 201 LEU B O 1
ATOM 3589 N N . SER B 1 202 ? 7.211 -29.672 -6.926 1 96.44 202 SER B N 1
ATOM 3590 C CA . SER B 1 202 ? 6.832 -30.969 -7.449 1 96.44 202 SER B CA 1
ATOM 3591 C C . SER B 1 202 ? 5.895 -31.703 -6.492 1 96.44 202 SER B C 1
ATOM 3593 O O . SER B 1 202 ? 5.391 -31.109 -5.539 1 96.44 202 SER B O 1
ATOM 3595 N N . THR B 1 203 ? 5.555 -32.969 -6.777 1 96.19 203 THR B N 1
ATOM 3596 C CA . THR B 1 203 ? 4.66 -33.75 -5.91 1 96.19 203 THR B CA 1
ATOM 3597 C C . THR B 1 203 ? 5.457 -34.562 -4.906 1 96.19 203 THR B C 1
ATOM 3599 O O . THR B 1 203 ? 4.934 -35.531 -4.324 1 96.19 203 THR B O 1
ATOM 3602 N N . ASP B 1 204 ? 6.73 -34.188 -4.73 1 96.38 204 ASP B N 1
ATOM 3603 C CA . ASP B 1 204 ? 7.586 -34.906 -3.789 1 96.38 204 ASP B CA 1
ATOM 3604 C C . ASP B 1 204 ? 7.281 -34.5 -2.35 1 96.38 204 ASP B C 1
ATOM 3606 O O . ASP B 1 204 ? 6.543 -33.562 -2.113 1 96.38 204 ASP B O 1
ATOM 3610 N N . PRO B 1 205 ? 7.809 -35.25 -1.421 1 96.75 205 PRO B N 1
ATOM 3611 C CA . PRO B 1 205 ? 7.516 -35 -0.011 1 96.75 205 PRO B CA 1
ATOM 3612 C C . PRO B 1 205 ? 8 -33.625 0.445 1 96.75 205 PRO B C 1
ATOM 3614 O O . PRO B 1 205 ? 7.348 -32.969 1.264 1 96.75 205 PRO B O 1
ATOM 3617 N N . LYS B 1 206 ? 9.094 -33.188 -0.044 1 96.88 206 LYS B N 1
ATOM 3618 C CA . LYS B 1 206 ? 9.617 -31.875 0.335 1 96.88 206 LYS B CA 1
ATOM 3619 C C . LYS B 1 206 ? 8.664 -30.766 -0.073 1 96.88 206 LYS B C 1
ATOM 3621 O O . LYS B 1 206 ? 8.344 -29.891 0.734 1 96.88 206 LYS B O 1
ATOM 3626 N N . SER B 1 207 ? 8.25 -30.781 -1.333 1 97.56 207 SER B N 1
ATOM 3627 C CA . SER B 1 207 ? 7.301 -29.781 -1.834 1 97.56 207 SER B CA 1
ATOM 3628 C C . SER B 1 207 ? 5.977 -29.859 -1.077 1 97.56 207 SER B C 1
ATOM 3630 O O . SER B 1 207 ? 5.398 -28.828 -0.733 1 97.56 207 SER B O 1
ATOM 3632 N N . ARG B 1 208 ? 5.551 -31.047 -0.772 1 97.56 208 ARG B N 1
ATOM 3633 C CA . ARG B 1 208 ? 4.301 -31.219 -0.041 1 97.56 208 ARG B CA 1
ATOM 3634 C C . ARG B 1 208 ? 4.391 -30.609 1.355 1 97.56 208 ARG B C 1
ATOM 3636 O O . ARG B 1 208 ? 3.459 -29.953 1.813 1 97.56 208 ARG B O 1
ATOM 3643 N N . ARG B 1 209 ? 5.488 -30.875 1.991 1 97.19 209 ARG B N 1
ATOM 3644 C CA . ARG B 1 209 ? 5.699 -30.297 3.318 1 97.19 209 ARG B CA 1
ATOM 3645 C C . ARG B 1 209 ? 5.715 -28.781 3.266 1 97.19 209 ARG B C 1
ATOM 3647 O O . ARG B 1 209 ? 5.129 -28.109 4.125 1 97.19 209 ARG B O 1
ATOM 3654 N N . TYR B 1 210 ? 6.418 -28.297 2.283 1 97.44 210 TYR B N 1
ATOM 3655 C CA . TYR B 1 210 ? 6.508 -26.859 2.141 1 97.44 210 TYR B CA 1
ATOM 3656 C C . TYR B 1 210 ? 5.129 -26.234 1.946 1 97.44 210 TYR B C 1
ATOM 3658 O O . TYR B 1 210 ? 4.77 -25.281 2.635 1 97.44 210 TYR B O 1
ATOM 3666 N N . VAL B 1 211 ? 4.328 -26.75 1.038 1 98.12 211 VAL B N 1
ATOM 3667 C CA . VAL B 1 211 ? 3.002 -26.219 0.736 1 98.12 211 VAL B CA 1
ATOM 3668 C C . VAL B 1 211 ? 2.111 -26.312 1.973 1 98.12 211 VAL B C 1
ATOM 3670 O O . VAL B 1 211 ? 1.358 -25.391 2.277 1 98.12 211 VAL B O 1
ATOM 3673 N N . ASP B 1 212 ? 2.203 -27.453 2.631 1 97.62 212 ASP B N 1
ATOM 3674 C CA . ASP B 1 212 ? 1.448 -27.625 3.867 1 97.62 212 ASP B CA 1
ATOM 3675 C C . ASP B 1 212 ? 1.812 -26.547 4.891 1 97.62 212 ASP B C 1
ATOM 3677 O O . ASP B 1 212 ? 0.929 -25.938 5.492 1 97.62 212 ASP B O 1
ATOM 3681 N N . GLN B 1 213 ? 3.051 -26.281 5.004 1 96.31 213 GLN B N 1
ATOM 3682 C CA . GLN B 1 213 ? 3.543 -25.312 5.965 1 96.31 213 GLN B CA 1
ATOM 3683 C C . GLN B 1 213 ? 3.043 -23.906 5.625 1 96.31 213 GLN B C 1
ATOM 3685 O O . GLN B 1 213 ? 2.512 -23.203 6.488 1 96.31 213 GLN B O 1
ATOM 3690 N N . VAL B 1 214 ? 3.158 -23.5 4.367 1 95.88 214 VAL B N 1
ATOM 3691 C CA . VAL B 1 214 ? 2.846 -22.125 4.012 1 95.88 214 VAL B CA 1
ATOM 3692 C C . VAL B 1 214 ? 1.332 -21.922 4.008 1 95.88 214 VAL B C 1
ATOM 3694 O O . VAL B 1 214 ? 0.85 -20.781 4.09 1 95.88 214 VAL B O 1
ATOM 3697 N N . SER B 1 215 ? 0.549 -23.016 3.916 1 97 215 SER B N 1
ATOM 3698 C CA . SER B 1 215 ? -0.905 -22.922 3.969 1 97 215 SER B CA 1
ATOM 3699 C C . SER B 1 215 ? -1.396 -22.75 5.402 1 97 215 SER B C 1
ATOM 3701 O O . SER B 1 215 ? -2.537 -22.344 5.629 1 97 215 SER B O 1
ATOM 3703 N N . LYS B 1 216 ? -0.483 -23.047 6.371 1 95.44 216 LYS B N 1
ATOM 3704 C CA . LYS B 1 216 ? -0.898 -23.047 7.773 1 95.44 216 LYS B CA 1
ATOM 3705 C C . LYS B 1 216 ? -0.141 -21.984 8.562 1 95.44 216 LYS B C 1
ATOM 3707 O O . LYS B 1 216 ? -0.49 -21.688 9.703 1 95.44 216 LYS B O 1
ATOM 3712 N N . ASP B 1 217 ? 0.883 -21.484 7.988 1 92.38 217 ASP B N 1
ATOM 3713 C CA . ASP B 1 217 ? 1.669 -20.438 8.625 1 92.38 217 ASP B CA 1
ATOM 3714 C C . ASP B 1 217 ? 1.368 -19.078 8.008 1 92.38 217 ASP B C 1
ATOM 3716 O O . ASP B 1 217 ? 1.898 -18.734 6.941 1 92.38 217 ASP B O 1
ATOM 3720 N N . CYS B 1 218 ? 0.65 -18.266 8.742 1 90.69 218 CYS B N 1
ATOM 3721 C CA . CYS B 1 218 ? 0.234 -16.969 8.234 1 90.69 218 CYS B CA 1
ATOM 3722 C C . CYS B 1 218 ? 0.991 -15.836 8.93 1 90.69 218 CYS B C 1
ATOM 3724 O O . CYS B 1 218 ? 0.528 -14.695 8.953 1 90.69 218 CYS B O 1
ATOM 3726 N N . SER B 1 219 ? 2.105 -16.219 9.477 1 82.94 219 SER B N 1
ATOM 3727 C CA . SER B 1 219 ? 2.982 -15.211 10.055 1 82.94 219 SER B CA 1
ATOM 3728 C C . SER B 1 219 ? 3.688 -14.406 8.969 1 82.94 219 SER B C 1
ATOM 3730 O O . SER B 1 219 ? 3.822 -14.867 7.836 1 82.94 219 SER B O 1
ATOM 3732 N N . PRO B 1 220 ? 3.998 -13.211 9.273 1 79.62 220 PRO B N 1
ATOM 3733 C CA . PRO B 1 220 ? 4.719 -12.391 8.289 1 79.62 220 PRO B CA 1
ATOM 3734 C C . PRO B 1 220 ? 6.164 -12.852 8.094 1 79.62 220 PRO B C 1
ATOM 3736 O O . PRO B 1 220 ? 7.074 -12.344 8.75 1 79.62 220 PRO B O 1
ATOM 3739 N N . ARG B 1 221 ? 6.391 -13.734 7.277 1 81.81 221 ARG B N 1
ATOM 3740 C CA . ARG B 1 221 ? 7.719 -14.25 6.949 1 81.81 221 ARG B CA 1
ATOM 3741 C C . ARG B 1 221 ? 8.016 -14.078 5.461 1 81.81 221 ARG B C 1
ATOM 3743 O O . ARG B 1 221 ? 7.113 -14.18 4.629 1 81.81 221 ARG B O 1
ATOM 3750 N N . ALA B 1 222 ? 9.242 -13.781 5.336 1 84.62 222 ALA B N 1
ATOM 3751 C CA . ALA B 1 222 ? 9.688 -13.648 3.953 1 84.62 222 ALA B CA 1
ATOM 3752 C C . ALA B 1 222 ? 9.688 -14.992 3.242 1 84.62 222 ALA B C 1
ATOM 3754 O O . ALA B 1 222 ? 10.25 -15.969 3.748 1 84.62 222 ALA B O 1
ATOM 3755 N N . ARG B 1 223 ? 8.977 -14.969 2.135 1 91.06 223 ARG B N 1
ATOM 3756 C CA . ARG B 1 223 ? 8.93 -16.141 1.271 1 91.06 223 ARG B CA 1
ATOM 3757 C C . ARG B 1 223 ? 9.055 -15.758 -0.197 1 91.06 223 ARG B C 1
ATOM 3759 O O . ARG B 1 223 ? 8.547 -14.711 -0.608 1 91.06 223 ARG B O 1
ATOM 3766 N N . GLY B 1 224 ? 9.719 -16.516 -1.038 1 95.19 224 GLY B N 1
ATOM 3767 C CA . GLY B 1 224 ? 9.836 -16.25 -2.463 1 95.19 224 GLY B CA 1
ATOM 3768 C C . GLY B 1 224 ? 11.102 -15.5 -2.83 1 95.19 224 GLY B C 1
ATOM 3769 O O . GLY B 1 224 ? 11.414 -14.469 -2.232 1 95.19 224 GLY B O 1
ATOM 3770 N N . GLU B 1 225 ? 11.828 -15.953 -3.729 1 95.94 225 GLU B N 1
ATOM 3771 C CA . GLU B 1 225 ? 13.094 -15.344 -4.145 1 95.94 225 GLU B CA 1
ATOM 3772 C C . GLU B 1 225 ? 12.859 -14.227 -5.156 1 95.94 225 GLU B C 1
ATOM 3774 O O . GLU B 1 225 ? 13.625 -13.258 -5.203 1 95.94 225 GLU B O 1
ATOM 3779 N N . ILE B 1 226 ? 11.844 -14.414 -5.977 1 98 226 ILE B N 1
ATOM 3780 C CA . ILE B 1 226 ? 11.547 -13.406 -6.996 1 98 226 ILE B CA 1
ATOM 3781 C C . ILE B 1 226 ? 10.727 -12.281 -6.383 1 98 226 ILE B C 1
ATOM 3783 O O . ILE B 1 226 ? 11.047 -11.102 -6.562 1 98 226 ILE B O 1
ATOM 3787 N N . ALA B 1 227 ? 9.703 -12.602 -5.688 1 97.94 227 ALA B N 1
ATOM 3788 C CA . ALA B 1 227 ? 8.867 -11.641 -4.977 1 97.94 227 ALA B CA 1
ATOM 3789 C C . ALA B 1 227 ? 8.398 -12.203 -3.637 1 97.94 227 ALA B C 1
ATOM 3791 O O . ALA B 1 227 ? 7.996 -13.367 -3.553 1 97.94 227 ALA B O 1
ATOM 3792 N N . ASP B 1 228 ? 8.508 -11.406 -2.691 1 94.25 228 ASP B N 1
ATOM 3793 C CA . ASP B 1 228 ? 8.086 -11.672 -1.319 1 94.25 228 ASP B CA 1
ATOM 3794 C C . ASP B 1 228 ? 7.113 -10.602 -0.828 1 94.25 228 ASP B C 1
ATOM 3796 O O . ASP B 1 228 ? 7.422 -9.406 -0.878 1 94.25 228 ASP B O 1
ATOM 3800 N N . TRP B 1 229 ? 6.016 -11 -0.256 1 93.69 229 TRP B N 1
ATOM 3801 C CA . TRP B 1 229 ? 4.934 -10.078 0.072 1 93.69 229 TRP B CA 1
ATOM 3802 C C . TRP B 1 229 ? 5.387 -9.047 1.106 1 93.69 229 TRP B C 1
ATOM 3804 O O . TRP B 1 229 ? 4.891 -7.922 1.129 1 93.69 229 TRP B O 1
ATOM 3814 N N . LEU B 1 230 ? 6.312 -9.398 1.924 1 88.5 230 LEU B N 1
ATOM 3815 C CA . LEU B 1 230 ? 6.719 -8.555 3.043 1 88.5 230 LEU B CA 1
ATOM 3816 C C . LEU B 1 230 ? 7.836 -7.605 2.629 1 88.5 230 LEU B C 1
ATOM 3818 O O . LEU B 1 230 ? 7.844 -6.438 3.023 1 88.5 230 LEU B O 1
ATOM 3822 N N . ASN B 1 231 ? 8.695 -8.07 1.804 1 90.62 231 ASN B N 1
ATOM 3823 C CA . ASN B 1 231 ? 9.93 -7.32 1.611 1 90.62 231 ASN B CA 1
ATOM 3824 C C . ASN B 1 231 ? 9.992 -6.68 0.227 1 90.62 231 ASN B C 1
ATOM 3826 O O . ASN B 1 231 ? 10.664 -5.668 0.035 1 90.62 231 ASN B O 1
ATOM 3830 N N . THR B 1 232 ? 9.391 -7.293 -0.767 1 95.5 232 THR B N 1
ATOM 3831 C CA . THR B 1 232 ? 9.414 -6.703 -2.1 1 95.5 232 THR B CA 1
ATOM 3832 C C . THR B 1 232 ? 8.484 -5.5 -2.174 1 95.5 232 THR B C 1
ATOM 3834 O O . THR B 1 232 ? 7.277 -5.629 -1.956 1 95.5 232 THR B O 1
ATOM 3837 N N . PRO B 1 233 ? 9.016 -4.352 -2.518 1 95.69 233 PRO B N 1
ATOM 3838 C CA . PRO B 1 233 ? 8.133 -3.197 -2.662 1 95.69 233 PRO B CA 1
ATOM 3839 C C . PRO B 1 233 ? 7.074 -3.398 -3.746 1 95.69 233 PRO B C 1
ATOM 3841 O O . PRO B 1 233 ? 7.332 -4.074 -4.746 1 95.69 233 PRO B O 1
ATOM 3844 N N . ARG B 1 234 ? 5.938 -2.789 -3.473 1 96.25 234 ARG B N 1
ATOM 3845 C CA . ARG B 1 234 ? 4.844 -2.883 -4.438 1 96.25 234 ARG B CA 1
ATOM 3846 C C . ARG B 1 234 ? 4.379 -1.496 -4.871 1 96.25 234 ARG B C 1
ATOM 3848 O O . ARG B 1 234 ? 4.293 -0.579 -4.051 1 96.25 234 ARG B O 1
ATOM 3855 N N . LEU B 1 235 ? 4.133 -1.406 -6.137 1 94.44 235 LEU B N 1
ATOM 3856 C CA . LEU B 1 235 ? 3.613 -0.178 -6.73 1 94.44 235 LEU B CA 1
ATOM 3857 C C . LEU B 1 235 ? 2.109 -0.281 -6.957 1 94.44 235 LEU B C 1
ATOM 3859 O O . LEU B 1 235 ? 1.645 -1.174 -7.672 1 94.44 235 LEU B O 1
ATOM 3863 N N . GLY B 1 236 ? 1.374 0.642 -6.348 1 92.06 236 GLY B N 1
ATOM 3864 C CA . GLY B 1 236 ? -0.075 0.59 -6.461 1 92.06 236 GLY B CA 1
ATOM 3865 C C . GLY B 1 236 ? -0.617 1.454 -7.582 1 92.06 236 GLY B C 1
ATOM 3866 O O . GLY B 1 236 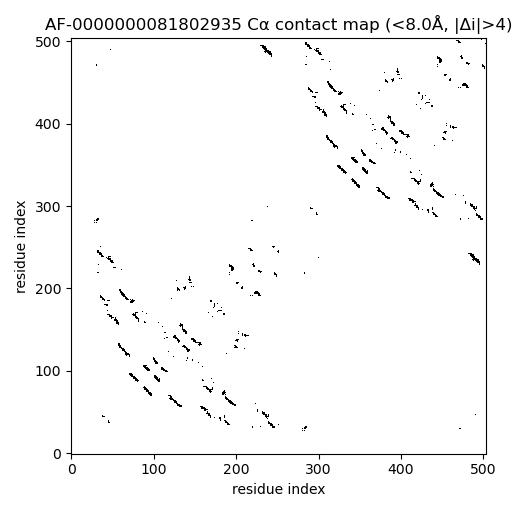? -0.172 2.588 -7.77 1 92.06 236 GLY B O 1
ATOM 3867 N N . TYR B 1 237 ? -1.569 0.902 -8.328 1 89.19 237 TYR B N 1
ATOM 3868 C CA . TYR B 1 237 ? -2.164 1.613 -9.453 1 89.19 237 TYR B CA 1
ATOM 3869 C C . TYR B 1 237 ? -3.686 1.584 -9.375 1 89.19 237 TYR B C 1
ATOM 3871 O O . TYR B 1 237 ? -4.27 0.629 -8.859 1 89.19 237 TYR B O 1
ATOM 3879 N N . GLY B 1 238 ? -4.305 2.652 -9.883 1 87.31 238 GLY B N 1
ATOM 3880 C CA . GLY B 1 238 ? -5.746 2.697 -10.078 1 87.31 238 GLY B CA 1
ATOM 3881 C C . GLY B 1 238 ? -6.52 2.867 -8.789 1 87.31 238 GLY B C 1
ATOM 3882 O O . GLY B 1 238 ? -7.73 2.641 -8.75 1 87.31 238 GLY B O 1
ATOM 3883 N N . GLY B 1 239 ? -5.891 3.15 -7.781 1 90 239 GLY B N 1
ATOM 3884 C CA . GLY B 1 239 ? -6.539 3.26 -6.484 1 90 239 GLY B CA 1
ATOM 3885 C C . GLY B 1 239 ? -6.727 1.921 -5.793 1 90 239 GLY B C 1
ATOM 3886 O O . GLY B 1 239 ? -7.754 1.687 -5.152 1 90 239 GLY B O 1
ATOM 3887 N N . VAL B 1 240 ? -5.832 1.068 -6.023 1 93.19 240 VAL B N 1
ATOM 3888 C CA . VAL B 1 240 ? -5.918 -0.23 -5.363 1 93.19 240 VAL B CA 1
ATOM 3889 C C . VAL B 1 240 ? -5.809 -0.05 -3.852 1 93.19 240 VAL B C 1
ATOM 3891 O O . VAL B 1 240 ? -4.902 0.637 -3.367 1 93.19 240 VAL B O 1
ATOM 3894 N N . ARG B 1 241 ? -6.723 -0.705 -3.23 1 95.56 241 ARG B N 1
ATOM 3895 C CA . ARG B 1 241 ? -6.832 -0.539 -1.785 1 95.56 241 ARG B CA 1
ATOM 3896 C C . ARG B 1 241 ? -5.863 -1.46 -1.053 1 95.56 241 ARG B C 1
ATOM 3898 O O . ARG B 1 241 ? -5.781 -2.652 -1.355 1 95.56 241 ARG B O 1
ATOM 3905 N N . SER B 1 242 ? -5.129 -0.878 -0.14 1 94.75 242 SER B N 1
ATOM 3906 C CA . SER B 1 242 ? -4.273 -1.616 0.783 1 94.75 242 SER B CA 1
ATOM 3907 C C . SER B 1 242 ? -4.695 -1.384 2.23 1 94.75 242 SER B C 1
ATOM 3909 O O . SER B 1 242 ? -4.965 -0.25 2.629 1 94.75 242 SER B O 1
ATOM 3911 N N . SER B 1 243 ? -4.824 -2.455 2.973 1 93.44 243 SER B N 1
ATOM 3912 C CA . SER B 1 243 ? -5.23 -2.338 4.367 1 93.44 243 SER B CA 1
ATOM 3913 C C . SER B 1 243 ? -4.531 -3.375 5.238 1 93.44 243 SER B C 1
ATOM 3915 O O . SER B 1 243 ? -3.992 -4.359 4.73 1 93.44 243 SER B O 1
ATOM 3917 N N . ARG B 1 244 ? -4.586 -3.125 6.48 1 89.06 244 ARG B N 1
ATOM 3918 C CA . ARG B 1 244 ? -3.951 -4.016 7.449 1 89.06 244 ARG B CA 1
ATOM 3919 C C . ARG B 1 244 ? -4.574 -5.406 7.406 1 89.06 244 ARG B C 1
ATOM 3921 O O . ARG B 1 244 ? -5.801 -5.539 7.363 1 89.06 244 ARG B O 1
ATOM 3928 N N . ALA B 1 245 ? -3.678 -6.352 7.352 1 90.06 245 ALA B N 1
ATOM 3929 C CA . ALA B 1 245 ? -4.109 -7.746 7.41 1 90.06 245 ALA B CA 1
ATOM 3930 C C . ALA B 1 245 ? -3.811 -8.359 8.773 1 90.06 245 ALA B C 1
ATOM 3932 O O . ALA B 1 245 ? -2.75 -8.109 9.352 1 90.06 245 ALA B O 1
ATOM 3933 N N . GLN B 1 246 ? -4.73 -9.117 9.344 1 83.5 246 GLN B N 1
ATOM 3934 C CA . GLN B 1 246 ? -4.477 -9.883 10.562 1 83.5 246 GLN B CA 1
ATOM 3935 C C . GLN B 1 246 ? -3.736 -11.18 10.25 1 83.5 246 GLN B C 1
ATOM 3937 O O . GLN B 1 246 ? -4.051 -11.867 9.273 1 83.5 246 GLN B O 1
ATOM 3942 N N . PRO B 1 247 ? -2.744 -11.484 11.055 1 83.88 247 PRO B N 1
ATOM 3943 C CA . PRO B 1 247 ? -1.954 -12.688 10.766 1 83.88 247 PRO B CA 1
ATOM 3944 C C . PRO B 1 247 ? -2.637 -13.969 11.227 1 83.88 247 PRO B C 1
ATOM 3946 O O . PRO B 1 247 ? -2.043 -14.75 11.977 1 83.88 247 PRO B O 1
ATOM 3949 N N . VAL B 1 248 ? -3.842 -14.133 10.844 1 87.44 248 VAL B N 1
ATOM 3950 C CA . VAL B 1 248 ? -4.641 -15.32 11.133 1 87.44 248 VAL B CA 1
ATOM 3951 C C . VAL B 1 248 ? -5.094 -15.961 9.82 1 87.44 248 VAL B C 1
ATOM 3953 O O . VAL B 1 248 ? -5.859 -15.367 9.062 1 87.44 248 VAL B O 1
ATOM 3956 N N . CYS B 1 249 ? -4.66 -17.188 9.719 1 91.81 249 CYS B N 1
ATOM 3957 C CA . CYS B 1 249 ? -4.988 -17.875 8.477 1 91.81 249 CYS B CA 1
ATOM 3958 C C . CYS B 1 249 ? -6.496 -17.938 8.273 1 91.81 249 CYS B C 1
ATOM 3960 O O . CYS B 1 249 ? -7.238 -18.328 9.18 1 91.81 249 CYS B O 1
ATOM 3962 N N . GLY B 1 250 ? -6.949 -17.453 7.133 1 91.25 250 GLY B N 1
ATOM 3963 C CA . GLY B 1 250 ? -8.367 -17.484 6.797 1 91.25 250 GLY B CA 1
ATOM 3964 C C . GLY B 1 250 ? -9.117 -16.266 7.297 1 91.25 250 GLY B C 1
ATOM 3965 O O . GLY B 1 250 ? -10.32 -16.125 7.047 1 91.25 250 GLY B O 1
ATOM 3966 N N . ASN B 1 251 ? -8.414 -15.43 8.023 1 89.69 251 ASN B N 1
ATOM 3967 C CA . ASN B 1 251 ? -9.023 -14.203 8.523 1 89.69 251 ASN B CA 1
ATOM 3968 C C . ASN B 1 251 ? -8.039 -13.031 8.484 1 89.69 251 ASN B C 1
ATOM 3970 O O . ASN B 1 251 ? -7.664 -12.5 9.531 1 89.69 251 ASN B O 1
ATOM 3974 N N . PHE B 1 252 ? -7.809 -12.664 7.277 1 91.38 252 PHE B N 1
ATOM 3975 C CA . PHE B 1 252 ? -6.836 -11.586 7.105 1 91.38 252 PHE B CA 1
ATOM 3976 C C . PHE B 1 252 ? -7.527 -10.227 7.102 1 91.38 252 PHE B C 1
ATOM 3978 O O . PHE B 1 252 ? -8.695 -10.125 6.727 1 91.38 252 PHE B O 1
#

Foldseek 3Di:
DPPPPPPPPPPPPPPCPVPPPVVVVVPPPVDQWDKKWADQLPPFQWWKWWPFWDAKFQKKKKKWKWAAQDQQFKAWFKWKDADLVPPWTQWTWMQRRVVQWIWIDGRRHTLDTFHHDHDDHGWMKMKMWIAGLQFQKIWIDILLHTRDIDGDPVSHPPMRHTRIIMMGQAYVNCCPPVVRHHPRNGGRGMMAFMAMARDGQDPDPVSSVVSNCVSQFLGQDFHYPGDTRRPTDMDIPDPIDMDIFDSHRGGD/DPPPPPPPPPPPPPPCPVPPPVVVVVPPPVDQWDKKWADQLPPFQWWKWWPFWDAKFQKKKKKWKWAAQDQQFKAWFKWKDADLVPPWTQWTWMQRRVVQWIWIDGRRHTLDTFHHDHDDHGWMKMKMWIAGLQFQKIWIDILLHTRDIDGDPVSHPPMRHTRIIMMGQAYSNCCVPVVGHHPRNGGRGMMAFMAMARDGQDPDPVSSVVSNCVSQFLGQDFHYPGDTRRPTDMDIPDPIDMDIFDSHRGGD

Solvent-accessible surface area (backbone atoms only — not comparable to full-atom values): 25645 Å² total; per-residue (Å²): 136,82,78,76,76,77,73,74,72,74,72,72,72,72,73,73,70,73,71,72,67,69,66,66,60,70,75,65,68,81,41,46,34,50,62,26,37,41,25,68,46,61,89,28,38,19,31,36,32,50,67,53,77,43,63,67,33,45,26,32,22,38,34,32,37,39,26,30,63,51,43,53,50,30,24,17,60,36,22,28,33,62,46,90,81,49,90,52,42,39,33,39,34,32,39,36,27,74,76,35,28,34,37,37,26,50,68,67,37,79,61,50,78,39,77,41,78,82,66,52,57,74,40,54,46,32,39,35,44,23,32,25,14,76,72,12,36,35,28,35,30,48,66,45,34,82,70,47,70,52,69,32,69,85,44,40,71,44,69,38,76,50,67,32,47,43,29,31,28,24,54,65,66,38,50,73,70,40,80,25,34,60,84,61,38,35,31,38,32,38,41,34,68,40,23,27,27,70,46,54,46,58,93,46,69,66,38,45,50,50,43,36,46,62,54,70,50,42,63,87,60,83,40,46,81,53,34,16,57,57,68,43,30,33,21,18,22,51,47,20,30,35,32,60,23,45,67,38,76,72,51,88,135,84,78,76,76,75,75,75,73,72,72,75,73,73,72,74,71,73,70,72,66,69,67,67,60,69,74,64,67,83,43,45,33,50,62,26,40,42,25,70,44,63,86,29,37,19,31,35,32,50,67,51,78,43,64,67,33,45,24,31,22,37,34,32,37,40,27,30,63,51,45,52,51,30,23,17,58,36,23,29,33,63,45,92,82,49,91,52,43,40,33,38,34,34,40,36,26,75,75,35,28,35,36,36,26,51,67,68,38,77,61,50,77,39,78,41,78,83,67,52,57,74,40,56,47,31,38,35,42,22,33,25,15,77,72,13,36,36,28,36,30,47,65,46,34,83,69,47,68,52,69,30,70,85,44,39,70,45,67,39,76,50,67,33,47,44,31,30,28,23,54,63,65,37,50,72,70,39,81,24,35,58,83,61,38,34,30,40,30,38,40,35,68,41,22,28,29,70,47,55,46,56,93,45,71,67,37,46,50,49,43,36,46,62,53,70,50,42,61,84,60,83,40,45,81,54,35,17,58,58,70,42,29,32,22,18,23,51,46,21,28,37,32,61,22,48,66,37,76,72,52,86

Sequence (504 aa):
MMIVNCSLILLMAVLIQGQFQSSIRPRQCDGVVYMKMTPHQRMYVQYEQFATNVSQLDEISTCFWMMVDNPLRPATMLNYALDEEVNTDNITLQYRGSESLWTLDINGQNVYRSKARRLQARMWSHFCHSWSGETGEWSVWQSGQLVESGINKASRGWKIPAGGVLVTGQHQNTIVNNRGMDNGEGLEGSLTLMSVSDEHLSTDPKSRRYVDQVSKDCSPRARGEIADWLNTPRLGYGGVRSSRAQPVCGNFMMIVNCSLILLMAVLIQGQFQSSIRPRQCDGVVYMKMTPHQRMYVQYEQFATNVSQLDEISTCFWMMVDNPLRPATMLNYALDEEVNTDNITLQYRGSESLWTLDINGQNVYRSKARRLQARMWSHFCHSWSGETGEWSVWQSGQLVESGINKASRGWKIPAGGVLVTGQHQNTIVNNRGMDNGEGLEGSLTLMSVSDEHLSTDPKSRRYVDQVSKDCSPRARGEIADWLNTPRLGYGGVRSSRAQPVCGNF